Protein AF-A0A954JY02-F1 (afdb_monomer_lite)

Secondary structure (DSSP, 8-state):
-B--SSB-HHHHHHHTTT-PPPPPPPPP-EEEEE---BEEEETT--TTTHHHH-TT--B-TTSSB--BSSBSEEESSS-SSSSSEEEEEBPTTEEEEEEEPSSPPEEEHHHHHHHHHHHHHHHHHHHHHHHHHHTT-TT--HHHHHHHHHHHHHHHHHHHHHTS-----EEEEEEEE--SS-EEEEEEEESSSEEEEEEEEEPSEEEEEEEEHHHHHHHHTT--EEEEEEEGGG---EEEEEEEEEEEEPTT---HHHH-----------SSS---SS--EEEE--BTTTEES-HHHH-TTS-EE-HHHHHHHHHHHHTT-EEEEEESS-HHHHHHHHHHTT-GGGBSS-EESSS-HHHHHHHHHHHHT--GGGEEEE-S-HHHHHHHHHH-TTSEEE-GGGGGGGGGSGGG-----HHHHHHHHHHHHHHHHHHHHHT--S-HHHHHHHTT-EEEEEPPPGGGHHHHHHHHHH--TTBSS-----HHHHHHHHT-TTEEEEEEEEEETTEEEEEEEEEEEE--TTS-EEEEEEE-GGGTTTTHHHHHHHHHHHHHHHTT--EEEEEEE--SS-HHHHHHHHHTT-EEEEEETTEEEEEEETTS-----S-SEEE-GGG-S-HHHHH--

Radius of gyration: 28.91 Å; chains: 1; bounding box: 69×62×88 Å

pLDDT: mean 82.57, std 14.38, range [24.44, 98.62]

Structure (mmCIF, N/CA/C/O backbone):
data_AF-A0A954JY02-F1
#
_entry.id   AF-A0A954JY02-F1
#
loop_
_atom_site.group_PDB
_atom_site.id
_atom_site.type_symbol
_atom_site.label_atom_id
_atom_site.label_alt_id
_atom_site.label_comp_id
_atom_site.label_asym_id
_atom_site.label_entity_id
_atom_site.label_seq_id
_atom_site.pdbx_PDB_ins_code
_atom_site.Cartn_x
_atom_site.Cartn_y
_atom_site.Cartn_z
_atom_site.occupancy
_atom_site.B_iso_or_equiv
_atom_site.auth_seq_id
_atom_site.auth_comp_id
_atom_site.auth_asym_id
_atom_site.auth_atom_id
_atom_site.pdbx_PDB_model_num
ATOM 1 N N . MET A 1 1 ? -15.748 20.411 -21.151 1.00 78.38 1 MET A N 1
ATOM 2 C CA . MET A 1 1 ? -17.028 19.991 -21.785 1.00 78.38 1 MET A CA 1
ATOM 3 C C . MET A 1 1 ? -17.232 18.502 -21.580 1.00 78.38 1 MET A C 1
ATOM 5 O O . MET A 1 1 ? -16.257 17.795 -21.364 1.00 78.38 1 MET A O 1
ATOM 9 N N . PHE A 1 2 ? -18.471 18.029 -21.705 1.00 84.31 2 PHE A N 1
ATOM 10 C CA . PHE A 1 2 ? -18.820 16.613 -21.589 1.00 84.31 2 PHE A CA 1
ATOM 11 C C . PHE A 1 2 ? -19.593 16.139 -22.822 1.00 84.31 2 PHE A C 1
ATOM 13 O O . PHE A 1 2 ? -20.350 16.906 -23.420 1.00 84.31 2 PHE A O 1
ATOM 20 N N . GLN A 1 3 ? -19.410 14.876 -23.205 1.00 83.12 3 GLN A N 1
ATOM 21 C CA . GLN A 1 3 ? -20.170 14.254 -24.283 1.00 83.12 3 GLN A CA 1
ATOM 22 C C . GLN A 1 3 ? -21.558 13.829 -23.783 1.00 83.12 3 GLN A C 1
ATOM 24 O O . GLN A 1 3 ? -21.747 12.715 -23.304 1.00 83.12 3 GLN A O 1
ATOM 29 N N . ILE A 1 4 ? -22.546 14.707 -23.959 1.00 79.56 4 ILE A N 1
ATOM 30 C CA . ILE A 1 4 ? -23.931 14.497 -23.502 1.00 79.56 4 ILE A CA 1
ATOM 31 C C . ILE A 1 4 ? -24.850 13.855 -24.564 1.00 79.56 4 ILE A C 1
ATOM 33 O O . ILE A 1 4 ? -26.037 13.654 -24.311 1.00 79.56 4 ILE A O 1
ATOM 37 N N . THR A 1 5 ? -24.302 13.499 -25.736 1.00 70.38 5 THR A N 1
ATOM 38 C CA . THR A 1 5 ? -25.023 12.914 -26.894 1.00 70.38 5 THR A CA 1
ATOM 39 C C . THR A 1 5 ? -25.839 11.649 -26.598 1.00 70.38 5 THR A C 1
ATOM 41 O O . THR A 1 5 ? -26.778 11.340 -27.329 1.00 70.38 5 THR A O 1
ATOM 44 N N . TRP A 1 6 ? -25.479 10.886 -25.566 1.00 77.19 6 TRP A N 1
ATOM 45 C CA . TRP A 1 6 ? -26.262 9.753 -25.081 1.00 77.19 6 TRP A CA 1
ATOM 46 C C . TRP A 1 6 ? -26.403 9.905 -23.576 1.00 77.19 6 TRP A C 1
ATOM 48 O O . TRP A 1 6 ? -25.417 9.884 -22.841 1.00 77.19 6 TRP A O 1
ATOM 58 N N . ARG A 1 7 ? -27.647 10.100 -23.155 1.00 83.75 7 ARG A N 1
ATOM 59 C CA . ARG A 1 7 ? -28.058 10.237 -21.765 1.00 83.75 7 ARG A CA 1
ATOM 60 C C . ARG A 1 7 ? -29.435 9.616 -21.607 1.00 83.75 7 ARG A C 1
ATOM 62 O O . ARG A 1 7 ? -30.262 9.732 -22.515 1.00 83.75 7 ARG A O 1
ATOM 69 N N . ASP A 1 8 ? -29.685 8.992 -20.468 1.00 85.50 8 ASP A N 1
ATOM 70 C CA . ASP A 1 8 ? -30.980 8.401 -20.148 1.00 85.50 8 ASP A CA 1
ATOM 71 C C . ASP A 1 8 ? -31.609 9.122 -18.952 1.00 85.50 8 ASP A C 1
ATOM 73 O O . ASP A 1 8 ? -31.385 8.789 -17.791 1.00 85.50 8 ASP A O 1
ATOM 77 N N . ALA A 1 9 ? -32.401 10.154 -19.250 1.00 84.62 9 ALA A N 1
ATOM 78 C CA . ALA A 1 9 ? -33.064 10.948 -18.220 1.00 84.62 9 ALA A CA 1
ATOM 79 C C . ALA A 1 9 ? -34.107 10.145 -17.424 1.00 84.62 9 ALA A C 1
ATOM 81 O O . ALA A 1 9 ? -34.412 10.516 -16.294 1.00 84.62 9 ALA A O 1
ATOM 82 N N . ALA A 1 10 ? -34.671 9.071 -17.990 1.00 84.50 10 ALA A N 1
ATOM 83 C CA . ALA A 1 10 ? -35.616 8.223 -17.270 1.00 84.50 10 ALA A CA 1
ATOM 84 C C . ALA A 1 10 ? -34.881 7.351 -16.244 1.00 84.50 10 ALA A C 1
ATOM 86 O O . ALA A 1 10 ? -35.276 7.331 -15.081 1.00 84.50 10 ALA A O 1
ATOM 87 N N . ALA A 1 11 ? -33.772 6.723 -16.650 1.00 85.00 11 ALA A N 1
ATOM 88 C CA . ALA A 1 11 ? -32.913 5.963 -15.742 1.00 85.00 11 ALA A CA 1
ATOM 89 C C . ALA A 1 11 ? -32.325 6.849 -14.630 1.00 85.00 11 ALA A C 1
ATOM 91 O O . ALA A 1 11 ? -32.299 6.441 -13.472 1.00 85.00 11 ALA A O 1
ATOM 92 N N . TRP A 1 12 ? -31.931 8.088 -14.950 1.00 89.19 12 TRP A N 1
ATOM 93 C CA . TRP A 1 12 ? -31.494 9.047 -13.931 1.00 89.19 12 TRP A CA 1
ATOM 94 C C . TRP A 1 12 ? -32.601 9.376 -12.925 1.00 89.19 12 TRP A C 1
ATOM 96 O O . TRP A 1 12 ? -32.349 9.324 -11.728 1.00 89.19 12 TRP A O 1
ATOM 106 N N . ARG A 1 13 ? -33.839 9.652 -13.367 1.00 85.81 13 ARG A N 1
ATOM 107 C CA . ARG A 1 13 ? -34.951 9.918 -12.432 1.00 85.81 13 ARG A CA 1
ATOM 108 C C . ARG A 1 13 ? -35.187 8.763 -11.464 1.00 85.81 13 ARG A C 1
ATOM 110 O O . ARG A 1 13 ? -35.409 9.010 -10.291 1.00 85.81 13 ARG A O 1
ATOM 117 N N . GLN A 1 14 ? -35.077 7.527 -11.943 1.00 83.94 14 GLN A N 1
ATOM 118 C CA . GLN A 1 14 ? -35.261 6.332 -11.116 1.00 83.94 14 GLN A CA 1
ATOM 119 C C . GLN A 1 14 ? -34.132 6.107 -10.101 1.00 83.94 14 GLN A C 1
ATOM 121 O O . GLN A 1 14 ? -34.391 5.580 -9.026 1.00 83.94 14 GLN A O 1
ATOM 126 N N . GLN A 1 15 ? -32.888 6.462 -10.438 1.00 78.94 15 GLN A N 1
ATOM 127 C CA . GLN A 1 15 ? -31.716 6.173 -9.597 1.00 78.94 15 GLN A CA 1
ATOM 128 C C . GLN A 1 15 ? -31.269 7.351 -8.724 1.00 78.94 15 GLN A C 1
ATOM 130 O O . GLN A 1 15 ? -30.614 7.150 -7.707 1.00 78.94 15 GLN A O 1
ATOM 135 N N . ALA A 1 16 ? -31.550 8.579 -9.154 1.00 75.75 16 ALA A N 1
ATOM 136 C CA . ALA A 1 16 ? -30.816 9.762 -8.717 1.00 75.75 16 ALA A CA 1
ATOM 137 C C . ALA A 1 16 ? -31.636 11.066 -8.724 1.00 75.75 16 ALA A C 1
ATOM 139 O O . ALA A 1 16 ? -31.230 12.025 -8.066 1.00 75.75 16 ALA A O 1
ATOM 140 N N . GLY A 1 17 ? -32.745 11.128 -9.470 1.00 66.00 17 GLY A N 1
ATOM 141 C CA . GLY A 1 17 ? -33.432 12.388 -9.778 1.00 66.00 17 GLY A CA 1
ATOM 142 C C . GLY A 1 17 ? -34.232 13.021 -8.643 1.00 66.00 17 GLY A C 1
ATOM 143 O O . GLY A 1 17 ? -34.507 14.212 -8.731 1.00 66.00 17 GLY A O 1
ATOM 144 N N . ASP A 1 18 ? -34.553 12.270 -7.589 1.00 67.50 18 ASP A N 1
ATOM 145 C CA . ASP A 1 18 ? -35.263 12.796 -6.412 1.00 67.50 18 ASP A CA 1
ATOM 146 C C . ASP A 1 18 ? -34.304 13.270 -5.297 1.00 67.50 18 ASP A C 1
ATOM 148 O O . ASP A 1 18 ? -34.738 13.836 -4.294 1.00 67.50 18 ASP A O 1
ATOM 152 N N . GLN A 1 19 ? -32.989 13.057 -5.448 1.00 76.50 19 GLN A N 1
ATOM 153 C CA . GLN A 1 19 ? -31.990 13.503 -4.472 1.00 76.50 19 GLN A CA 1
ATOM 154 C C . GLN A 1 19 ? -31.597 14.961 -4.723 1.00 76.50 19 GLN A C 1
ATOM 156 O O . GLN A 1 19 ? -30.835 15.253 -5.647 1.00 76.50 19 GLN A O 1
ATOM 161 N N . HIS A 1 20 ? -32.076 15.858 -3.861 1.00 79.62 20 HIS A N 1
ATOM 162 C CA . HIS A 1 20 ? -31.689 17.265 -3.885 1.00 79.62 20 HIS A CA 1
ATOM 163 C C . HIS A 1 20 ? -30.210 17.441 -3.523 1.00 79.62 20 HIS A C 1
ATOM 165 O O . HIS A 1 20 ? -29.751 16.944 -2.491 1.00 79.62 20 HIS A O 1
ATOM 171 N N . LEU A 1 21 ? -29.470 18.172 -4.358 1.00 86.25 21 LEU A N 1
ATOM 172 C CA . LEU A 1 21 ? -28.058 18.460 -4.115 1.00 86.25 21 LEU A CA 1
ATOM 173 C C . LEU A 1 21 ? -27.889 19.810 -3.402 1.00 86.25 21 LEU A C 1
ATOM 175 O O . LEU A 1 21 ? -28.501 20.798 -3.814 1.00 86.25 21 LEU A O 1
ATOM 179 N N . PRO A 1 22 ? -27.025 19.902 -2.375 1.00 87.50 22 PRO A N 1
ATOM 180 C CA . PRO A 1 22 ? -26.731 21.180 -1.741 1.00 87.50 22 PRO A CA 1
ATOM 181 C C . PRO A 1 22 ? -26.050 22.128 -2.732 1.00 87.50 22 PRO A C 1
ATOM 183 O O . PRO A 1 22 ? -25.299 21.698 -3.611 1.00 87.50 22 PRO A O 1
ATOM 186 N N . ALA A 1 23 ? -26.262 23.434 -2.558 1.00 84.38 23 ALA A N 1
ATOM 187 C CA . ALA A 1 23 ? -25.614 24.442 -3.391 1.00 84.38 23 ALA A CA 1
ATOM 188 C C . ALA A 1 23 ? -24.074 24.300 -3.345 1.00 84.38 23 ALA A C 1
ATOM 190 O O . ALA A 1 23 ? -23.517 24.040 -2.271 1.00 84.38 23 ALA A O 1
ATOM 191 N N . PRO A 1 24 ? -23.371 24.467 -4.482 1.00 85.56 24 PRO A N 1
ATOM 192 C CA . PRO A 1 24 ? -21.917 24.410 -4.508 1.00 85.56 24 PRO A CA 1
ATOM 193 C C . PRO A 1 24 ? -21.301 25.535 -3.668 1.00 85.56 24 PRO A C 1
ATOM 195 O O . PRO A 1 24 ? -21.786 26.669 -3.727 1.00 85.56 24 PRO A O 1
ATOM 198 N N . PRO A 1 25 ? -20.197 25.269 -2.940 1.00 85.25 25 PRO A N 1
ATOM 199 C CA . PRO A 1 25 ? -19.366 26.318 -2.364 1.00 85.25 25 PRO A CA 1
ATOM 200 C C . PRO A 1 25 ? -18.936 27.316 -3.441 1.00 85.25 25 PRO A C 1
ATOM 202 O O . PRO A 1 25 ? -18.871 26.964 -4.622 1.00 85.25 25 PRO A O 1
ATOM 205 N N . ALA A 1 26 ? -18.591 28.542 -3.047 1.00 81.25 26 ALA A N 1
ATOM 206 C CA . ALA A 1 26 ? -18.116 29.550 -3.990 1.00 81.25 26 ALA A CA 1
ATOM 207 C C . ALA A 1 26 ? -16.913 29.034 -4.798 1.00 81.25 26 ALA A C 1
ATOM 209 O O . ALA A 1 26 ? -16.014 28.390 -4.259 1.00 81.25 26 ALA A O 1
ATOM 210 N N . ASP A 1 27 ? -16.913 29.291 -6.104 1.00 81.62 27 ASP A N 1
ATOM 211 C CA . ASP A 1 27 ? -15.793 28.913 -6.959 1.00 81.62 27 ASP A CA 1
ATOM 212 C C . ASP A 1 27 ? -14.573 29.807 -6.697 1.00 81.62 27 ASP A C 1
ATOM 214 O O . ASP A 1 27 ? -14.734 31.006 -6.429 1.00 81.62 27 ASP A O 1
ATOM 218 N N . PRO A 1 28 ? -13.346 29.269 -6.831 1.00 76.12 28 PRO A N 1
ATOM 219 C CA . PRO A 1 28 ? -12.150 30.097 -6.828 1.00 76.12 28 PRO A CA 1
ATOM 220 C C . PRO A 1 28 ? -12.214 31.122 -7.969 1.00 76.12 28 PRO A C 1
ATOM 222 O O . PRO A 1 28 ? -12.928 30.951 -8.961 1.00 76.12 28 PRO A O 1
ATOM 225 N N . ALA A 1 29 ? -11.450 32.210 -7.852 1.00 81.94 29 ALA A N 1
ATOM 226 C CA . ALA A 1 29 ? -11.423 33.279 -8.847 1.00 81.94 29 ALA A CA 1
ATOM 227 C C . ALA A 1 29 ? -10.728 32.833 -10.153 1.00 81.94 29 ALA A C 1
ATOM 229 O O . ALA A 1 29 ? -9.602 33.234 -10.444 1.00 81.94 29 ALA A O 1
ATOM 230 N N . VAL A 1 30 ? -11.401 32.002 -10.951 1.00 86.75 30 VAL A N 1
ATOM 231 C CA . VAL A 1 30 ? -10.915 31.481 -12.233 1.00 86.75 30 VAL A CA 1
ATOM 232 C C . VAL A 1 30 ? -11.112 32.529 -13.330 1.00 86.75 30 VAL A C 1
ATOM 234 O O . VAL A 1 30 ? -12.228 32.979 -13.603 1.00 86.75 30 VAL A O 1
ATOM 237 N N . SER A 1 31 ? -10.016 32.932 -13.972 1.00 85.56 31 SER A N 1
ATOM 238 C CA . SER A 1 31 ? -10.019 33.867 -15.103 1.00 85.56 31 SER A CA 1
ATOM 239 C C . SER A 1 31 ? -10.212 33.150 -16.436 1.00 85.56 31 SER A C 1
ATOM 241 O O . SER A 1 31 ? -10.956 33.631 -17.288 1.00 85.56 31 SER A O 1
ATOM 243 N N . ALA A 1 32 ? -9.607 31.975 -16.600 1.00 87.62 32 ALA A N 1
ATOM 244 C CA . ALA A 1 32 ? -9.701 31.187 -17.821 1.00 87.62 32 ALA A CA 1
ATOM 245 C C . ALA A 1 32 ? -9.706 29.684 -17.522 1.00 87.62 32 ALA A C 1
ATOM 247 O O . ALA A 1 32 ? -9.167 29.253 -16.504 1.00 87.62 32 ALA A O 1
ATOM 248 N N . ALA A 1 33 ? -10.301 28.894 -18.412 1.00 89.56 33 ALA A N 1
ATOM 249 C CA . ALA A 1 33 ? -10.370 27.441 -18.303 1.00 89.56 33 ALA A CA 1
ATOM 250 C C . ALA A 1 33 ? -10.079 26.755 -19.645 1.00 89.56 33 ALA A C 1
ATOM 252 O O . ALA A 1 33 ? -10.205 27.368 -20.709 1.00 89.56 33 ALA A O 1
ATOM 253 N N . GLY A 1 34 ? -9.667 25.492 -19.584 1.00 85.81 34 GLY A N 1
ATOM 254 C CA . GLY A 1 34 ? -9.373 24.662 -20.741 1.00 85.81 34 GLY A CA 1
ATOM 255 C C . GLY A 1 34 ? -10.626 24.254 -21.510 1.00 85.81 34 GLY A C 1
ATOM 256 O O . GLY A 1 34 ? -11.762 24.416 -21.062 1.00 85.81 34 GLY A O 1
ATOM 257 N N . LEU A 1 35 ? -10.405 23.741 -22.721 1.00 75.44 35 LEU A N 1
ATOM 258 C CA . LEU A 1 35 ? -11.459 23.255 -23.611 1.00 75.44 35 LEU A CA 1
ATOM 259 C C . LEU A 1 35 ? -11.378 21.731 -23.773 1.00 75.44 35 LEU A C 1
ATOM 261 O O . LEU A 1 35 ? -11.307 21.214 -24.890 1.00 75.44 35 LEU A O 1
ATOM 265 N N . LEU A 1 36 ? -11.367 21.002 -22.653 1.00 85.31 36 LEU A N 1
ATOM 266 C CA . LEU A 1 36 ? -11.357 19.538 -22.670 1.00 85.31 36 LEU A CA 1
ATOM 267 C C . LEU A 1 36 ? -12.741 18.979 -23.027 1.00 85.31 36 LEU A C 1
ATOM 269 O O . LEU A 1 36 ? -13.771 19.616 -22.792 1.00 85.31 36 LEU A O 1
ATOM 273 N N . CYS A 1 37 ? -12.788 17.779 -23.606 1.00 86.31 37 CYS A N 1
ATOM 274 C CA . CYS A 1 37 ? -14.037 17.097 -23.947 1.00 86.31 37 CYS A CA 1
ATOM 275 C C . CYS A 1 37 ? -14.020 15.693 -23.354 1.00 86.31 37 CYS A C 1
ATOM 277 O O . CYS A 1 37 ? -13.405 14.784 -23.906 1.00 86.31 37 CYS A O 1
ATOM 279 N N . TRP A 1 38 ? -14.705 15.546 -22.225 1.00 92.19 38 TRP A N 1
ATOM 280 C CA . TRP A 1 38 ? -14.775 14.314 -21.462 1.00 92.19 38 TRP A CA 1
ATOM 281 C C . TRP A 1 38 ? -15.818 13.361 -22.020 1.00 92.19 38 TRP A C 1
ATOM 283 O O . TRP A 1 38 ? -16.965 13.734 -22.281 1.00 92.19 38 TRP A O 1
ATOM 293 N N . GLU A 1 39 ? -15.402 12.116 -22.173 1.00 90.19 39 GLU A N 1
ATOM 294 C CA . GLU A 1 39 ? -16.175 11.049 -22.777 1.00 90.19 39 GLU A CA 1
ATOM 295 C C . GLU A 1 39 ? -16.164 9.814 -21.886 1.00 90.19 39 GLU A C 1
ATOM 297 O O . GLU A 1 39 ? -15.218 9.555 -21.142 1.00 90.19 39 GLU A O 1
ATOM 302 N N . GLU A 1 40 ? -17.225 9.036 -22.009 1.00 91.19 40 GLU A N 1
ATOM 303 C CA . GLU A 1 40 ? -17.373 7.729 -21.388 1.00 91.19 40 GLU A CA 1
ATOM 304 C C . GLU A 1 40 ? -16.506 6.682 -22.095 1.00 91.19 40 GLU A C 1
ATOM 306 O O . GLU A 1 40 ? -16.608 6.504 -23.311 1.00 91.19 40 GLU A O 1
ATOM 311 N N . HIS A 1 41 ? -15.697 5.949 -21.328 1.00 89.06 41 HIS A N 1
ATOM 312 C CA . HIS A 1 41 ? -14.895 4.824 -21.811 1.00 89.06 41 HIS A CA 1
ATOM 313 C C . HIS A 1 41 ? -14.833 3.691 -20.772 1.00 89.06 41 HIS A C 1
ATOM 315 O O . HIS A 1 41 ? -15.260 3.840 -19.629 1.00 89.06 41 HIS A O 1
ATOM 321 N N . CYS A 1 42 ? -14.292 2.540 -21.181 1.00 85.69 42 CYS A N 1
ATOM 322 C CA . CYS A 1 42 ? -13.986 1.406 -20.300 1.00 85.69 42 CYS A CA 1
ATOM 323 C C . CYS A 1 42 ? -12.478 1.356 -20.013 1.00 85.69 42 CYS A C 1
ATOM 325 O O . CYS A 1 42 ? -11.681 1.662 -20.908 1.00 85.69 42 CYS A O 1
ATOM 327 N N . VAL A 1 43 ? -12.075 0.971 -18.801 1.00 83.44 43 VAL A N 1
ATOM 328 C CA . VAL A 1 43 ? -10.667 0.714 -18.446 1.00 83.44 43 VAL A CA 1
ATOM 329 C C . VAL A 1 43 ? -10.073 -0.322 -19.407 1.00 83.44 43 VAL A C 1
ATOM 331 O O . VAL A 1 43 ? -9.146 0.025 -20.135 1.00 83.44 43 VAL A O 1
ATOM 334 N N . GLU A 1 44 ? -10.739 -1.470 -19.549 1.00 75.25 44 GLU A N 1
ATOM 335 C CA . GLU A 1 44 ? -10.364 -2.622 -20.394 1.00 75.25 44 GLU A CA 1
ATOM 336 C C . GLU A 1 44 ? -10.946 -2.565 -21.823 1.00 75.25 44 GLU A C 1
ATOM 338 O O . GLU A 1 44 ? -11.432 -3.550 -22.383 1.00 75.25 44 GLU A O 1
ATOM 343 N N . CYS A 1 45 ? -11.028 -1.378 -22.425 1.00 70.56 45 CYS A N 1
ATOM 344 C CA . CYS A 1 45 ? -11.695 -1.231 -23.721 1.00 70.56 45 CYS A CA 1
ATOM 345 C C . CYS A 1 45 ? -10.903 -1.883 -24.874 1.00 70.56 45 CYS A C 1
ATOM 347 O O . CYS A 1 45 ? -9.891 -1.340 -25.307 1.00 70.56 45 CYS A O 1
ATOM 349 N N . SER A 1 46 ? -11.437 -2.964 -25.452 1.00 74.50 46 SER A N 1
ATOM 350 C CA . SER A 1 46 ? -10.959 -3.602 -26.695 1.00 74.50 46 SER A CA 1
ATOM 351 C C . SER A 1 46 ? -11.988 -3.506 -27.835 1.00 74.50 46 SER A C 1
ATOM 353 O O . SER A 1 46 ? -12.321 -4.477 -28.514 1.00 74.50 46 SER A O 1
ATOM 355 N N . MET A 1 47 ? -12.575 -2.322 -28.025 1.00 69.12 47 MET A N 1
ATOM 356 C CA . MET A 1 47 ? -13.564 -2.079 -29.085 1.00 69.12 47 MET A CA 1
ATOM 357 C C . MET A 1 47 ? -12.977 -2.385 -30.483 1.00 69.12 47 MET A C 1
ATOM 359 O O . MET A 1 47 ? -11.867 -1.937 -30.764 1.00 69.12 47 MET A O 1
ATOM 363 N N . PRO A 1 48 ? -13.702 -3.094 -31.380 1.00 67.50 48 PRO A N 1
ATOM 364 C CA . PRO A 1 48 ? -15.085 -3.565 -31.240 1.00 67.50 48 PRO A CA 1
ATOM 365 C C . PRO A 1 48 ? -15.241 -4.966 -30.624 1.00 67.50 48 PRO A C 1
ATOM 367 O O . PRO A 1 48 ? -16.371 -5.354 -30.341 1.00 67.50 48 PRO A O 1
ATOM 370 N N . GLN A 1 49 ? -14.156 -5.720 -30.408 1.00 74.88 49 GLN A N 1
ATOM 371 C CA . GLN A 1 49 ? -14.206 -7.099 -29.895 1.00 74.88 49 GLN A CA 1
ATOM 372 C C . GLN A 1 49 ? -14.962 -7.206 -28.568 1.00 74.88 49 GLN A C 1
ATOM 374 O O . GLN A 1 49 ? -15.759 -8.128 -28.389 1.00 74.88 49 GLN A O 1
ATOM 379 N N . CYS A 1 50 ? -14.794 -6.221 -27.681 1.00 78.19 50 CYS A N 1
ATOM 380 C CA . CYS A 1 50 ? -15.464 -6.213 -26.383 1.00 78.19 50 CYS A CA 1
ATOM 381 C C . CYS A 1 50 ? -17.001 -6.249 -26.460 1.00 78.19 50 CYS A C 1
ATOM 383 O O . CYS A 1 50 ? -17.631 -6.644 -25.486 1.00 78.19 50 CYS A O 1
ATOM 385 N N . TYR A 1 51 ? -17.630 -5.881 -27.583 1.00 82.75 51 TYR A N 1
ATOM 386 C CA . TYR A 1 51 ? -19.096 -5.884 -27.697 1.00 82.75 51 TYR A CA 1
ATOM 387 C C . TYR A 1 51 ? -19.696 -7.292 -27.768 1.00 82.75 51 TYR A C 1
ATOM 389 O O . TYR A 1 51 ? -20.866 -7.461 -27.445 1.00 82.75 51 TYR A O 1
ATOM 397 N N . ALA A 1 52 ? -18.913 -8.291 -28.183 1.00 76.38 52 ALA A N 1
ATOM 398 C CA . ALA A 1 52 ? -19.369 -9.677 -28.278 1.00 76.38 52 ALA A CA 1
ATOM 399 C C . ALA A 1 52 ? -18.905 -10.542 -27.097 1.00 76.38 52 ALA A C 1
ATOM 401 O O . ALA A 1 52 ? -19.565 -11.518 -26.759 1.00 76.38 52 ALA A O 1
ATOM 402 N N . THR A 1 53 ? -17.765 -10.207 -26.487 1.00 79.88 53 THR A N 1
ATOM 403 C CA . THR A 1 53 ? -17.083 -11.084 -25.521 1.00 79.88 53 THR A CA 1
ATOM 404 C C . THR A 1 53 ? -17.130 -10.583 -24.082 1.00 79.88 53 THR A C 1
ATOM 406 O O . THR A 1 53 ? -16.920 -11.363 -23.156 1.00 79.88 53 THR A O 1
ATOM 409 N N . CYS A 1 54 ? -17.387 -9.292 -23.854 1.00 80.50 54 CYS A N 1
ATOM 410 C CA . CYS A 1 54 ? -17.363 -8.735 -22.508 1.00 80.50 54 CYS A CA 1
ATOM 411 C C . CYS A 1 54 ? -18.655 -9.077 -21.756 1.00 80.50 54 CYS A C 1
ATOM 413 O O . CYS A 1 54 ? -19.724 -8.576 -22.099 1.00 80.50 54 CYS A O 1
ATOM 415 N N . ALA A 1 55 ? -18.538 -9.839 -20.665 1.00 84.31 55 ALA A N 1
ATOM 416 C CA . ALA A 1 55 ? -19.658 -10.157 -19.771 1.00 84.31 55 ALA A CA 1
ATOM 417 C C . ALA A 1 55 ? -20.309 -8.913 -19.141 1.00 84.31 55 ALA A C 1
ATOM 419 O O . ALA A 1 55 ? -21.456 -8.957 -18.711 1.00 84.31 55 ALA A O 1
ATOM 420 N N . LEU A 1 56 ? -19.582 -7.793 -19.094 1.00 83.75 56 LEU A N 1
ATOM 421 C CA . LEU A 1 56 ? -20.096 -6.537 -18.569 1.00 83.75 56 LEU A CA 1
ATOM 422 C C . LEU A 1 56 ? -20.704 -5.648 -19.654 1.00 83.75 56 LEU A C 1
ATOM 424 O O . LEU A 1 56 ? -21.163 -4.571 -19.299 1.00 83.75 56 LEU A O 1
ATOM 428 N N . TYR A 1 57 ? -20.675 -6.001 -20.944 1.00 86.06 57 TYR A N 1
ATOM 429 C CA . TYR A 1 57 ? -21.167 -5.131 -22.018 1.00 86.06 57 TYR A CA 1
ATOM 430 C C . TYR A 1 57 ? -22.655 -4.803 -21.844 1.00 86.06 57 TYR A C 1
ATOM 432 O O . TYR A 1 57 ? -23.498 -5.682 -21.703 1.00 86.06 57 TYR A O 1
ATOM 440 N N . VAL A 1 58 ? -22.976 -3.510 -21.895 1.00 86.25 58 VAL A N 1
ATOM 441 C CA . VAL A 1 58 ? -24.357 -3.017 -21.899 1.00 86.25 58 VAL A CA 1
ATOM 442 C C . VAL A 1 58 ? -24.521 -2.124 -23.116 1.00 86.25 58 VAL A C 1
ATOM 444 O O . VAL A 1 58 ? -23.790 -1.146 -23.264 1.00 86.25 58 VAL A O 1
ATOM 447 N N . ALA A 1 59 ? -25.447 -2.470 -24.005 1.00 83.69 59 ALA A N 1
ATOM 448 C CA . ALA A 1 59 ? -25.635 -1.749 -25.255 1.00 83.69 59 ALA A CA 1
ATOM 449 C C . ALA A 1 59 ? -26.358 -0.410 -25.036 1.00 83.69 59 ALA A C 1
ATOM 451 O O . ALA A 1 59 ? -27.461 -0.345 -24.494 1.00 83.69 59 ALA A O 1
ATOM 452 N N . ARG A 1 60 ? -25.747 0.669 -25.522 1.00 81.50 60 ARG A N 1
ATOM 453 C CA . ARG A 1 60 ? -26.371 1.981 -25.716 1.00 81.50 60 ARG A CA 1
ATOM 454 C C . ARG A 1 60 ? -27.313 1.939 -26.920 1.00 81.50 60 ARG A C 1
ATOM 456 O O . ARG A 1 60 ? -27.205 1.071 -27.784 1.00 81.50 60 ARG A O 1
ATOM 463 N N . ARG A 1 61 ? -28.156 2.968 -27.068 1.00 72.19 61 ARG A N 1
ATOM 464 C CA . ARG A 1 61 ? -29.035 3.137 -28.248 1.00 72.19 61 ARG A CA 1
ATOM 465 C C . ARG A 1 61 ? -28.271 3.203 -29.580 1.00 72.19 61 ARG A C 1
ATOM 467 O O . ARG A 1 61 ? -28.826 2.874 -30.619 1.00 72.19 61 ARG A O 1
ATOM 474 N N . ASP A 1 62 ? -27.009 3.633 -29.557 1.00 70.56 62 ASP A N 1
ATOM 475 C CA . ASP A 1 62 ? -26.117 3.693 -30.724 1.00 70.56 62 ASP A CA 1
ATOM 476 C C . ASP A 1 62 ? -25.247 2.428 -30.907 1.00 70.56 62 ASP A C 1
ATOM 478 O O . ASP A 1 62 ? -24.368 2.407 -31.774 1.00 70.56 62 ASP A O 1
ATOM 482 N N . GLY A 1 63 ? -25.482 1.383 -30.103 1.00 74.44 63 GLY A N 1
ATOM 483 C CA . GLY A 1 63 ? -24.765 0.103 -30.126 1.00 74.44 63 GLY A CA 1
ATOM 484 C C . GLY A 1 63 ? -23.404 0.110 -29.420 1.00 74.44 63 GLY A C 1
ATOM 485 O O . GLY A 1 63 ? -22.726 -0.916 -29.388 1.00 74.44 63 GLY A O 1
ATOM 486 N N . LYS A 1 64 ? -22.970 1.241 -28.849 1.00 82.50 64 LYS A N 1
ATOM 487 C CA . LYS A 1 64 ? -21.724 1.318 -28.065 1.00 82.50 64 LYS A CA 1
ATOM 488 C C . LYS A 1 64 ? -21.926 0.797 -26.639 1.00 82.50 64 LYS A C 1
ATOM 490 O O . LYS A 1 64 ? -23.052 0.595 -26.206 1.00 82.50 64 LYS A O 1
ATOM 495 N N . CYS A 1 65 ? -20.838 0.590 -25.901 1.00 86.19 65 CYS A N 1
ATOM 496 C CA . CYS A 1 65 ? -20.893 0.151 -24.505 1.00 86.19 65 CYS A CA 1
ATOM 497 C C . CYS A 1 65 ? -21.289 1.304 -23.561 1.00 86.19 65 CYS A C 1
ATOM 499 O O . CYS A 1 65 ? -20.709 2.383 -23.654 1.00 86.19 65 CYS A O 1
ATOM 501 N N . ALA A 1 66 ? -22.240 1.060 -22.659 1.00 89.50 66 ALA A N 1
ATOM 502 C CA . ALA A 1 66 ? -22.665 1.940 -21.571 1.00 89.50 66 ALA A CA 1
ATOM 503 C C . ALA A 1 66 ? -21.898 1.585 -20.289 1.00 89.50 66 ALA A C 1
ATOM 505 O O . ALA A 1 66 ? -22.158 0.551 -19.674 1.00 89.50 66 ALA A O 1
ATOM 506 N N . ARG A 1 67 ? -20.923 2.401 -19.898 1.00 92.69 67 ARG A N 1
ATOM 507 C CA . ARG A 1 67 ? -20.159 2.328 -18.639 1.00 92.69 67 ARG A CA 1
ATOM 508 C C . ARG A 1 67 ? -20.639 3.303 -17.572 1.00 92.69 67 ARG A C 1
ATOM 510 O O . ARG A 1 67 ? -20.321 3.116 -16.409 1.00 92.69 67 ARG A O 1
ATOM 517 N N . PHE A 1 68 ? -21.472 4.264 -17.917 1.00 94.50 68 PHE A N 1
ATOM 518 C CA . PHE A 1 68 ? -22.215 5.069 -16.966 1.00 94.50 68 PHE A CA 1
ATOM 519 C C . PHE A 1 68 ? -23.655 4.571 -16.908 1.00 94.50 68 PHE A C 1
ATOM 521 O O . PHE A 1 68 ? -24.197 4.084 -17.904 1.00 94.50 68 PHE A O 1
ATOM 528 N N . ALA A 1 69 ? -24.278 4.627 -15.732 1.00 92.44 69 ALA A N 1
ATOM 529 C CA . ALA A 1 69 ? -25.621 4.086 -15.535 1.00 92.44 69 ALA A CA 1
ATOM 530 C C . ALA A 1 69 ? -26.636 4.706 -16.509 1.00 92.44 69 ALA A C 1
ATOM 532 O O . ALA A 1 69 ? -27.408 3.969 -17.124 1.00 92.44 69 ALA A O 1
ATOM 533 N N . TYR A 1 70 ? -26.531 6.021 -16.717 1.00 92.31 70 TYR A N 1
ATOM 534 C CA . TYR A 1 70 ? -27.418 6.845 -17.543 1.00 92.31 70 TYR A CA 1
ATOM 535 C C . TYR A 1 70 ? -26.662 7.831 -18.457 1.00 92.31 70 TYR A C 1
ATOM 537 O O . TYR A 1 70 ? -27.234 8.824 -18.915 1.00 92.31 70 TYR A O 1
ATOM 545 N N . GLY A 1 71 ? -25.384 7.571 -18.745 1.00 91.50 71 GLY A N 1
ATOM 546 C CA . GLY A 1 71 ? -24.513 8.505 -19.467 1.00 91.50 71 GLY A CA 1
ATOM 547 C C . GLY A 1 71 ? -24.062 9.684 -18.607 1.00 91.50 71 GLY A C 1
ATOM 548 O O . GLY A 1 71 ? -24.131 9.628 -17.383 1.00 91.50 71 GLY A O 1
ATOM 549 N N . ILE A 1 72 ? -23.580 10.747 -19.256 1.00 92.50 72 ILE A N 1
ATOM 550 C CA . ILE A 1 72 ? -23.226 12.000 -18.578 1.00 92.50 72 ILE A CA 1
ATOM 551 C C . ILE A 1 72 ? -24.439 12.924 -18.641 1.00 92.50 72 ILE A C 1
ATOM 553 O O . ILE A 1 72 ? -24.770 13.454 -19.709 1.00 92.50 72 ILE A O 1
ATOM 557 N N . LEU A 1 73 ? -25.128 13.095 -17.515 1.00 91.31 73 LEU A N 1
ATOM 558 C CA . LEU A 1 73 ? -26.364 13.866 -17.466 1.00 91.31 73 LEU A CA 1
ATOM 559 C C . LEU A 1 73 ? -26.100 15.300 -16.973 1.00 91.31 73 LEU A C 1
ATOM 561 O O . LEU A 1 73 ? -25.457 15.483 -15.942 1.00 91.31 73 LEU A O 1
ATOM 565 N N . PRO A 1 74 ? -26.599 16.338 -17.667 1.00 89.56 74 PRO A N 1
ATOM 566 C CA . PRO A 1 74 ? -26.503 17.706 -17.172 1.00 89.56 74 PRO A CA 1
ATOM 567 C C . PRO A 1 74 ? -27.529 17.969 -16.062 1.00 89.56 74 PRO A C 1
ATOM 569 O O . PRO A 1 74 ? -28.713 18.171 -16.344 1.00 89.56 74 PRO A O 1
ATOM 572 N N . ASN A 1 75 ? -27.068 18.012 -14.814 1.00 89.25 75 ASN A N 1
ATOM 573 C CA . ASN A 1 75 ? -27.865 18.400 -13.654 1.00 89.25 75 ASN A CA 1
ATOM 574 C C . ASN A 1 75 ? -27.784 19.924 -13.454 1.00 89.25 75 ASN A C 1
ATOM 576 O O . ASN A 1 75 ? -26.703 20.476 -13.271 1.00 89.25 75 ASN A O 1
ATOM 580 N N . ARG A 1 76 ? -28.923 20.621 -13.532 1.00 87.50 76 ARG A N 1
ATOM 581 C CA . ARG A 1 76 ? -28.986 22.095 -13.489 1.00 87.50 76 ARG A CA 1
ATOM 582 C C . ARG A 1 76 ? -29.117 22.681 -12.083 1.00 87.50 76 ARG A C 1
ATOM 584 O O . ARG A 1 76 ? -29.034 23.903 -11.957 1.00 87.50 76 ARG A O 1
ATOM 591 N N . GLU A 1 77 ? -29.319 21.841 -11.068 1.00 85.00 77 GLU A N 1
ATOM 592 C CA . GLU A 1 77 ? -29.401 22.271 -9.665 1.00 85.00 77 GLU A CA 1
ATOM 593 C C . GLU A 1 77 ? -28.054 22.782 -9.153 1.00 85.00 77 GLU A C 1
ATOM 595 O O . GLU A 1 77 ? -27.992 23.728 -8.373 1.00 85.00 77 GLU A O 1
ATOM 600 N N . VAL A 1 78 ? -26.966 22.197 -9.654 1.00 85.94 78 VAL A N 1
ATOM 601 C CA . VAL A 1 78 ? -25.595 22.592 -9.338 1.00 85.94 78 VAL A CA 1
ATOM 602 C C . VAL A 1 78 ? -24.899 23.081 -10.603 1.00 85.94 78 VAL A C 1
ATOM 604 O O . VAL A 1 78 ? -25.065 22.515 -11.681 1.00 85.94 78 VAL A O 1
ATOM 607 N N . GLN A 1 79 ? -24.140 24.170 -10.499 1.00 85.75 79 GLN A N 1
ATOM 608 C CA . GLN A 1 79 ? -23.468 24.819 -11.631 1.00 85.75 79 GLN A CA 1
ATOM 609 C C . GLN A 1 79 ? -22.034 25.183 -11.240 1.00 85.75 79 GLN A C 1
ATOM 611 O O . GLN A 1 79 ? -21.724 25.305 -10.058 1.00 85.75 79 GLN A O 1
ATOM 616 N N . GLY A 1 80 ? -21.154 25.343 -12.228 1.00 86.31 80 GLY A N 1
ATOM 617 C CA . GLY A 1 80 ? -19.745 25.675 -11.997 1.00 86.31 80 GLY A CA 1
ATOM 618 C C . GLY A 1 80 ? -19.111 26.261 -13.247 1.00 86.31 80 GLY A C 1
ATOM 619 O O . GLY A 1 80 ? -19.453 27.371 -13.672 1.00 86.31 80 GLY A O 1
ATOM 620 N N . LEU A 1 81 ? -18.217 25.506 -13.892 1.00 85.62 81 LEU A N 1
ATOM 621 C CA . LEU A 1 81 ? -17.646 25.923 -15.176 1.00 85.62 81 LEU A CA 1
ATOM 622 C C . LEU A 1 81 ? -18.743 26.111 -16.236 1.00 85.62 81 LEU A C 1
ATOM 624 O O . LEU A 1 81 ? -18.768 27.128 -16.932 1.00 85.62 81 LEU A O 1
ATOM 628 N N . PHE A 1 82 ? -19.675 25.158 -16.307 1.00 84.44 82 PHE A N 1
ATOM 629 C CA . PHE A 1 82 ? -20.826 25.166 -17.211 1.00 84.44 82 PHE A CA 1
ATOM 630 C C . PHE A 1 82 ? -22.127 25.503 -16.469 1.00 84.44 82 PHE A C 1
ATOM 632 O O . PHE A 1 82 ? -22.181 25.518 -15.240 1.00 84.44 82 PHE A O 1
ATOM 639 N N . SER A 1 83 ? -23.202 25.728 -17.234 1.00 82.38 83 SER A N 1
ATOM 640 C CA . SER A 1 83 ? -24.565 25.979 -16.717 1.00 82.38 83 SER A CA 1
ATOM 641 C C . SER A 1 83 ? -25.237 24.761 -16.054 1.00 82.38 83 SER A C 1
ATOM 643 O O . SER A 1 83 ? -26.435 24.779 -15.781 1.00 82.38 83 SER A O 1
ATOM 645 N N . PHE A 1 84 ? -24.478 23.688 -15.837 1.00 87.38 84 PHE A N 1
ATOM 646 C CA . PHE A 1 84 ? -24.898 22.437 -15.221 1.00 87.38 84 PHE A CA 1
ATOM 647 C C . PHE A 1 84 ? -23.680 21.724 -14.615 1.00 87.38 84 PHE A C 1
ATOM 649 O O . PHE A 1 84 ? -22.550 21.935 -15.065 1.00 87.38 84 PHE A O 1
ATOM 656 N N . GLY A 1 85 ? -23.919 20.846 -13.645 1.00 91.00 85 GLY A N 1
ATOM 657 C CA . GLY A 1 85 ? -22.978 19.837 -13.175 1.00 91.00 85 GLY A CA 1
ATOM 658 C C . GLY A 1 85 ? -23.138 18.539 -13.962 1.00 91.00 85 GLY A C 1
ATOM 659 O O . GLY A 1 85 ? -24.251 18.141 -14.312 1.00 91.00 85 GLY A O 1
ATOM 660 N N . ALA A 1 86 ? -22.026 17.888 -14.285 1.00 93.94 86 ALA A N 1
ATOM 661 C CA . ALA A 1 86 ? -22.025 16.593 -14.948 1.00 93.94 86 ALA A CA 1
ATOM 662 C C . ALA A 1 86 ? -22.285 15.492 -13.917 1.00 93.94 86 ALA A C 1
ATOM 664 O O . ALA A 1 86 ? -21.389 15.128 -13.159 1.00 93.94 86 ALA A O 1
ATOM 665 N N . ASP A 1 87 ? -23.519 14.999 -13.890 1.00 94.75 87 ASP A N 1
ATOM 666 C CA . ASP A 1 87 ? -23.990 13.940 -13.004 1.00 94.75 87 ASP A CA 1
ATOM 667 C C . ASP A 1 87 ? -23.745 12.578 -13.656 1.00 94.75 87 ASP A C 1
ATOM 669 O O . ASP A 1 87 ? -24.161 12.338 -14.798 1.00 94.75 87 ASP A O 1
ATOM 673 N N . ILE A 1 88 ? -23.000 11.722 -12.960 1.00 95.81 88 ILE A N 1
ATOM 674 C CA . ILE A 1 88 ? -22.496 10.458 -13.486 1.00 95.81 88 ILE A CA 1
ATOM 675 C C . ILE A 1 88 ? -22.546 9.403 -12.386 1.00 95.81 88 ILE A C 1
ATOM 677 O O . ILE A 1 88 ? -21.913 9.565 -11.347 1.00 95.81 88 ILE A O 1
ATOM 681 N N . THR A 1 89 ? -23.198 8.276 -12.660 1.00 95.94 89 THR A N 1
ATOM 682 C CA . THR A 1 89 ? -23.004 7.038 -11.892 1.00 95.94 89 THR A CA 1
ATOM 683 C C . THR A 1 89 ? -22.090 6.106 -12.672 1.00 95.94 89 THR A C 1
ATOM 685 O O . THR A 1 89 ? -22.438 5.652 -13.768 1.00 95.94 89 THR A O 1
ATOM 688 N N . PHE A 1 90 ? -20.909 5.847 -12.118 1.00 95.25 90 PHE A N 1
ATOM 689 C CA . PHE A 1 90 ? -19.901 4.954 -12.677 1.00 95.25 90 PHE A CA 1
ATOM 690 C C . PHE A 1 90 ? -20.331 3.504 -12.460 1.00 95.25 90 PHE A C 1
ATOM 692 O O . PHE A 1 90 ? -20.663 3.123 -11.344 1.00 95.25 90 PHE A O 1
ATOM 699 N N . ARG A 1 91 ? -20.317 2.692 -13.521 1.00 93.62 91 ARG A N 1
ATOM 700 C CA . ARG A 1 91 ? -20.390 1.228 -13.406 1.00 93.62 91 ARG A CA 1
ATOM 701 C C . ARG A 1 91 ? -18.987 0.649 -13.228 1.00 93.62 91 ARG A C 1
ATOM 703 O O . ARG A 1 91 ? -17.987 1.343 -13.436 1.00 93.62 91 ARG A O 1
ATOM 710 N N . ARG A 1 92 ? -18.898 -0.653 -12.968 1.00 88.69 92 ARG A N 1
ATOM 711 C CA . ARG A 1 92 ? -17.620 -1.376 -12.969 1.00 88.69 92 ARG A CA 1
ATOM 712 C C . ARG A 1 92 ? -16.807 -1.115 -14.249 1.00 88.69 92 ARG A C 1
ATOM 714 O O . ARG A 1 92 ? -17.347 -1.157 -15.362 1.00 88.69 92 ARG A O 1
ATOM 721 N N . TRP A 1 93 ? -15.507 -0.854 -14.086 1.00 86.94 93 TRP A N 1
ATOM 722 C CA . TRP A 1 93 ? -14.545 -0.512 -15.154 1.00 86.94 93 TRP A CA 1
ATOM 723 C C . TRP A 1 93 ? -14.853 0.769 -15.936 1.00 86.94 93 TRP A C 1
ATOM 725 O O . TRP A 1 93 ? -14.306 0.983 -17.023 1.00 86.94 93 TRP A O 1
ATOM 735 N N . ALA A 1 94 ? -15.730 1.630 -15.428 1.00 91.62 94 ALA A N 1
ATOM 736 C CA . ALA A 1 94 ? -16.014 2.902 -16.065 1.00 91.62 94 ALA A CA 1
ATOM 737 C C . ALA A 1 94 ? -14.873 3.904 -15.864 1.00 91.62 94 ALA A C 1
ATOM 739 O O . ALA A 1 94 ? -14.299 4.020 -14.781 1.00 91.62 94 ALA A O 1
ATOM 740 N N . LYS A 1 95 ? -14.576 4.674 -16.912 1.00 94.44 95 LYS A N 1
ATOM 741 C CA . LYS A 1 95 ? -13.673 5.822 -16.831 1.00 94.44 95 LYS A CA 1
ATOM 742 C C . LYS A 1 95 ? -14.199 6.999 -17.641 1.00 94.44 95 LYS A C 1
ATOM 744 O O . LYS A 1 95 ? -14.796 6.825 -18.705 1.00 94.44 95 LYS A O 1
ATOM 749 N N . LEU A 1 96 ? -13.921 8.200 -17.154 1.00 95.94 96 LEU A N 1
ATOM 750 C CA . LEU A 1 96 ? -13.949 9.419 -17.947 1.00 95.94 96 LEU A CA 1
ATOM 751 C C . LEU A 1 96 ? -12.612 9.569 -18.670 1.00 95.94 96 LEU A C 1
ATOM 753 O O . LEU A 1 96 ? -11.551 9.327 -18.099 1.00 95.94 96 LEU A O 1
ATOM 757 N N . GLN A 1 97 ? -12.648 9.977 -19.932 1.00 94.25 97 GLN A N 1
ATOM 758 C CA . GLN A 1 97 ? -11.440 10.190 -20.722 1.00 94.25 97 GLN A CA 1
ATOM 759 C C . GLN A 1 97 ? -11.592 11.406 -21.631 1.00 94.25 97 GLN A C 1
ATOM 761 O O . GLN A 1 97 ? -12.629 11.595 -22.260 1.00 94.25 97 GLN A O 1
ATOM 766 N N . THR A 1 98 ? -10.534 12.199 -21.748 1.00 92.50 98 THR A N 1
ATOM 767 C CA . THR A 1 98 ? -10.408 13.282 -22.728 1.00 92.50 98 THR A CA 1
ATOM 768 C C . THR A 1 98 ? -9.081 13.153 -23.465 1.00 92.50 98 THR A C 1
ATOM 770 O O . THR A 1 98 ? -8.117 12.579 -22.958 1.00 92.50 98 THR A O 1
ATOM 773 N N . ALA A 1 99 ? -9.018 13.694 -24.680 1.00 88.94 99 ALA A N 1
ATOM 774 C CA . ALA A 1 99 ? -7.752 13.829 -25.384 1.00 88.94 99 ALA A CA 1
ATOM 775 C C . ALA A 1 99 ? -6.862 14.852 -24.667 1.00 88.94 99 ALA A C 1
ATOM 777 O O . ALA A 1 99 ? -7.326 15.941 -24.323 1.00 88.94 99 ALA A O 1
ATOM 778 N N . TRP A 1 100 ? -5.592 14.504 -24.493 1.00 87.94 100 TRP A N 1
ATOM 779 C CA . TRP A 1 100 ? -4.541 15.430 -24.102 1.00 87.94 100 TRP A CA 1
ATOM 780 C C . TRP A 1 100 ? -3.995 16.128 -25.356 1.00 87.94 100 TRP A C 1
ATOM 782 O O . TRP A 1 100 ? -3.479 15.446 -26.255 1.00 87.94 100 TRP A O 1
ATOM 792 N N . PRO A 1 101 ? -4.147 17.457 -25.480 1.00 76.44 101 PRO A N 1
ATOM 793 C CA . PRO A 1 101 ? -3.633 18.186 -26.627 1.00 76.44 101 PRO A CA 1
ATOM 794 C C . PRO A 1 101 ? -2.124 18.431 -26.489 1.00 76.44 101 PRO A C 1
ATOM 796 O O . PRO A 1 101 ? -1.602 18.560 -25.390 1.00 76.44 101 PRO A O 1
ATOM 799 N N . GLN A 1 102 ? -1.434 18.553 -27.623 1.00 72.12 102 GLN A N 1
ATOM 800 C CA . GLN A 1 102 ? -0.019 18.946 -27.665 1.00 72.12 102 GLN A CA 1
ATOM 801 C C . GLN A 1 102 ? 0.220 20.340 -27.054 1.00 72.12 102 GLN A C 1
ATOM 803 O O . GLN A 1 102 ? 1.249 20.568 -26.429 1.00 72.12 102 GLN A O 1
ATOM 808 N N . GLU A 1 103 ? -0.751 21.245 -27.193 1.00 72.19 103 GLU A N 1
ATOM 809 C CA . GLU A 1 103 ? -0.763 22.554 -26.538 1.00 72.19 103 GLU A CA 1
ATOM 810 C C . GLU A 1 103 ? -2.123 22.775 -25.866 1.00 72.19 103 GLU A C 1
ATOM 812 O O . GLU A 1 103 ? -3.176 22.627 -26.497 1.00 72.19 103 GLU A O 1
ATOM 817 N N . LEU A 1 104 ? -2.112 23.133 -24.580 1.00 77.56 104 LEU A N 1
ATOM 818 C CA . LEU A 1 104 ? -3.322 23.458 -23.829 1.00 77.56 104 LEU A CA 1
ATOM 819 C C . LEU A 1 104 ? -3.746 24.898 -24.123 1.00 77.56 104 LEU A C 1
ATOM 821 O O . LEU A 1 104 ? -3.035 25.850 -23.814 1.00 77.56 104 LEU A O 1
ATOM 825 N N . ALA A 1 105 ? -4.937 25.056 -24.697 1.00 76.75 105 ALA A N 1
ATOM 826 C CA . ALA A 1 105 ? -5.544 26.362 -24.917 1.00 76.75 105 ALA A CA 1
ATOM 827 C C . ALA A 1 105 ? -6.516 26.698 -23.784 1.00 76.75 105 ALA A C 1
ATOM 829 O O . ALA A 1 105 ? -7.412 25.906 -23.480 1.00 76.75 105 ALA A O 1
ATOM 830 N N . LEU A 1 106 ? -6.367 27.893 -23.214 1.00 83.88 106 LEU A N 1
ATOM 831 C CA . LEU A 1 106 ? -7.292 28.448 -22.233 1.00 83.88 106 LEU A CA 1
ATOM 832 C C . LEU A 1 106 ? -8.191 29.514 -22.862 1.00 83.88 106 LEU A C 1
ATOM 834 O O . LEU A 1 106 ? -7.759 30.315 -23.690 1.00 83.88 106 LEU A O 1
ATOM 838 N N . LEU A 1 107 ? -9.446 29.542 -22.425 1.00 80.62 107 LEU A N 1
ATOM 839 C CA . LEU A 1 107 ? -10.451 30.526 -22.808 1.00 80.62 107 LEU A CA 1
ATOM 840 C C . LEU A 1 107 ? -10.988 31.240 -21.576 1.00 80.62 107 LEU A C 1
ATOM 842 O O . LEU A 1 107 ? -11.176 30.622 -20.529 1.00 80.62 107 LEU A O 1
ATOM 846 N N . ASP A 1 108 ? -11.297 32.528 -21.725 1.00 82.25 108 ASP A N 1
ATOM 847 C CA . ASP A 1 108 ? -12.018 33.278 -20.698 1.00 82.25 108 ASP A CA 1
ATOM 848 C C . ASP A 1 108 ? -13.325 32.558 -20.330 1.00 82.25 108 ASP A C 1
ATOM 850 O O . ASP A 1 108 ? -14.077 32.093 -21.199 1.00 82.25 108 ASP A O 1
ATOM 854 N N . THR A 1 109 ? -13.601 32.461 -19.030 1.00 80.94 109 THR A N 1
ATOM 855 C CA . THR A 1 109 ? -14.735 31.680 -18.518 1.00 80.94 109 THR A CA 1
ATOM 856 C C . THR A 1 109 ? -16.088 32.201 -19.011 1.00 80.94 109 THR A C 1
ATOM 858 O O . THR A 1 109 ? -17.005 31.403 -19.217 1.00 80.94 109 THR A O 1
ATOM 861 N N . ARG A 1 110 ? -16.237 33.508 -19.280 1.00 77.94 110 ARG A N 1
ATOM 862 C CA . ARG A 1 110 ? -17.478 34.081 -19.836 1.00 77.94 110 ARG A CA 1
ATOM 863 C C . ARG A 1 110 ? -17.674 33.649 -21.283 1.00 77.94 110 ARG A C 1
ATOM 865 O O . ARG A 1 110 ? -18.777 33.251 -21.658 1.00 77.94 110 ARG A O 1
ATOM 872 N N . MET A 1 111 ? -16.607 33.683 -22.081 1.00 74.12 111 MET A N 1
ATOM 873 C CA . MET A 1 111 ? -16.646 33.215 -23.470 1.00 74.12 111 MET A CA 1
ATOM 874 C C . MET A 1 111 ? -16.947 31.717 -23.545 1.00 74.12 111 MET A C 1
ATOM 876 O O . MET A 1 111 ? -17.769 31.293 -24.358 1.00 74.12 111 MET A O 1
ATOM 880 N N . LEU A 1 112 ? -16.326 30.921 -22.673 1.00 75.69 112 LEU A N 1
ATOM 881 C CA . LEU A 1 112 ? -16.500 29.472 -22.639 1.00 75.69 112 LEU A CA 1
ATOM 882 C C . LEU A 1 112 ? -17.928 29.075 -22.223 1.00 75.69 112 LEU A C 1
ATOM 884 O O . LEU A 1 112 ? -18.537 28.207 -22.856 1.00 75.69 112 LEU A O 1
ATOM 888 N N . ARG A 1 113 ? -18.523 29.772 -21.246 1.00 76.94 113 ARG A N 1
ATOM 889 C CA . ARG A 1 113 ? -19.945 29.622 -20.879 1.00 76.94 113 ARG A CA 1
ATOM 890 C C . ARG A 1 113 ? -20.892 30.006 -22.022 1.00 76.94 113 ARG A C 1
ATOM 892 O O . ARG A 1 113 ? -21.857 29.292 -22.288 1.00 76.94 113 ARG A O 1
ATOM 899 N N . ALA A 1 114 ? -20.604 31.092 -22.741 1.00 71.50 114 ALA A N 1
ATOM 900 C CA . ALA A 1 114 ? -21.413 31.515 -23.884 1.00 71.50 114 ALA A CA 1
ATOM 901 C C . ALA A 1 114 ? -21.356 30.499 -25.042 1.00 71.50 114 ALA A C 1
ATOM 903 O O . ALA A 1 114 ? -22.399 30.102 -25.564 1.00 71.50 114 ALA A O 1
ATOM 904 N N . GLN A 1 115 ? -20.161 30.020 -25.404 1.00 68.38 115 GLN A N 1
ATOM 905 C CA . GLN A 1 115 ? -19.978 29.043 -26.485 1.00 68.38 115 GLN A CA 1
ATOM 906 C C . GLN A 1 115 ? -20.625 27.691 -26.172 1.00 68.38 115 GLN A C 1
ATOM 908 O O . GLN A 1 115 ? -21.295 27.119 -27.032 1.00 68.38 115 GLN A O 1
ATOM 913 N N . THR A 1 116 ? -20.471 27.192 -24.944 1.00 64.69 116 THR A N 1
ATOM 914 C CA . THR A 1 116 ? -21.094 25.923 -24.539 1.00 64.69 116 THR A CA 1
ATOM 915 C C . THR A 1 116 ? -22.614 25.998 -24.537 1.00 64.69 116 THR A C 1
ATOM 917 O O . THR A 1 116 ? -23.250 25.097 -25.071 1.00 64.69 116 THR A O 1
ATOM 920 N N . SER A 1 117 ? -23.205 27.114 -24.100 1.00 64.19 117 SER A N 1
ATOM 921 C CA . SER A 1 117 ? -24.662 27.297 -24.169 1.00 64.19 117 SER A CA 1
ATOM 922 C C . SER A 1 117 ? -25.227 27.218 -25.599 1.00 64.19 117 SER A C 1
ATOM 924 O O . SER A 1 117 ? -26.351 26.756 -25.802 1.00 64.19 117 SER A O 1
ATOM 926 N N . LEU A 1 118 ? -24.446 27.630 -26.605 1.00 61.75 118 LEU A N 1
ATOM 927 C CA . LEU A 1 118 ? -24.823 27.579 -28.019 1.00 61.75 118 LEU A CA 1
ATOM 928 C C . LEU A 1 118 ? -24.627 26.169 -28.607 1.00 61.75 118 LEU A C 1
ATOM 930 O O . LEU A 1 118 ? -25.483 25.672 -29.344 1.00 61.75 118 LEU A O 1
ATOM 934 N N . LEU A 1 119 ? -23.544 25.487 -28.224 1.00 61.56 119 LEU A N 1
ATOM 935 C CA . LEU A 1 119 ? -23.278 24.096 -28.602 1.00 61.56 119 LEU A CA 1
ATOM 936 C C . LEU A 1 119 ? -24.298 23.121 -27.993 1.00 61.56 119 LEU A C 1
ATOM 938 O O . LEU A 1 119 ? -24.805 22.263 -28.706 1.00 61.56 119 LEU A O 1
ATOM 942 N N . ASP A 1 120 ? -24.689 23.291 -26.731 1.00 62.25 120 ASP A N 1
ATOM 943 C CA . ASP A 1 120 ? -25.665 22.409 -26.078 1.00 62.25 120 ASP A CA 1
ATOM 944 C C . ASP A 1 120 ? -27.072 22.554 -26.687 1.00 62.25 120 ASP A C 1
ATOM 946 O O . ASP A 1 120 ? -27.818 21.576 -26.819 1.00 62.25 120 ASP A O 1
ATOM 950 N N . ARG A 1 121 ? -27.445 23.774 -27.110 1.00 63.69 121 ARG A N 1
ATOM 951 C CA . ARG A 1 121 ? -28.704 24.038 -27.833 1.00 63.69 121 ARG A CA 1
ATOM 952 C C . ARG A 1 121 ? -28.723 23.351 -29.197 1.00 63.69 121 ARG A C 1
ATOM 954 O O . ARG A 1 121 ? -29.716 22.711 -29.541 1.00 63.69 121 ARG A O 1
ATOM 961 N N . THR A 1 122 ? -27.628 23.450 -29.949 1.00 58.94 122 THR A N 1
ATOM 962 C CA . THR A 1 122 ? -27.505 22.793 -31.262 1.00 58.94 122 THR A CA 1
ATOM 963 C C . THR A 1 122 ? -27.448 21.269 -31.136 1.00 58.94 122 THR A C 1
ATOM 965 O O . THR A 1 122 ? -28.113 20.576 -31.899 1.00 58.94 122 THR A O 1
ATOM 968 N N . GLU A 1 123 ? -26.763 20.731 -30.125 1.00 59.50 123 GLU A N 1
ATOM 969 C CA . GLU A 1 123 ? -26.712 19.292 -29.840 1.00 59.50 123 GLU A CA 1
ATOM 970 C C . GLU A 1 123 ? -28.082 18.729 -29.436 1.00 59.50 123 GLU A C 1
ATOM 972 O O . GLU A 1 123 ? -28.457 17.644 -29.884 1.00 59.50 123 GLU A O 1
ATOM 977 N N . THR A 1 124 ? -28.866 19.475 -28.650 1.00 60.47 124 THR A N 1
ATOM 978 C CA . THR A 1 124 ? -30.235 19.078 -28.277 1.00 60.47 124 THR A CA 1
ATOM 979 C C . THR A 1 124 ? -31.161 19.052 -29.498 1.00 60.47 124 THR A C 1
ATOM 981 O O . THR A 1 124 ? -31.916 18.094 -29.666 1.00 60.47 124 THR A O 1
ATOM 984 N N . MET A 1 125 ? -31.065 20.046 -30.392 1.00 59.19 125 MET A N 1
ATOM 985 C CA . MET A 1 125 ? -31.812 20.050 -31.659 1.00 59.19 125 MET A CA 1
ATOM 986 C C . MET A 1 125 ? -31.417 18.878 -32.561 1.00 59.19 125 MET A C 1
ATOM 988 O O . MET A 1 125 ? -32.285 18.159 -33.048 1.00 59.19 125 MET A O 1
ATOM 992 N N . ILE A 1 126 ? -30.115 18.653 -32.757 1.00 59.28 126 ILE A N 1
ATOM 993 C CA . ILE A 1 126 ? -29.609 17.593 -33.638 1.00 59.28 126 ILE A CA 1
ATOM 994 C C . ILE A 1 126 ? -29.948 16.211 -33.083 1.00 59.28 126 ILE A C 1
ATOM 996 O O . ILE A 1 126 ? -30.340 15.344 -33.856 1.00 59.28 126 ILE A O 1
ATOM 1000 N N . SER A 1 127 ? -29.864 16.005 -31.766 1.00 57.84 127 SER A N 1
ATOM 1001 C CA . SER A 1 127 ? -30.252 14.736 -31.135 1.00 57.84 127 SER A CA 1
ATOM 1002 C C . SER A 1 127 ? -31.748 14.458 -31.312 1.00 57.84 127 SER A C 1
ATOM 1004 O O . SER A 1 127 ? -32.113 13.344 -31.678 1.00 57.84 127 SER A O 1
ATOM 1006 N N . GLY A 1 128 ? -32.608 15.474 -31.157 1.00 59.28 128 GLY A N 1
ATOM 1007 C CA . GLY A 1 128 ? -34.045 15.351 -31.431 1.00 59.28 128 GLY A CA 1
ATOM 1008 C C . GLY A 1 128 ? -34.355 15.072 -32.909 1.00 59.28 128 GLY A C 1
ATOM 1009 O O . GLY A 1 128 ? -35.178 14.215 -33.225 1.00 59.28 128 GLY A O 1
ATOM 1010 N N . MET A 1 129 ? -33.644 15.728 -33.834 1.00 57.75 129 MET A N 1
ATOM 1011 C CA . MET A 1 129 ? -33.742 15.445 -35.273 1.00 57.75 129 MET A CA 1
ATOM 1012 C C . MET A 1 129 ? -33.232 14.042 -35.624 1.00 57.75 129 MET A C 1
ATOM 1014 O O . MET A 1 129 ? -33.819 13.368 -36.467 1.00 57.75 129 MET A O 1
ATOM 1018 N N . ALA A 1 130 ? -32.157 13.584 -34.982 1.00 55.97 130 ALA A N 1
ATOM 1019 C CA . ALA A 1 130 ? -31.594 12.255 -35.182 1.00 55.97 130 ALA A CA 1
ATOM 1020 C C . ALA A 1 130 ? -32.543 11.158 -34.677 1.00 55.97 130 ALA A C 1
ATOM 1022 O O . ALA A 1 130 ? -32.687 10.150 -35.362 1.00 55.97 130 ALA A O 1
ATOM 1023 N N . GLU A 1 131 ? -33.234 11.354 -33.548 1.00 55.81 131 GLU A N 1
ATOM 1024 C CA . GLU A 1 131 ? -34.285 10.440 -33.070 1.00 55.81 131 GLU A CA 1
ATOM 1025 C C . GLU A 1 131 ? -35.472 10.362 -34.047 1.00 55.81 131 GLU A C 1
ATOM 1027 O O . GLU A 1 131 ? -35.960 9.267 -34.334 1.00 55.81 131 GLU A O 1
ATOM 1032 N N . LEU A 1 132 ? -35.879 11.493 -34.635 1.00 57.41 132 LEU A N 1
ATOM 1033 C CA . LEU A 1 132 ? -36.907 11.542 -35.683 1.00 57.41 132 LEU A CA 1
ATOM 1034 C C . LEU A 1 132 ? -36.465 10.844 -36.983 1.00 57.41 132 LEU A C 1
ATOM 1036 O O . LEU A 1 132 ? -37.250 10.121 -37.593 1.00 57.41 132 LEU A O 1
ATOM 1040 N N . LEU A 1 133 ? -35.206 11.016 -37.396 1.00 53.50 133 LEU A N 1
ATOM 1041 C CA . LEU A 1 133 ? -34.648 10.428 -38.621 1.00 53.50 133 LEU A CA 1
ATOM 1042 C C . LEU A 1 133 ? -34.299 8.937 -38.477 1.00 53.50 133 LEU A C 1
ATOM 1044 O O . LEU A 1 133 ? -34.341 8.208 -39.470 1.00 53.50 133 LEU A O 1
ATOM 1048 N N . ASN A 1 134 ? -34.016 8.449 -37.263 1.00 52.44 134 ASN A N 1
ATOM 1049 C CA . ASN A 1 134 ? -33.772 7.023 -36.994 1.00 52.44 134 ASN A CA 1
ATOM 1050 C C . ASN A 1 134 ? -35.003 6.152 -37.300 1.00 52.44 134 ASN A C 1
ATOM 1052 O O . ASN A 1 134 ? -34.866 4.971 -37.611 1.00 52.44 134 ASN A O 1
ATOM 1056 N N . ARG A 1 135 ? -36.206 6.745 -37.275 1.00 52.09 135 ARG A N 1
ATOM 1057 C CA . ARG A 1 135 ? -37.446 6.109 -37.741 1.00 52.09 135 ARG A CA 1
ATOM 1058 C C . ARG A 1 135 ? -37.462 5.865 -39.257 1.00 52.09 135 ARG A C 1
ATOM 1060 O O . ARG A 1 135 ? -38.198 4.994 -39.701 1.00 52.09 135 ARG A O 1
ATOM 1067 N N . TRP A 1 136 ? -36.711 6.640 -40.047 1.00 48.72 136 TRP A N 1
ATOM 1068 C CA . TRP A 1 136 ? -36.769 6.642 -41.520 1.00 48.72 136 TRP A CA 1
ATOM 1069 C C . TRP A 1 136 ? -35.487 6.116 -42.196 1.00 48.72 136 TRP A C 1
ATOM 1071 O O . TRP A 1 136 ? -35.516 5.799 -43.382 1.00 48.72 136 TRP A O 1
ATOM 1081 N N . SER A 1 137 ? -34.366 5.950 -41.477 1.00 44.28 137 SER A N 1
ATOM 1082 C CA . SER A 1 137 ? -33.212 5.188 -41.985 1.00 44.28 137 SER A CA 1
ATOM 1083 C C . SER A 1 137 ? -32.375 4.562 -40.850 1.00 44.28 137 SER A C 1
ATOM 1085 O O . SER A 1 137 ? -31.768 5.301 -40.077 1.00 44.28 137 SER A O 1
ATOM 1087 N N . PRO A 1 138 ? -32.248 3.223 -40.761 1.00 46.59 138 PRO A N 1
ATOM 1088 C CA . PRO A 1 138 ? -31.540 2.565 -39.654 1.00 46.59 138 PRO A CA 1
ATOM 1089 C C . PRO A 1 138 ? -30.003 2.574 -39.783 1.00 46.59 138 PRO A C 1
ATOM 1091 O O . PRO A 1 138 ? -29.304 2.104 -38.890 1.00 46.59 138 PRO A O 1
ATOM 1094 N N . LYS A 1 139 ? -29.440 3.077 -40.895 1.00 45.91 139 LYS A N 1
ATOM 1095 C CA . LYS A 1 139 ? -28.002 2.946 -41.215 1.00 45.91 139 LYS A CA 1
ATOM 1096 C C . LYS A 1 139 ? -27.188 4.250 -41.237 1.00 45.91 139 LYS A C 1
ATOM 1098 O O . LYS A 1 139 ? -25.982 4.179 -41.471 1.00 45.91 139 LYS A O 1
ATOM 1103 N N . ARG A 1 140 ? -27.760 5.438 -40.979 1.00 47.00 140 ARG A N 1
ATOM 1104 C CA . ARG A 1 140 ? -26.995 6.710 -41.005 1.00 47.00 140 ARG A CA 1
ATOM 1105 C C . ARG A 1 140 ? -26.764 7.311 -39.613 1.00 47.00 140 ARG A C 1
ATOM 1107 O O . ARG A 1 140 ? -27.647 7.882 -38.987 1.00 47.00 140 ARG A O 1
ATOM 1114 N N . ARG A 1 141 ? -25.502 7.226 -39.174 1.00 55.47 141 ARG A N 1
ATOM 1115 C CA . ARG A 1 141 ? -24.933 7.728 -37.910 1.00 55.47 141 ARG A CA 1
ATOM 1116 C C . ARG A 1 141 ? -24.764 9.260 -37.896 1.00 55.47 141 ARG A C 1
ATOM 1118 O O . ARG A 1 141 ? -23.636 9.749 -37.831 1.00 55.47 141 ARG A O 1
ATOM 1125 N N . LEU A 1 142 ? -25.859 10.024 -37.924 1.00 55.75 142 LEU A N 1
ATOM 1126 C CA . LEU A 1 142 ? -25.812 11.495 -37.801 1.00 55.75 142 LEU A CA 1
ATOM 1127 C C . LEU A 1 142 ? -25.113 11.948 -36.505 1.00 55.75 142 LEU A C 1
ATOM 1129 O O . LEU A 1 142 ? -24.231 12.801 -36.559 1.00 55.75 142 LEU A O 1
ATOM 1133 N N . ASN A 1 143 ? -25.392 11.287 -35.373 1.00 55.81 143 ASN A N 1
ATOM 1134 C CA . ASN A 1 143 ? -24.712 11.562 -34.098 1.00 55.81 143 ASN A CA 1
ATOM 1135 C C . ASN A 1 143 ? -23.199 11.301 -34.165 1.00 55.81 143 ASN A C 1
ATOM 1137 O O . ASN A 1 143 ? -22.416 12.058 -33.598 1.00 55.81 143 ASN A O 1
ATOM 1141 N N . GLY A 1 144 ? -22.766 10.261 -34.886 1.00 57.78 144 GLY A N 1
ATOM 1142 C CA . GLY A 1 144 ? -21.345 9.939 -35.058 1.00 57.78 144 GLY A CA 1
ATOM 1143 C C . GLY A 1 144 ? -20.606 10.964 -35.922 1.00 57.78 144 GLY A C 1
ATOM 1144 O O . GLY A 1 144 ? -19.523 11.409 -35.547 1.00 57.78 144 GLY A O 1
ATOM 1145 N N . ALA A 1 145 ? -21.214 11.381 -37.036 1.00 60.47 145 ALA A N 1
ATOM 1146 C CA . ALA A 1 145 ? -20.671 12.414 -37.916 1.00 60.47 145 ALA A CA 1
ATOM 1147 C C . ALA A 1 145 ? -20.608 13.784 -37.218 1.00 60.47 145 ALA A C 1
ATOM 1149 O O . ALA A 1 145 ? -19.578 14.451 -37.279 1.00 60.47 145 ALA A O 1
ATOM 1150 N N . PHE A 1 146 ? -21.656 14.164 -36.480 1.00 62.78 146 PHE A N 1
ATOM 1151 C CA . PHE A 1 146 ? -21.674 15.388 -35.678 1.00 62.78 146 PHE A CA 1
ATOM 1152 C C . PHE A 1 146 ? -20.616 15.367 -34.567 1.00 62.78 146 PHE A C 1
ATOM 1154 O O . PHE A 1 146 ? -19.860 16.324 -34.422 1.00 62.78 146 PHE A O 1
ATOM 1161 N N . THR A 1 147 ? -20.494 14.253 -33.833 1.00 61.22 147 THR A N 1
ATOM 1162 C CA . THR A 1 147 ? -19.457 14.080 -32.797 1.00 61.22 147 THR A CA 1
ATOM 1163 C C . THR A 1 147 ? -18.056 14.246 -33.393 1.00 61.22 147 THR A C 1
ATOM 1165 O O . THR A 1 147 ? -17.218 14.947 -32.827 1.00 61.22 147 THR A O 1
ATOM 1168 N N . GLN A 1 148 ? -17.802 13.661 -34.567 1.00 63.50 148 GLN A N 1
ATOM 1169 C CA . GLN A 1 148 ? -16.508 13.763 -35.245 1.00 63.50 148 GLN A CA 1
ATOM 1170 C C . GLN A 1 148 ? -16.235 15.172 -35.796 1.00 63.50 148 GLN A C 1
ATOM 1172 O O . GLN A 1 148 ? -15.114 15.674 -35.672 1.00 63.50 148 GLN A O 1
ATOM 1177 N N . ALA A 1 149 ? -17.250 15.836 -36.356 1.00 64.56 149 ALA A N 1
ATOM 1178 C CA . ALA A 1 149 ? -17.155 17.217 -36.824 1.00 64.56 149 ALA A CA 1
ATOM 1179 C C . ALA A 1 149 ? -16.881 18.179 -35.657 1.00 64.56 149 ALA A C 1
ATOM 1181 O O . ALA A 1 149 ? -15.950 18.979 -35.727 1.00 64.56 149 ALA A O 1
ATOM 1182 N N . ARG A 1 150 ? -17.604 18.025 -34.540 1.00 66.25 150 ARG A N 1
ATOM 1183 C CA . ARG A 1 150 ? -17.392 18.774 -33.295 1.00 66.25 150 ARG A CA 1
ATOM 1184 C C . ARG A 1 150 ? -15.980 18.571 -32.754 1.00 66.25 150 ARG A C 1
ATOM 1186 O O . ARG A 1 150 ? -15.301 19.552 -32.476 1.00 66.25 150 ARG A O 1
ATOM 1193 N N . ARG A 1 151 ? -15.495 17.325 -32.660 1.00 65.50 151 ARG A N 1
ATOM 1194 C CA . ARG A 1 151 ? -14.112 17.033 -32.233 1.00 65.50 151 ARG A CA 1
ATOM 1195 C C . ARG A 1 151 ? -13.081 17.716 -33.130 1.00 65.50 151 ARG A C 1
ATOM 1197 O O . ARG A 1 151 ? -12.104 18.263 -32.629 1.00 65.50 151 ARG A O 1
ATOM 1204 N N . THR A 1 152 ? -13.292 17.690 -34.444 1.00 64.62 152 THR A N 1
ATOM 1205 C CA . THR A 1 152 ? -12.386 18.325 -35.414 1.00 64.62 152 THR A CA 1
ATOM 1206 C C . THR A 1 152 ? -12.381 19.845 -35.260 1.00 64.62 152 THR A C 1
ATOM 1208 O O . THR A 1 152 ? -11.309 20.443 -35.206 1.00 64.62 152 THR A O 1
ATOM 1211 N N . LEU A 1 153 ? -13.556 20.458 -35.109 1.00 67.75 153 LEU A N 1
ATOM 1212 C CA . LEU A 1 153 ? -13.707 21.898 -34.914 1.00 67.75 153 LEU A CA 1
ATOM 1213 C C . LEU A 1 153 ? -13.068 22.364 -33.599 1.00 67.75 153 LEU A C 1
ATOM 1215 O O . LEU A 1 153 ? -12.305 23.324 -33.599 1.00 67.75 153 LEU A O 1
ATOM 1219 N N . LEU A 1 154 ? -13.286 21.634 -32.502 1.00 65.38 154 LEU A N 1
ATOM 1220 C CA . LEU A 1 154 ? -12.661 21.917 -31.206 1.00 65.38 154 LEU A CA 1
ATOM 1221 C C . LEU A 1 154 ? -11.137 21.778 -31.250 1.00 65.38 154 LEU A C 1
ATOM 1223 O O . LEU A 1 154 ? -10.434 22.621 -30.701 1.00 65.38 154 LEU A O 1
ATOM 1227 N N . LYS A 1 155 ? -10.609 20.767 -31.952 1.00 63.88 155 LYS A N 1
ATOM 1228 C CA . LYS A 1 155 ? -9.161 20.618 -32.171 1.00 63.88 155 LYS A CA 1
ATOM 1229 C C . LYS A 1 155 ? -8.580 21.782 -32.978 1.00 63.88 155 LYS A C 1
ATOM 1231 O O . LYS A 1 155 ? -7.507 22.273 -32.642 1.00 63.88 155 LYS A O 1
ATOM 1236 N N . GLN A 1 156 ? -9.267 22.231 -34.029 1.00 65.25 156 GLN A N 1
ATOM 1237 C CA . GLN A 1 156 ? -8.829 23.379 -34.833 1.00 65.25 156 GLN A CA 1
ATOM 1238 C C . GLN A 1 156 ? -8.881 24.685 -34.033 1.00 65.25 156 GLN A C 1
ATOM 1240 O O . GLN A 1 156 ? -7.929 25.464 -34.063 1.00 65.25 156 GLN A O 1
ATOM 1245 N N . GLN A 1 157 ? -9.953 24.894 -33.270 1.00 65.69 157 GLN A N 1
ATOM 1246 C CA . GLN A 1 157 ? -10.132 26.069 -32.425 1.00 65.69 157 GLN A CA 1
ATOM 1247 C C . GLN A 1 157 ? -9.099 26.108 -31.292 1.00 65.69 157 GLN A C 1
ATOM 1249 O O . GLN A 1 157 ? -8.480 27.144 -31.077 1.00 65.69 157 GLN A O 1
ATOM 1254 N N . SER A 1 158 ? -8.847 24.976 -30.628 1.00 63.12 158 SER A N 1
ATOM 1255 C CA . SER A 1 158 ? -7.799 24.832 -29.610 1.00 63.12 158 SER A CA 1
ATOM 1256 C C . SER A 1 158 ? -6.417 25.184 -30.169 1.00 63.12 158 SER A C 1
ATOM 1258 O O . SER A 1 158 ? -5.728 25.998 -29.566 1.00 63.12 158 SER A O 1
ATOM 1260 N N . ARG A 1 159 ? -6.042 24.689 -31.358 1.00 61.72 159 ARG A N 1
ATOM 1261 C CA . ARG A 1 159 ? -4.765 25.053 -32.010 1.00 61.72 159 ARG A CA 1
ATOM 1262 C C . ARG A 1 159 ? -4.668 26.537 -32.366 1.00 61.72 159 ARG A C 1
ATOM 1264 O O . ARG A 1 159 ? -3.597 27.125 -32.277 1.00 61.72 159 ARG A O 1
ATOM 1271 N N . TRP A 1 160 ? -5.767 27.147 -32.806 1.00 59.59 160 TRP A N 1
ATOM 1272 C CA . TRP A 1 160 ? -5.790 28.574 -33.134 1.00 59.59 160 TRP A CA 1
ATOM 1273 C C . TRP A 1 160 ? -5.676 29.449 -31.876 1.00 59.59 160 TRP A C 1
ATOM 1275 O O . TRP A 1 160 ? -4.957 30.445 -31.883 1.00 59.59 160 TRP A O 1
ATOM 1285 N N . LEU A 1 161 ? -6.341 29.047 -30.790 1.00 59.28 161 LEU A N 1
ATOM 1286 C CA . LEU A 1 161 ? -6.329 29.737 -29.500 1.00 59.28 161 LEU A CA 1
ATOM 1287 C C . LEU A 1 161 ? -5.021 29.549 -28.725 1.00 59.28 161 LEU A C 1
ATOM 1289 O O . LEU A 1 161 ? -4.601 30.486 -28.056 1.00 59.28 161 LEU A O 1
ATOM 1293 N N . ALA A 1 162 ? -4.351 28.399 -28.850 1.00 56.78 162 ALA A N 1
ATOM 1294 C CA . ALA A 1 162 ? -3.063 28.129 -28.201 1.00 56.78 162 ALA A CA 1
ATOM 1295 C C . ALA A 1 162 ? -1.970 29.151 -28.581 1.00 56.78 162 ALA A C 1
ATOM 1297 O O . ALA A 1 162 ? -1.095 29.457 -27.777 1.00 56.78 162 ALA A O 1
ATOM 1298 N N . ARG A 1 163 ? -2.091 29.795 -29.754 1.00 52.84 163 ARG A N 1
ATOM 1299 C CA . ARG A 1 163 ? -1.218 30.902 -30.192 1.00 52.84 163 ARG A CA 1
ATOM 1300 C C . ARG A 1 163 ? -1.340 32.175 -29.340 1.00 52.84 163 ARG A C 1
ATOM 1302 O O . ARG A 1 163 ? -0.507 33.066 -29.462 1.00 52.84 163 ARG A O 1
ATOM 1309 N N . ARG A 1 164 ? -2.378 32.290 -28.503 1.00 54.47 164 ARG A N 1
ATOM 1310 C CA . ARG A 1 164 ? -2.585 33.364 -27.518 1.00 54.47 164 ARG A CA 1
ATOM 1311 C C . ARG A 1 164 ? -2.300 32.799 -26.123 1.00 54.47 164 ARG A C 1
ATOM 1313 O O . ARG A 1 164 ? -3.201 32.440 -25.376 1.00 54.47 164 ARG A O 1
ATOM 1320 N N . SER A 1 165 ? -1.014 32.678 -25.825 1.00 55.84 165 SER A N 1
ATOM 1321 C CA . SER A 1 165 ? -0.403 32.042 -24.654 1.00 55.84 165 SER A CA 1
ATOM 1322 C C . SER A 1 165 ? -0.931 32.536 -23.296 1.00 55.84 165 SER A C 1
ATOM 1324 O O . SER A 1 165 ? -0.425 33.508 -22.734 1.00 55.84 165 SER A O 1
ATOM 1326 N N . LEU A 1 166 ? -1.894 31.815 -22.717 1.00 67.25 166 LEU A N 1
ATOM 1327 C CA . LEU A 1 166 ? -2.157 31.828 -21.278 1.00 67.25 166 LEU A CA 1
ATOM 1328 C C . LEU A 1 166 ? -1.805 30.448 -20.725 1.00 67.25 166 LEU A C 1
ATOM 1330 O O . LEU A 1 166 ? -2.409 29.456 -21.121 1.00 67.25 166 LEU A O 1
ATOM 1334 N N . GLN A 1 167 ? -0.837 30.394 -19.813 1.00 77.50 167 GLN A N 1
ATOM 1335 C CA . GLN A 1 167 ? -0.474 29.152 -19.131 1.00 77.50 167 GLN A CA 1
ATOM 1336 C C . GLN A 1 167 ? -1.496 28.832 -18.024 1.00 77.50 167 GLN A C 1
ATOM 1338 O O . GLN A 1 167 ? -1.906 29.760 -17.310 1.00 77.50 167 GLN A O 1
ATOM 1343 N N . PRO A 1 168 ? -1.932 27.566 -17.887 1.00 86.94 168 PRO A N 1
ATOM 1344 C CA . PRO A 1 168 ? -2.734 27.122 -16.753 1.00 86.94 168 PRO A CA 1
ATOM 1345 C C . PRO A 1 168 ? -1.903 27.079 -15.473 1.00 86.94 168 PRO A C 1
ATOM 1347 O O . PRO A 1 168 ? -0.699 26.852 -15.509 1.00 86.94 168 PRO A O 1
ATOM 1350 N N . HIS A 1 169 ? -2.565 27.285 -14.336 1.00 86.75 169 HIS A N 1
ATOM 1351 C CA . HIS A 1 169 ? -1.945 27.166 -13.015 1.00 86.75 169 HIS A CA 1
ATOM 1352 C C . HIS A 1 169 ? -2.201 25.785 -12.401 1.00 86.75 169 HIS A C 1
ATOM 1354 O O . HIS A 1 169 ? -1.334 25.238 -11.732 1.00 86.75 169 HIS A O 1
ATOM 1360 N N . ALA A 1 170 ? -3.388 25.215 -12.627 1.00 89.62 170 ALA A N 1
ATOM 1361 C CA . ALA A 1 170 ? -3.770 23.927 -12.058 1.00 89.62 170 ALA A CA 1
ATOM 1362 C C . ALA A 1 170 ? -4.723 23.158 -12.978 1.00 89.62 170 ALA A C 1
ATOM 1364 O O . ALA A 1 170 ? -5.441 23.753 -13.784 1.00 89.62 170 ALA A O 1
ATOM 1365 N N . PHE A 1 171 ? -4.768 21.840 -12.820 1.00 92.12 171 PHE A N 1
ATOM 1366 C CA . PHE A 1 171 ? -5.924 21.034 -13.189 1.00 92.12 171 PHE A CA 1
ATOM 1367 C C . PHE A 1 171 ? -6.869 20.978 -11.985 1.00 92.12 171 PHE A C 1
ATOM 1369 O O . PHE A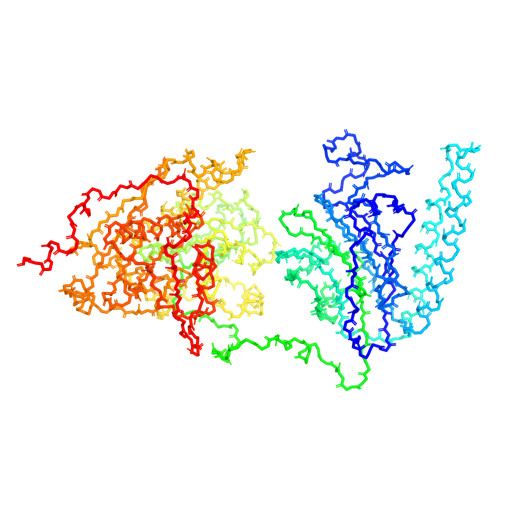 1 171 ? -6.510 20.440 -10.937 1.00 92.12 171 PHE A O 1
ATOM 1376 N N . PHE A 1 172 ? -8.045 21.592 -12.118 1.00 92.88 172 PHE A N 1
ATOM 1377 C CA . PHE A 1 172 ? -8.991 21.789 -11.024 1.00 92.88 172 PHE A CA 1
ATOM 1378 C C . PHE A 1 172 ? -10.158 20.811 -11.116 1.00 92.88 172 PHE A C 1
ATOM 1380 O O . PHE A 1 172 ? -10.845 20.719 -12.140 1.00 92.88 172 PHE A O 1
ATOM 1387 N N . ILE A 1 173 ? -10.385 20.107 -10.010 1.00 94.75 173 ILE A N 1
ATOM 1388 C CA . ILE A 1 173 ? -11.466 19.147 -9.837 1.00 94.75 173 ILE A CA 1
ATOM 1389 C C . ILE A 1 173 ? -12.351 19.656 -8.708 1.00 94.75 173 ILE A C 1
ATOM 1391 O O . ILE A 1 173 ? -11.897 19.786 -7.573 1.00 94.75 173 ILE A O 1
ATOM 1395 N N . LYS A 1 174 ? -13.624 19.899 -9.012 1.00 94.81 174 LYS A N 1
ATOM 1396 C CA . LYS A 1 174 ? -14.651 20.190 -8.013 1.00 94.81 174 LYS A CA 1
ATOM 1397 C C . LYS A 1 174 ? -15.847 19.305 -8.267 1.00 94.81 174 LYS A C 1
ATOM 1399 O O . LYS A 1 174 ? -16.407 19.302 -9.370 1.00 94.81 174 LYS A O 1
ATOM 1404 N N . CYS A 1 175 ? -16.223 18.544 -7.253 1.00 96.25 175 CYS A N 1
ATOM 1405 C CA . CYS A 1 175 ? -17.314 17.596 -7.370 1.00 96.25 175 CYS A CA 1
ATOM 1406 C C . CYS A 1 175 ? -18.069 17.415 -6.060 1.00 96.25 175 CYS A C 1
ATOM 1408 O O . CYS A 1 175 ? -17.566 17.725 -4.981 1.00 96.25 175 CYS A O 1
ATOM 1410 N N . TYR A 1 176 ? -19.288 16.911 -6.182 1.00 96.06 176 TYR A N 1
ATOM 1411 C CA . TYR A 1 176 ? -20.104 16.466 -5.071 1.00 96.06 176 TYR A CA 1
ATOM 1412 C C . TYR A 1 176 ? -20.253 14.946 -5.119 1.00 96.06 176 TYR A C 1
ATOM 1414 O O . TYR A 1 176 ? -20.547 14.382 -6.178 1.00 96.06 176 TYR A O 1
ATOM 1422 N N . SER A 1 177 ? -20.072 14.307 -3.968 1.00 95.62 177 SER A N 1
ATOM 1423 C CA . SER A 1 177 ? -20.321 12.887 -3.758 1.00 95.62 177 SER A CA 1
ATOM 1424 C C . SER A 1 177 ? -21.537 12.701 -2.842 1.00 95.62 177 SER A C 1
ATOM 1426 O O . SER A 1 177 ? -21.470 13.096 -1.676 1.00 95.62 177 SER A O 1
ATOM 1428 N N . PRO A 1 178 ? -22.637 12.097 -3.325 1.00 92.38 178 PRO A N 1
ATOM 1429 C CA . PRO A 1 178 ? -23.747 11.666 -2.479 1.00 92.38 178 PRO A CA 1
ATOM 1430 C C . PRO A 1 178 ? -23.455 10.348 -1.738 1.00 92.38 178 PRO A C 1
ATOM 1432 O O . PRO A 1 178 ? -24.300 9.890 -0.973 1.00 92.38 178 PRO A O 1
ATOM 1435 N N . GLU A 1 179 ? -22.302 9.711 -1.974 1.00 91.62 179 GLU A N 1
ATOM 1436 C CA . GLU A 1 179 ? -21.960 8.434 -1.345 1.00 91.62 179 GLU A CA 1
ATOM 1437 C C . GLU A 1 179 ? -21.770 8.593 0.171 1.00 91.62 179 GLU A C 1
ATOM 1439 O O . GLU A 1 179 ? -21.143 9.560 0.605 1.00 91.62 179 GLU A O 1
ATOM 1444 N N . PRO A 1 180 ? -22.235 7.634 0.994 1.00 87.12 180 PRO A N 1
ATOM 1445 C CA . PRO A 1 180 ? -22.117 7.709 2.452 1.00 87.12 180 PRO A CA 1
ATOM 1446 C C . PRO A 1 180 ? -20.697 7.423 2.961 1.00 87.12 180 PRO A C 1
ATOM 1448 O O . PRO A 1 180 ? -20.382 7.708 4.112 1.00 87.12 180 PRO A O 1
ATOM 1451 N N . THR A 1 181 ? -19.832 6.846 2.122 1.00 84.44 181 THR A N 1
ATOM 1452 C CA . THR A 1 181 ? -18.460 6.462 2.478 1.00 84.44 181 THR A CA 1
ATOM 1453 C C . THR A 1 181 ? -17.462 7.086 1.518 1.00 84.44 181 THR A C 1
ATOM 1455 O O . THR A 1 181 ? -17.752 7.278 0.337 1.00 84.44 181 THR A O 1
ATOM 1458 N N . ALA A 1 182 ? -16.262 7.377 2.020 1.00 88.50 182 ALA A N 1
ATOM 1459 C CA . ALA A 1 182 ? -15.185 7.854 1.169 1.00 88.50 182 ALA A CA 1
ATOM 1460 C C . ALA A 1 182 ? -14.740 6.766 0.174 1.00 88.50 182 ALA A C 1
ATOM 1462 O O . ALA A 1 182 ? -14.800 5.563 0.451 1.00 88.50 182 ALA A O 1
ATOM 1463 N N . PHE A 1 183 ? -14.265 7.195 -0.987 1.00 88.19 183 PHE A N 1
ATOM 1464 C CA . PHE A 1 183 ? -13.648 6.338 -1.997 1.00 88.19 183 PHE A CA 1
ATOM 1465 C C . PHE A 1 183 ? -12.502 7.085 -2.677 1.00 88.19 183 PHE A C 1
ATOM 1467 O O . PHE A 1 183 ? -12.255 8.256 -2.391 1.00 88.19 183 PHE A O 1
ATOM 1474 N N . ARG A 1 184 ? -11.768 6.410 -3.560 1.00 87.31 184 ARG A N 1
ATOM 1475 C CA . ARG A 1 184 ? -10.659 7.014 -4.298 1.00 87.31 184 ARG A CA 1
ATOM 1476 C C . ARG A 1 184 ? -10.940 7.042 -5.791 1.00 87.31 184 ARG A C 1
ATOM 1478 O O . ARG A 1 184 ? -11.493 6.094 -6.350 1.00 87.31 184 ARG A O 1
ATOM 1485 N N . ILE A 1 185 ? -10.559 8.147 -6.420 1.00 92.31 185 ILE A N 1
ATOM 1486 C CA . ILE A 1 185 ? -10.491 8.281 -7.871 1.00 92.31 185 ILE A CA 1
ATOM 1487 C C . ILE A 1 185 ? -9.031 8.310 -8.301 1.00 92.31 185 ILE A C 1
ATOM 1489 O O . ILE A 1 185 ? -8.187 8.905 -7.633 1.00 92.31 185 ILE A O 1
ATOM 1493 N N . GLN A 1 186 ? -8.746 7.718 -9.450 1.00 89.75 186 GLN A N 1
ATOM 1494 C CA . GLN A 1 186 ? -7.428 7.721 -10.057 1.00 89.75 186 GLN A CA 1
ATOM 1495 C C . GLN A 1 186 ? -7.434 8.630 -11.285 1.00 89.75 186 GLN A C 1
ATOM 1497 O O . GLN A 1 186 ? -8.204 8.410 -12.221 1.00 89.75 186 GLN A O 1
ATOM 1502 N N . ILE A 1 187 ? -6.552 9.628 -11.298 1.00 92.44 187 ILE A N 1
ATOM 1503 C CA . ILE A 1 187 ? -6.261 10.469 -12.461 1.00 92.44 187 ILE A CA 1
ATOM 1504 C C . ILE A 1 187 ? -4.997 9.944 -13.127 1.00 92.44 187 ILE A C 1
ATOM 1506 O O . ILE A 1 187 ? -3.989 9.744 -12.456 1.00 92.44 187 ILE A O 1
ATOM 1510 N N . GLU A 1 188 ? -5.029 9.741 -14.439 1.00 89.31 188 GLU A N 1
ATOM 1511 C CA . GLU A 1 188 ? -3.891 9.243 -15.210 1.00 89.31 188 GLU A CA 1
ATOM 1512 C C . GLU A 1 188 ? -3.699 10.050 -16.497 1.00 89.31 188 GLU A C 1
ATOM 1514 O O . GLU A 1 188 ? -4.642 10.226 -17.269 1.00 89.31 188 GLU A O 1
ATOM 1519 N N . LEU A 1 189 ? -2.467 10.494 -16.755 1.00 87.50 189 LEU A N 1
ATOM 1520 C CA . LEU A 1 189 ? -2.051 11.033 -18.047 1.00 87.50 189 LEU A CA 1
ATOM 1521 C C . LEU A 1 189 ? -1.235 9.981 -18.789 1.00 87.50 189 LEU A C 1
ATOM 1523 O O . LEU A 1 189 ? -0.218 9.502 -18.290 1.00 87.50 189 LEU A O 1
ATOM 1527 N N . VAL A 1 190 ? -1.668 9.656 -20.001 1.00 81.88 190 VAL A N 1
ATOM 1528 C CA . VAL A 1 190 ? -1.019 8.674 -20.869 1.00 81.88 190 VAL A CA 1
ATOM 1529 C C . VAL A 1 190 ? -0.680 9.331 -22.188 1.00 81.88 190 VAL A C 1
ATOM 1531 O O . VAL A 1 190 ? -1.573 9.842 -22.856 1.00 81.88 190 VAL A O 1
ATOM 1534 N N . THR A 1 191 ? 0.588 9.307 -22.577 1.00 84.81 191 THR A N 1
ATOM 1535 C CA . THR A 1 191 ? 1.015 9.677 -23.932 1.00 84.81 191 THR A CA 1
ATOM 1536 C C . THR A 1 191 ? 1.174 8.390 -24.741 1.00 84.81 191 THR A C 1
ATOM 1538 O O . THR A 1 191 ? 0.173 7.737 -25.037 1.00 84.81 191 THR A O 1
ATOM 1541 N N . ASP A 1 192 ? 2.409 7.974 -25.006 1.00 76.50 192 ASP A N 1
ATOM 1542 C CA . ASP A 1 192 ? 2.736 6.633 -25.499 1.00 76.50 192 ASP A CA 1
ATOM 1543 C C . ASP A 1 192 ? 2.689 5.610 -24.347 1.00 76.50 192 ASP A C 1
ATOM 1545 O O . ASP A 1 192 ? 2.286 4.462 -24.522 1.00 76.50 192 ASP A O 1
ATOM 1549 N N . VAL A 1 193 ? 3.053 6.065 -23.144 1.00 68.88 193 VAL A N 1
ATOM 1550 C CA . VAL A 1 193 ? 3.019 5.327 -21.875 1.00 68.88 193 VAL A CA 1
ATOM 1551 C C . VAL A 1 193 ? 2.365 6.194 -20.791 1.00 68.88 193 VAL A C 1
ATOM 1553 O O . VAL A 1 193 ? 2.232 7.410 -20.980 1.00 68.88 193 VAL A O 1
ATOM 1556 N N . PRO A 1 194 ? 1.921 5.619 -19.660 1.00 68.19 194 PRO A N 1
ATOM 1557 C CA . PRO A 1 194 ? 1.490 6.409 -18.511 1.00 68.19 194 PRO A CA 1
ATOM 1558 C C . PRO A 1 194 ? 2.646 7.274 -17.992 1.00 68.19 194 PRO A C 1
ATOM 1560 O O . PRO A 1 194 ? 3.682 6.749 -17.597 1.00 68.19 194 PRO A O 1
ATOM 1563 N N . VAL A 1 195 ? 2.468 8.596 -18.007 1.00 74.19 195 VAL A N 1
ATOM 1564 C CA . VAL A 1 195 ? 3.481 9.580 -17.570 1.00 74.19 195 VAL A CA 1
ATOM 1565 C C . VAL A 1 195 ? 3.115 10.259 -16.254 1.00 74.19 195 VAL A C 1
ATOM 1567 O O . VAL A 1 195 ? 3.985 10.774 -15.565 1.00 74.19 195 VAL A O 1
ATOM 1570 N N . PHE A 1 196 ? 1.838 10.234 -15.870 1.00 81.88 196 PHE A N 1
ATOM 1571 C CA . PHE A 1 196 ? 1.374 10.727 -14.577 1.00 81.88 196 PHE A CA 1
ATOM 1572 C C . PHE A 1 196 ? 0.247 9.845 -14.058 1.00 81.88 196 PHE A C 1
ATOM 1574 O O . PHE A 1 196 ? -0.628 9.434 -14.823 1.00 81.88 196 PHE A O 1
ATOM 1581 N N . ARG A 1 197 ? 0.240 9.600 -12.746 1.00 78.56 197 ARG A N 1
ATOM 1582 C CA . ARG A 1 197 ? -0.874 8.960 -12.048 1.00 78.56 197 ARG A CA 1
ATOM 1583 C C . ARG A 1 197 ? -0.973 9.486 -10.620 1.00 78.56 197 ARG A C 1
ATOM 1585 O O . ARG A 1 197 ? 0.018 9.421 -9.888 1.00 78.56 197 ARG A O 1
ATOM 1592 N N . ALA A 1 198 ? -2.164 9.930 -10.231 1.00 72.69 198 ALA A N 1
ATOM 1593 C CA . ALA A 1 198 ? -2.488 10.382 -8.881 1.00 72.69 198 ALA A CA 1
ATOM 1594 C C . ALA A 1 198 ? -3.777 9.727 -8.375 1.00 72.69 198 ALA A C 1
ATOM 1596 O O . ALA A 1 198 ? -4.735 9.575 -9.133 1.00 72.69 198 ALA A O 1
ATOM 1597 N N . SER A 1 199 ? -3.789 9.376 -7.090 1.00 82.50 199 SER A N 1
ATOM 1598 C CA . SER A 1 199 ? -4.967 8.896 -6.368 1.00 82.50 199 SER A CA 1
ATOM 1599 C C . SER A 1 199 ? -5.513 10.020 -5.493 1.00 82.50 199 SER A C 1
ATOM 1601 O O . SER A 1 199 ? -4.766 10.621 -4.717 1.00 82.50 199 SER A O 1
ATOM 1603 N N . LEU A 1 200 ? -6.799 10.331 -5.631 1.00 84.81 200 LEU A N 1
ATOM 1604 C CA . LEU A 1 200 ? -7.477 11.396 -4.897 1.00 84.81 200 LEU A CA 1
ATOM 1605 C C . LEU A 1 200 ? -8.630 10.801 -4.095 1.00 84.81 200 LEU A C 1
ATOM 1607 O O . LEU A 1 200 ? -9.481 10.100 -4.641 1.00 84.81 200 LEU A O 1
ATOM 1611 N N . GLN A 1 201 ? -8.663 11.087 -2.796 1.00 90.56 201 GLN A N 1
ATOM 1612 C CA . GLN A 1 201 ? -9.752 10.662 -1.926 1.00 90.56 201 GLN A CA 1
ATOM 1613 C C . GLN A 1 201 ? -10.948 11.603 -2.080 1.00 90.56 201 GLN A C 1
ATOM 1615 O O . GLN A 1 201 ? -10.813 12.805 -1.873 1.00 90.56 201 GLN A O 1
ATOM 1620 N N . ILE A 1 202 ? -12.106 11.031 -2.394 1.00 93.44 202 ILE A N 1
ATOM 1621 C CA . ILE A 1 202 ? -13.403 11.698 -2.431 1.00 93.44 202 ILE A CA 1
ATOM 1622 C C . ILE A 1 202 ? -14.163 11.306 -1.169 1.00 93.44 202 ILE A C 1
ATOM 1624 O O . ILE A 1 202 ? -14.423 10.124 -0.935 1.00 93.44 202 ILE A O 1
ATOM 1628 N N . VAL A 1 203 ? -14.500 12.290 -0.342 1.00 91.62 203 VAL A N 1
ATOM 1629 C CA . VAL A 1 203 ? -15.316 12.111 0.865 1.00 91.62 203 VAL A CA 1
ATOM 1630 C C . VAL A 1 203 ? -16.788 12.435 0.576 1.00 91.62 203 VAL A C 1
ATOM 1632 O O . VAL A 1 203 ? -17.073 13.105 -0.421 1.00 91.62 203 VAL A O 1
ATOM 1635 N N . PRO A 1 204 ? -17.741 11.984 1.412 1.00 95.50 204 PRO A N 1
ATOM 1636 C CA . PRO A 1 204 ? -19.137 12.408 1.304 1.00 95.50 204 PRO A CA 1
ATOM 1637 C C . PRO A 1 204 ? -19.259 13.941 1.291 1.00 95.50 204 PRO A C 1
ATOM 1639 O O . PRO A 1 204 ? -18.650 14.624 2.115 1.00 95.50 204 PRO A O 1
ATOM 1642 N N . GLY A 1 205 ? -20.045 14.492 0.365 1.00 94.06 205 GLY A N 1
ATOM 1643 C CA . GLY A 1 205 ? -20.231 15.936 0.210 1.00 94.06 205 GLY A CA 1
ATOM 1644 C C . GLY A 1 205 ? -19.354 16.590 -0.866 1.00 94.06 205 GLY A C 1
ATOM 1645 O O . GLY A 1 205 ? -19.018 15.983 -1.884 1.00 94.06 205 GLY A O 1
ATOM 1646 N N . TRP A 1 206 ? -19.044 17.878 -0.682 1.00 94.12 206 TRP A N 1
ATOM 1647 C CA . TRP A 1 206 ? -18.261 18.673 -1.635 1.00 94.12 206 TRP A CA 1
ATOM 1648 C C . TRP A 1 206 ? -16.759 18.428 -1.491 1.00 94.12 206 TRP A C 1
ATOM 1650 O O . TRP A 1 206 ? -16.216 18.474 -0.392 1.00 94.12 206 TRP A O 1
ATOM 1660 N N . ASN A 1 207 ? -16.092 18.231 -2.626 1.00 93.50 207 ASN A N 1
ATOM 1661 C CA . ASN A 1 207 ? -14.663 17.961 -2.729 1.00 93.50 207 ASN A CA 1
ATOM 1662 C C . ASN A 1 207 ? -14.013 18.933 -3.720 1.00 93.50 207 ASN A C 1
ATOM 1664 O O . ASN A 1 207 ? -14.575 19.206 -4.786 1.00 93.50 207 ASN A O 1
ATOM 1668 N N . GLU A 1 208 ? -12.812 19.407 -3.387 1.00 93.06 208 GLU A N 1
ATOM 1669 C CA . GLU A 1 208 ? -11.978 20.255 -4.239 1.00 93.06 208 GLU A CA 1
ATOM 1670 C C . GLU A 1 208 ? -10.541 19.724 -4.263 1.00 93.06 208 GLU A C 1
ATOM 1672 O O . GLU A 1 208 ? -9.931 19.511 -3.216 1.00 93.06 208 GLU A O 1
ATOM 1677 N N . HIS A 1 209 ? -9.989 19.529 -5.461 1.00 88.50 209 HIS A N 1
ATOM 1678 C CA . HIS A 1 209 ? -8.608 19.095 -5.661 1.00 88.50 209 HIS A CA 1
ATOM 1679 C C . HIS A 1 209 ? -7.930 19.911 -6.758 1.00 88.50 209 HIS A C 1
ATOM 1681 O O . HIS A 1 209 ? -8.548 20.281 -7.760 1.00 88.50 209 HIS A O 1
ATOM 1687 N N . TYR A 1 210 ? -6.630 20.130 -6.581 1.00 86.94 210 TYR A N 1
ATOM 1688 C CA . TYR A 1 210 ? -5.776 20.849 -7.516 1.00 86.94 210 TYR A CA 1
ATOM 1689 C C . TYR A 1 210 ? -4.560 19.981 -7.829 1.00 86.94 210 TYR A C 1
ATOM 1691 O O . TYR A 1 210 ? -3.853 19.558 -6.916 1.00 86.94 210 TYR A O 1
ATOM 1699 N N . LEU A 1 211 ? -4.313 19.723 -9.111 1.00 84.12 211 LEU A N 1
ATOM 1700 C CA . LEU A 1 211 ? -3.056 19.137 -9.583 1.00 84.12 211 LEU A CA 1
ATOM 1701 C C . LEU A 1 211 ? -2.239 20.216 -10.288 1.00 84.12 211 LEU A C 1
ATOM 1703 O O . LEU A 1 211 ? -2.815 21.082 -10.951 1.00 84.12 211 LEU A O 1
ATOM 1707 N N . ASP A 1 212 ? -0.917 20.171 -10.159 1.00 83.31 212 ASP A N 1
ATOM 1708 C CA . ASP A 1 212 ? -0.040 21.155 -10.787 1.00 83.31 212 ASP A CA 1
ATOM 1709 C C . ASP A 1 212 ? -0.086 21.017 -12.316 1.00 83.31 212 ASP A C 1
ATOM 1711 O O . ASP A 1 212 ? 0.219 19.969 -12.892 1.00 83.31 212 ASP A O 1
ATOM 1715 N N . ALA A 1 213 ? -0.518 22.083 -12.995 1.00 86.75 213 ALA A N 1
ATOM 1716 C CA . ALA A 1 213 ? -0.622 22.056 -14.446 1.00 86.75 213 ALA A CA 1
ATOM 1717 C C . ALA A 1 213 ? 0.748 22.087 -15.128 1.00 86.75 213 ALA A C 1
ATOM 1719 O O . ALA A 1 213 ? 0.899 21.470 -16.182 1.00 86.75 213 ALA A O 1
ATOM 1720 N N . ALA A 1 214 ? 1.734 22.777 -14.549 1.00 82.50 214 ALA A N 1
ATOM 1721 C CA . ALA A 1 214 ? 3.083 22.835 -15.094 1.00 82.50 214 ALA A CA 1
ATOM 1722 C C . ALA A 1 214 ? 3.753 21.458 -15.021 1.00 82.50 214 ALA A C 1
ATOM 1724 O O . ALA A 1 214 ? 4.376 21.040 -15.996 1.00 82.50 214 ALA A O 1
ATOM 1725 N N . GLU A 1 215 ? 3.547 20.725 -13.924 1.00 80.88 215 GLU A N 1
ATOM 1726 C CA . GLU A 1 215 ? 4.006 19.339 -13.776 1.00 80.88 215 GLU A CA 1
ATOM 1727 C C . GLU A 1 215 ? 3.389 18.429 -14.849 1.00 80.88 215 GLU A C 1
ATOM 1729 O O . GLU A 1 215 ? 4.110 17.764 -15.593 1.00 80.88 215 GLU A O 1
ATOM 1734 N N . LEU A 1 216 ? 2.059 18.450 -14.996 1.00 82.06 216 LEU A N 1
ATOM 1735 C CA . LEU A 1 216 ? 1.355 17.641 -15.998 1.00 82.06 216 LEU A CA 1
ATOM 1736 C C . LEU A 1 216 ? 1.814 17.960 -17.430 1.00 82.06 216 LEU A C 1
ATOM 1738 O O . LEU A 1 216 ? 1.992 17.053 -18.245 1.00 82.06 216 LEU A O 1
ATOM 1742 N N . ILE A 1 217 ? 2.031 19.243 -17.739 1.00 84.88 217 ILE A N 1
ATOM 1743 C CA . ILE A 1 217 ? 2.543 19.694 -19.039 1.00 84.88 217 ILE A CA 1
ATOM 1744 C C . ILE A 1 217 ? 3.974 19.207 -19.271 1.00 84.88 217 ILE A C 1
ATOM 1746 O O . ILE A 1 217 ? 4.276 18.714 -20.361 1.00 84.88 217 ILE A O 1
ATOM 1750 N N . ALA A 1 218 ? 4.841 19.317 -18.263 1.00 80.12 218 ALA A N 1
ATOM 1751 C CA . ALA A 1 218 ? 6.225 18.872 -18.346 1.00 80.12 218 ALA A CA 1
ATOM 1752 C C . ALA A 1 218 ? 6.316 17.354 -18.562 1.00 80.12 218 ALA A C 1
ATOM 1754 O O . ALA A 1 218 ? 7.019 16.912 -19.470 1.00 80.12 218 ALA A O 1
ATOM 1755 N N . LEU A 1 219 ? 5.543 16.566 -17.806 1.00 77.44 219 LEU A N 1
ATOM 1756 C CA . LEU A 1 219 ? 5.492 15.103 -17.922 1.00 77.44 219 LEU A CA 1
ATOM 1757 C C . LEU A 1 219 ? 4.965 14.632 -19.282 1.00 77.44 219 LEU A C 1
ATOM 1759 O O . LEU A 1 219 ? 5.402 13.605 -19.800 1.00 77.44 219 LEU A O 1
ATOM 1763 N N . ALA A 1 220 ? 4.052 15.387 -19.896 1.00 79.31 220 ALA A N 1
ATOM 1764 C CA . ALA A 1 220 ? 3.599 15.096 -21.251 1.00 79.31 220 ALA A CA 1
ATOM 1765 C C . ALA A 1 220 ? 4.677 15.349 -22.317 1.00 79.31 220 ALA A C 1
ATOM 1767 O O . ALA A 1 220 ? 4.563 14.823 -23.424 1.00 79.31 220 ALA A O 1
ATOM 1768 N N . ALA A 1 221 ? 5.685 16.179 -22.020 1.00 80.94 221 ALA A N 1
ATOM 1769 C CA . ALA A 1 221 ? 6.770 16.556 -22.927 1.00 80.94 221 ALA A CA 1
ATOM 1770 C C . ALA A 1 221 ? 6.282 17.009 -24.322 1.00 80.94 221 ALA A C 1
ATOM 1772 O O . ALA A 1 221 ? 6.880 16.687 -25.349 1.00 80.94 221 ALA A O 1
ATOM 1773 N N . GLY A 1 222 ? 5.142 17.710 -24.379 1.00 80.06 222 GLY A N 1
ATOM 1774 C CA . GLY A 1 222 ? 4.533 18.168 -25.635 1.00 80.06 222 GLY A CA 1
ATOM 1775 C C . GLY A 1 222 ? 3.981 17.051 -26.535 1.00 80.06 222 GLY A C 1
ATOM 1776 O O . GLY A 1 222 ? 3.622 17.312 -27.685 1.00 80.06 222 GLY A O 1
ATOM 1777 N N . LYS A 1 223 ? 3.892 15.807 -26.053 1.00 81.69 223 LYS A N 1
ATOM 1778 C CA . LYS A 1 223 ? 3.270 14.704 -26.791 1.00 81.69 223 LYS A CA 1
ATOM 1779 C C . LYS A 1 223 ? 1.747 14.730 -26.618 1.00 81.69 223 LYS A C 1
ATOM 1781 O O . LYS A 1 223 ? 1.262 14.988 -25.516 1.00 81.69 223 LYS A O 1
ATOM 1786 N N . PRO A 1 224 ? 0.962 14.447 -27.674 1.00 84.19 224 PRO A N 1
ATOM 1787 C CA . PRO A 1 224 ? -0.469 14.212 -27.524 1.00 84.19 224 PRO A CA 1
ATOM 1788 C C . PRO A 1 224 ? -0.724 12.922 -26.732 1.00 84.19 224 PRO A C 1
ATOM 1790 O O . PRO A 1 224 ? 0.114 12.025 -26.691 1.00 84.19 224 PRO A O 1
ATOM 1793 N N . GLY A 1 225 ? -1.905 12.805 -26.130 1.00 90.44 225 GLY A N 1
ATOM 1794 C CA . GLY A 1 225 ? -2.220 11.657 -25.282 1.00 90.44 225 GLY A CA 1
ATOM 1795 C C . GLY A 1 225 ? -3.678 11.590 -24.843 1.00 90.44 225 GLY A C 1
ATOM 1796 O O . GLY A 1 225 ? -4.582 12.091 -25.518 1.00 90.44 225 GLY A O 1
ATOM 1797 N N . LEU A 1 226 ? -3.907 10.992 -23.680 1.00 91.88 226 LEU A N 1
ATOM 1798 C CA . LEU A 1 226 ? -5.196 10.822 -23.027 1.00 91.88 226 LEU A CA 1
ATOM 1799 C C . LEU A 1 226 ? -5.066 11.172 -21.547 1.00 91.88 226 LEU A C 1
ATOM 1801 O O . LEU A 1 226 ? -4.211 10.626 -20.856 1.00 91.88 226 LEU A O 1
ATOM 1805 N N . LEU A 1 227 ? -5.963 12.022 -21.060 1.00 94.06 227 LEU A N 1
ATOM 1806 C CA . LEU A 1 227 ? -6.177 12.220 -19.631 1.00 94.06 227 LEU A CA 1
ATOM 1807 C C . LEU A 1 227 ? -7.404 11.403 -19.219 1.00 94.06 227 LEU A C 1
ATOM 1809 O O . LEU A 1 227 ? -8.453 11.475 -19.868 1.00 94.06 227 LEU A O 1
ATOM 1813 N N . ARG A 1 228 ? -7.256 10.591 -18.177 1.00 95.12 228 ARG A N 1
ATOM 1814 C CA . ARG A 1 228 ? -8.230 9.591 -17.731 1.00 95.12 228 ARG A CA 1
ATOM 1815 C C . ARG A 1 228 ? -8.558 9.798 -16.257 1.00 95.12 228 ARG A C 1
ATOM 1817 O O . ARG A 1 228 ? -7.679 10.149 -15.478 1.00 95.12 228 ARG A O 1
ATOM 1824 N N . LEU A 1 229 ? -9.809 9.542 -15.893 1.00 96.69 229 LEU A N 1
ATOM 1825 C CA . LEU A 1 229 ? -10.307 9.502 -14.521 1.00 96.69 229 LEU A CA 1
ATOM 1826 C C . LEU A 1 229 ? -11.112 8.213 -14.340 1.00 96.69 229 LEU A C 1
ATOM 1828 O O . LEU A 1 229 ? -12.098 8.005 -15.047 1.00 96.69 229 LEU A O 1
ATOM 1832 N N . SER A 1 230 ? -10.708 7.356 -13.407 1.00 94.38 230 SER A N 1
ATOM 1833 C CA . SER A 1 230 ? -11.404 6.109 -13.057 1.00 94.38 230 SER A CA 1
ATOM 1834 C C . SER A 1 230 ? -11.642 6.006 -11.553 1.00 94.38 230 SER A C 1
ATOM 1836 O O . SER A 1 230 ? -10.999 6.704 -10.773 1.00 94.38 230 SER A O 1
ATOM 1838 N N . ILE A 1 231 ? -12.561 5.135 -11.146 1.00 93.44 231 ILE A N 1
ATOM 1839 C CA . ILE A 1 231 ? -12.799 4.818 -9.732 1.00 93.44 231 ILE A CA 1
ATOM 1840 C C . ILE A 1 231 ? -11.870 3.671 -9.329 1.00 93.44 231 ILE A C 1
ATOM 1842 O O . ILE A 1 231 ? -11.726 2.709 -10.084 1.00 93.44 231 ILE A O 1
ATOM 1846 N N . GLU A 1 232 ? -11.218 3.774 -8.173 1.00 80.38 232 GLU A N 1
ATOM 1847 C CA . GLU A 1 232 ? -10.384 2.688 -7.652 1.00 80.38 232 GLU A CA 1
ATOM 1848 C C . GLU A 1 232 ? -11.236 1.527 -7.125 1.00 80.38 232 GLU A C 1
ATOM 1850 O O . GLU A 1 232 ? -12.375 1.710 -6.684 1.00 80.38 232 GLU A O 1
ATOM 1855 N N . ASN A 1 233 ? -10.662 0.321 -7.152 1.00 77.56 233 ASN A N 1
ATOM 1856 C CA . ASN A 1 233 ? -11.291 -0.915 -6.672 1.00 77.56 233 ASN A CA 1
ATOM 1857 C C . ASN A 1 233 ? -12.628 -1.239 -7.350 1.00 77.56 233 ASN A C 1
ATOM 1859 O O . ASN A 1 233 ? -13.481 -1.890 -6.750 1.00 77.56 233 ASN A O 1
ATOM 1863 N N . ASP A 1 234 ? -12.825 -0.769 -8.584 1.00 77.62 234 ASP A N 1
ATOM 1864 C CA . ASP A 1 234 ? -13.992 -1.097 -9.402 1.00 77.62 234 ASP A CA 1
ATOM 1865 C C . ASP A 1 234 ? -15.349 -0.734 -8.760 1.00 77.62 234 ASP A C 1
ATOM 1867 O O . ASP A 1 234 ? -16.387 -1.270 -9.156 1.00 77.62 234 ASP A O 1
ATOM 1871 N N . ARG A 1 235 ? -15.363 0.193 -7.789 1.00 80.81 235 ARG A N 1
ATOM 1872 C CA . ARG A 1 235 ? -16.594 0.612 -7.105 1.00 80.81 235 ARG A CA 1
ATOM 1873 C C . ARG A 1 235 ? -17.550 1.316 -8.065 1.00 80.81 235 ARG A C 1
ATOM 1875 O O . ARG A 1 235 ? -17.148 2.162 -8.864 1.00 80.81 235 ARG A O 1
ATOM 1882 N N . GLU A 1 236 ? -18.835 1.012 -7.923 1.00 92.25 236 GLU A N 1
ATOM 1883 C CA . GLU A 1 236 ? -19.906 1.759 -8.579 1.00 92.25 236 GLU A CA 1
ATOM 1884 C C . GLU A 1 236 ? -20.333 2.909 -7.669 1.00 92.25 236 GLU A C 1
ATOM 1886 O O . GLU A 1 236 ? -20.807 2.677 -6.560 1.00 92.25 236 GLU A O 1
ATOM 1891 N N . VAL A 1 237 ? -20.095 4.144 -8.108 1.00 94.19 237 VAL A N 1
ATOM 1892 C CA . VAL A 1 237 ? -20.327 5.358 -7.308 1.00 94.19 237 VAL A CA 1
ATOM 1893 C C . VAL A 1 237 ? -20.924 6.461 -8.165 1.00 94.19 237 VAL A C 1
ATOM 1895 O O . VAL A 1 237 ? -20.652 6.549 -9.370 1.00 94.19 237 VAL A O 1
ATOM 1898 N N . ARG A 1 238 ? -21.716 7.333 -7.545 1.00 95.25 238 ARG A N 1
ATOM 1899 C CA . ARG A 1 238 ? -22.227 8.554 -8.169 1.00 95.25 238 ARG A CA 1
ATOM 1900 C C . ARG A 1 238 ? -21.328 9.744 -7.846 1.00 95.25 238 ARG A C 1
ATOM 1902 O O . ARG A 1 238 ? -20.926 9.943 -6.708 1.00 95.25 238 ARG A O 1
ATOM 1909 N N . ILE A 1 239 ? -21.027 10.563 -8.852 1.00 96.38 239 ILE A N 1
ATOM 1910 C CA . ILE A 1 239 ? -20.263 11.807 -8.704 1.00 96.38 239 ILE A CA 1
ATOM 1911 C C . ILE A 1 239 ? -20.888 12.886 -9.581 1.00 96.38 239 ILE A C 1
ATOM 1913 O O . ILE A 1 239 ? -21.223 12.640 -10.742 1.00 96.38 239 ILE A O 1
ATOM 1917 N N . VAL A 1 240 ? -21.001 14.099 -9.041 1.00 96.00 240 VAL A N 1
ATOM 1918 C CA . VAL A 1 240 ? -21.475 15.273 -9.781 1.00 96.00 240 VAL A CA 1
ATOM 1919 C C . VAL A 1 240 ? -20.346 16.289 -9.914 1.00 96.00 240 VAL A C 1
ATOM 1921 O O . VAL A 1 240 ? -19.986 16.954 -8.946 1.00 96.00 240 VAL A O 1
ATOM 1924 N N . PHE A 1 241 ? -19.771 16.422 -11.110 1.00 96.25 241 PHE A N 1
ATOM 1925 C CA . PHE A 1 241 ? -18.654 17.339 -11.369 1.00 96.25 241 PHE A CA 1
ATOM 1926 C C . PHE A 1 241 ? -19.151 18.730 -11.769 1.00 96.25 241 PHE A C 1
ATOM 1928 O O . PHE A 1 241 ? -19.858 18.878 -12.766 1.00 96.25 241 PHE A O 1
ATOM 1935 N N . THR A 1 242 ? -18.722 19.767 -11.051 1.00 93.75 242 THR A N 1
ATOM 1936 C CA . THR A 1 242 ? -18.922 21.173 -11.446 1.00 93.75 242 THR A CA 1
ATOM 1937 C C . THR A 1 242 ? -17.679 21.757 -12.119 1.00 93.75 242 THR A C 1
ATOM 1939 O O . THR A 1 242 ? -17.805 22.631 -12.984 1.00 93.75 242 THR A O 1
ATOM 1942 N N . TRP A 1 243 ? -16.496 21.224 -11.791 1.00 93.50 243 TRP A N 1
ATOM 1943 C CA . TRP A 1 243 ? -15.223 21.513 -12.452 1.00 93.50 243 TRP A CA 1
ATOM 1944 C C . TRP A 1 243 ? -14.422 20.233 -12.685 1.00 93.50 243 TRP A C 1
ATOM 1946 O O . TRP A 1 243 ? -14.329 19.376 -11.807 1.00 93.50 243 TRP A O 1
ATOM 1956 N N . LEU A 1 244 ? -13.848 20.119 -13.881 1.00 94.19 244 LEU A N 1
ATOM 1957 C CA . LEU A 1 244 ? -12.929 19.051 -14.271 1.00 94.19 244 LEU A CA 1
ATOM 1958 C C . LEU A 1 244 ? -12.117 19.538 -15.480 1.00 94.19 244 LEU A C 1
ATOM 1960 O O . LEU A 1 244 ? -12.322 19.087 -16.610 1.00 94.19 244 LEU A O 1
ATOM 1964 N N . ASP A 1 245 ? -11.294 20.565 -15.276 1.00 92.69 245 ASP A N 1
ATOM 1965 C CA . ASP A 1 245 ? -10.568 21.210 -16.374 1.00 92.69 245 ASP A CA 1
ATOM 1966 C C . ASP A 1 245 ? -9.294 21.924 -15.902 1.00 92.69 245 ASP A C 1
ATOM 1968 O O . ASP A 1 245 ? -9.099 22.179 -14.712 1.00 92.69 245 ASP A O 1
ATOM 1972 N N . PHE A 1 246 ? -8.429 22.274 -16.853 1.00 91.31 246 PHE A N 1
ATOM 1973 C CA . PHE A 1 246 ? -7.300 23.163 -16.586 1.00 91.31 246 PHE A CA 1
ATOM 1974 C C . PHE A 1 246 ? -7.802 24.575 -16.333 1.00 91.31 246 PHE A C 1
ATOM 1976 O O . PHE A 1 246 ? -8.670 25.059 -17.052 1.00 91.31 246 PHE A O 1
ATOM 1983 N N . VAL A 1 247 ? -7.248 25.258 -15.336 1.00 90.50 247 VAL A N 1
ATOM 1984 C CA . VAL A 1 247 ? -7.680 26.600 -14.950 1.00 90.50 247 VAL A CA 1
ATOM 1985 C C . VAL A 1 247 ? -6.506 27.548 -14.782 1.00 90.50 247 VAL A C 1
ATOM 1987 O O . VAL A 1 247 ? -5.414 27.175 -14.347 1.00 90.50 247 VAL A O 1
ATOM 1990 N N . ARG A 1 248 ? -6.764 28.816 -15.088 1.00 87.75 248 ARG A N 1
ATOM 1991 C CA . ARG A 1 248 ? -5.944 29.951 -14.685 1.00 87.75 248 ARG A CA 1
ATOM 1992 C C . ARG A 1 248 ? -6.696 30.738 -13.625 1.00 87.75 248 ARG A C 1
ATOM 1994 O O . ARG A 1 248 ? -7.854 31.110 -13.813 1.00 87.75 248 ARG A O 1
ATOM 2001 N N . LEU A 1 249 ? -6.021 31.002 -12.520 1.00 85.12 249 LEU A N 1
ATOM 2002 C CA . LEU A 1 249 ? -6.538 31.816 -11.423 1.00 85.12 249 LEU A CA 1
ATOM 2003 C C . LEU A 1 249 ? -6.229 33.300 -11.685 1.00 85.12 249 LEU A C 1
ATOM 2005 O O . LEU A 1 249 ? -5.311 33.619 -12.442 1.00 85.12 249 LEU A O 1
ATOM 2009 N N . ARG A 1 250 ? -7.020 34.219 -11.125 1.00 80.44 250 ARG A N 1
ATOM 2010 C CA . ARG A 1 250 ? -6.730 35.666 -11.164 1.00 80.44 250 ARG A CA 1
ATOM 2011 C C . ARG A 1 250 ? -5.479 35.998 -10.336 1.00 80.44 250 ARG A C 1
ATOM 2013 O O . ARG A 1 250 ? -5.154 35.280 -9.390 1.00 80.44 250 ARG A O 1
ATOM 2020 N N . ASP A 1 251 ? -4.790 37.077 -10.709 1.00 59.31 251 ASP A N 1
ATOM 2021 C CA . ASP A 1 251 ? -3.528 37.503 -10.088 1.00 59.31 251 ASP A CA 1
ATOM 2022 C C . ASP A 1 251 ? -3.685 37.696 -8.565 1.00 59.31 251 ASP A C 1
ATOM 2024 O O . ASP A 1 251 ? -4.642 38.322 -8.109 1.00 59.31 251 ASP A O 1
ATOM 2028 N N . GLY A 1 252 ? -2.763 37.112 -7.784 1.00 54.59 252 GLY A N 1
ATOM 2029 C CA . GLY A 1 252 ? -2.787 37.077 -6.309 1.00 54.59 252 GLY A CA 1
ATOM 2030 C C . GLY A 1 252 ? -2.995 35.685 -5.685 1.00 54.59 252 GLY A C 1
ATOM 2031 O O . GLY A 1 252 ? -2.727 35.509 -4.501 1.00 54.59 252 GLY A O 1
ATOM 2032 N N . LEU A 1 253 ? -3.413 34.691 -6.479 1.00 53.53 253 LEU A N 1
ATOM 2033 C CA . LEU A 1 253 ? -3.632 33.290 -6.075 1.00 53.53 253 LEU A CA 1
ATOM 2034 C C . LEU A 1 253 ? -2.807 32.339 -6.963 1.00 53.53 253 LEU A C 1
ATOM 2036 O O . LEU A 1 253 ? -3.340 31.481 -7.665 1.00 53.53 253 LEU A O 1
ATOM 2040 N N . THR A 1 254 ? -1.497 32.572 -7.034 1.00 47.53 254 THR A N 1
ATOM 2041 C CA . THR A 1 254 ? -0.622 32.057 -8.104 1.00 47.53 254 THR A CA 1
ATOM 2042 C C . THR A 1 254 ? 0.084 30.735 -7.805 1.00 47.53 254 THR A C 1
ATOM 2044 O O . THR A 1 254 ? 0.801 30.249 -8.673 1.00 47.53 254 THR A O 1
ATOM 2047 N N . SER A 1 255 ? -0.120 30.117 -6.637 1.00 51.66 255 SER A N 1
ATOM 2048 C CA . SER A 1 255 ? 0.522 28.837 -6.308 1.00 51.66 255 SER A CA 1
ATOM 2049 C C . SER A 1 255 ? -0.469 27.784 -5.820 1.00 51.66 255 SER A C 1
ATOM 2051 O O . SER A 1 255 ? -1.234 28.031 -4.887 1.00 51.66 255 SER A O 1
ATOM 2053 N N . VAL A 1 256 ? -0.380 26.573 -6.385 1.00 50.47 256 VAL A N 1
ATOM 2054 C CA . VAL A 1 256 ? -1.075 25.357 -5.913 1.00 50.47 256 VAL A CA 1
ATOM 2055 C C . VAL A 1 256 ? -0.787 25.102 -4.423 1.00 50.47 256 VAL A C 1
ATOM 2057 O O . VAL A 1 256 ? -1.657 24.625 -3.693 1.00 50.47 256 VAL A O 1
ATOM 2060 N N . SER A 1 257 ? 0.383 25.530 -3.924 1.00 45.66 257 SER A N 1
ATOM 2061 C CA . SER A 1 257 ? 0.742 25.440 -2.501 1.00 45.66 257 SER A CA 1
ATOM 2062 C C . SER A 1 257 ? -0.153 26.267 -1.566 1.00 45.66 257 SER A C 1
ATOM 2064 O O . SER A 1 257 ? -0.248 25.943 -0.385 1.00 45.66 257 SER A O 1
ATOM 2066 N N . GLN A 1 258 ? -0.847 27.299 -2.063 1.00 44.28 258 GLN A N 1
ATOM 2067 C CA . GLN A 1 258 ? -1.801 28.077 -1.260 1.00 44.28 258 GLN A CA 1
ATOM 2068 C C . GLN A 1 258 ? -3.163 27.378 -1.113 1.00 44.28 258 GLN A C 1
ATOM 2070 O O . GLN A 1 258 ? -3.853 27.613 -0.121 1.00 44.28 258 GLN A O 1
ATOM 2075 N N . PHE A 1 259 ? -3.525 26.497 -2.053 1.00 43.97 259 PHE A N 1
ATOM 2076 C CA . PHE A 1 259 ? -4.802 25.772 -2.076 1.00 43.97 259 PHE A CA 1
ATOM 2077 C C . PHE A 1 259 ? -4.718 24.364 -1.481 1.00 43.97 259 PHE A C 1
ATOM 2079 O O . PHE A 1 259 ? -5.715 23.866 -0.971 1.00 43.97 259 PHE A O 1
ATOM 2086 N N . ASN A 1 260 ? -3.525 23.763 -1.425 1.00 41.59 260 ASN A N 1
ATOM 2087 C CA . ASN A 1 260 ? -3.264 22.519 -0.685 1.00 41.59 260 ASN A CA 1
ATOM 2088 C C . ASN A 1 260 ? -3.224 22.702 0.849 1.00 41.59 260 ASN A C 1
ATOM 2090 O O . ASN A 1 260 ? -2.658 21.870 1.565 1.00 41.59 260 ASN A O 1
ATOM 2094 N N . ARG A 1 261 ? -3.846 23.759 1.398 1.00 32.28 261 ARG A N 1
ATOM 2095 C CA . ARG A 1 261 ? -4.130 23.815 2.836 1.00 32.28 261 ARG A CA 1
ATOM 2096 C C . ARG A 1 261 ? -5.154 22.727 3.152 1.00 32.28 261 ARG A C 1
ATOM 2098 O O . ARG A 1 261 ? -6.350 22.916 2.949 1.00 32.28 261 ARG A O 1
ATOM 2105 N N . LYS A 1 262 ? -4.652 21.592 3.652 1.00 29.73 262 LYS A N 1
ATOM 2106 C CA . LYS A 1 262 ? -5.416 20.581 4.396 1.00 29.73 262 LYS A CA 1
ATOM 2107 C C . LYS A 1 262 ? -6.521 21.273 5.216 1.00 29.73 262 LYS A C 1
ATOM 2109 O O . LYS A 1 262 ? -6.201 22.244 5.914 1.00 29.73 262 LYS A O 1
ATOM 2114 N N . PRO A 1 263 ? -7.770 20.771 5.219 1.00 25.25 263 PRO A N 1
ATOM 2115 C CA . PRO A 1 263 ? -8.688 21.060 6.312 1.00 25.25 263 PRO A CA 1
ATOM 2116 C C . PRO A 1 263 ? -7.951 20.786 7.623 1.00 25.25 263 PRO A C 1
ATOM 2118 O O . PRO A 1 263 ? -7.261 19.771 7.745 1.00 25.25 263 PRO A O 1
ATOM 2121 N N . ALA A 1 264 ? -8.016 21.742 8.547 1.00 28.73 264 ALA A N 1
ATOM 2122 C CA . ALA A 1 264 ? -7.247 21.730 9.779 1.00 28.73 264 ALA A CA 1
ATOM 2123 C C . ALA A 1 264 ? -7.434 20.403 10.533 1.00 28.73 264 ALA A C 1
ATOM 2125 O O . ALA A 1 264 ? -8.486 20.142 11.106 1.00 28.73 264 ALA A O 1
ATOM 2126 N N . ALA A 1 265 ? -6.383 19.588 10.543 1.00 24.44 265 ALA A N 1
ATOM 2127 C CA . ALA A 1 265 ? -6.224 18.460 11.441 1.00 24.44 265 ALA A CA 1
ATOM 2128 C C . ALA A 1 265 ? -4.798 18.520 11.996 1.00 24.44 265 ALA A C 1
ATOM 2130 O O . ALA A 1 265 ? -3.833 18.218 11.299 1.00 24.44 265 ALA A O 1
ATOM 2131 N N . ILE A 1 266 ? -4.739 19.040 13.224 1.00 28.36 266 ILE A N 1
ATOM 2132 C CA . ILE A 1 266 ? -3.821 18.743 14.329 1.00 28.36 266 ILE A CA 1
ATOM 2133 C C . ILE A 1 266 ? -2.342 18.562 13.946 1.00 28.36 266 ILE A C 1
ATOM 2135 O O . ILE A 1 266 ? -1.899 17.577 13.365 1.00 28.36 266 ILE A O 1
ATOM 2139 N N . THR A 1 267 ? -1.573 19.563 14.357 1.00 29.61 267 THR A N 1
ATOM 2140 C CA . THR A 1 267 ? -0.114 19.633 14.389 1.00 29.61 267 THR A CA 1
ATOM 2141 C C . THR A 1 267 ? 0.530 18.461 15.135 1.00 29.61 267 THR A C 1
ATOM 2143 O O . THR A 1 267 ? 0.284 18.319 16.329 1.00 29.61 267 THR A O 1
ATOM 2146 N N . ALA A 1 268 ? 1.420 17.719 14.463 1.00 29.03 268 ALA A N 1
ATOM 2147 C CA . ALA A 1 268 ? 2.690 17.197 14.998 1.00 29.03 268 ALA A CA 1
ATOM 2148 C C . ALA A 1 268 ? 3.469 16.438 13.899 1.00 29.03 268 ALA A C 1
ATOM 2150 O O . ALA A 1 268 ? 3.267 15.246 13.703 1.00 29.03 268 ALA A O 1
ATOM 2151 N N . ASP A 1 269 ? 4.295 17.174 13.148 1.00 31.11 269 ASP A N 1
ATOM 2152 C CA . ASP A 1 269 ? 5.650 16.841 12.652 1.00 31.11 269 ASP A CA 1
ATOM 2153 C C . ASP A 1 269 ? 5.917 17.698 11.398 1.00 31.11 269 ASP A C 1
ATOM 2155 O O . ASP A 1 269 ? 5.357 17.486 10.324 1.00 31.11 269 ASP A O 1
ATOM 2159 N N . SER A 1 270 ? 6.689 18.769 11.570 1.00 30.42 270 SER A N 1
ATOM 2160 C CA . SER A 1 270 ? 6.918 19.843 10.593 1.00 30.42 270 SER A CA 1
ATOM 2161 C C . SER A 1 270 ? 8.111 19.580 9.661 1.00 30.42 270 SER A C 1
ATOM 2163 O O . SER A 1 270 ? 8.734 20.512 9.153 1.00 30.42 270 SER A O 1
ATOM 2165 N N . GLY A 1 271 ? 8.441 18.315 9.408 1.00 36.56 271 GLY A N 1
ATOM 2166 C CA . GLY A 1 271 ? 9.368 17.912 8.352 1.00 36.56 271 GLY A CA 1
ATOM 2167 C C . GLY A 1 271 ? 8.606 17.420 7.125 1.00 36.56 271 GLY A C 1
ATOM 2168 O O . GLY A 1 271 ? 7.573 16.776 7.261 1.00 36.56 271 GLY A O 1
ATOM 2169 N N . GLY A 1 272 ? 9.114 17.676 5.917 1.00 45.25 272 GLY A N 1
ATOM 2170 C CA . GLY A 1 272 ? 8.681 16.921 4.732 1.00 45.25 272 GLY A CA 1
ATOM 2171 C C . GLY A 1 272 ? 8.891 15.403 4.905 1.00 45.25 272 GLY A C 1
ATOM 2172 O O . GLY A 1 272 ? 9.355 14.963 5.959 1.00 45.25 272 GLY A O 1
ATOM 2173 N N . PRO A 1 273 ? 8.587 14.578 3.888 1.00 69.50 273 PRO A N 1
ATOM 2174 C CA . PRO A 1 273 ? 8.818 13.138 3.968 1.00 69.50 273 PRO A CA 1
ATOM 2175 C C . PRO A 1 273 ? 10.291 12.871 4.312 1.00 69.50 273 PRO A C 1
ATOM 2177 O O . PRO A 1 273 ? 11.185 13.343 3.613 1.00 69.50 273 PRO A O 1
ATOM 2180 N N . ARG A 1 274 ? 10.542 12.166 5.419 1.00 77.38 274 ARG A N 1
ATOM 2181 C CA . ARG A 1 274 ? 11.886 11.835 5.912 1.00 77.38 274 ARG A CA 1
ATOM 2182 C C . ARG A 1 274 ? 12.025 10.325 6.078 1.00 77.38 274 ARG A C 1
ATOM 2184 O O . ARG A 1 274 ? 11.035 9.678 6.429 1.00 77.38 274 ARG A O 1
ATOM 2191 N N . PRO A 1 275 ? 13.233 9.768 5.896 1.00 87.38 275 PRO A N 1
ATOM 2192 C CA . PRO A 1 275 ? 13.472 8.362 6.175 1.00 87.38 275 PRO A CA 1
ATOM 2193 C C . PRO A 1 275 ? 13.195 8.006 7.637 1.00 87.38 275 PRO A C 1
ATOM 2195 O O . PRO A 1 275 ? 13.538 8.753 8.557 1.00 87.38 275 PRO A O 1
ATOM 2198 N N . ALA A 1 276 ? 12.606 6.834 7.868 1.00 86.25 276 ALA A N 1
ATOM 2199 C CA . ALA A 1 276 ? 12.433 6.278 9.207 1.00 86.25 276 ALA A CA 1
ATOM 2200 C C . ALA A 1 276 ? 13.795 5.984 9.846 1.00 86.25 276 ALA A C 1
ATOM 2202 O O . ALA A 1 276 ? 14.766 5.761 9.139 1.00 86.25 276 ALA A O 1
ATOM 2203 N N . SER A 1 277 ? 13.904 5.909 11.172 1.00 86.31 277 SER A N 1
ATOM 2204 C CA . SER A 1 277 ? 15.194 5.658 11.838 1.00 86.31 277 SER A CA 1
ATOM 2205 C C . SER A 1 277 ? 15.855 4.328 11.454 1.00 86.31 277 SER A C 1
ATOM 2207 O O . SER A 1 277 ? 17.077 4.251 11.470 1.00 86.31 277 SER A O 1
ATOM 2209 N N . LYS A 1 278 ? 15.070 3.301 11.106 1.00 89.94 278 LYS A N 1
ATOM 2210 C CA . LYS A 1 278 ? 15.551 1.943 10.813 1.00 89.94 278 LYS A CA 1
ATOM 2211 C C . LYS A 1 278 ? 15.014 1.425 9.480 1.00 89.94 278 LYS A C 1
ATOM 2213 O O . LYS A 1 278 ? 13.861 1.690 9.128 1.00 89.94 278 LYS A O 1
ATOM 2218 N N . ILE A 1 279 ? 15.838 0.651 8.776 1.00 93.25 279 ILE A N 1
ATOM 2219 C CA . ILE A 1 279 ? 15.494 0.008 7.504 1.00 93.25 279 ILE A CA 1
ATOM 2220 C C . ILE A 1 279 ? 14.798 -1.333 7.762 1.00 93.25 279 ILE A C 1
ATOM 2222 O O . ILE A 1 279 ? 15.165 -2.108 8.650 1.00 93.25 279 ILE A O 1
ATOM 2226 N N . LYS A 1 280 ? 13.763 -1.611 6.969 1.00 92.38 280 LYS A N 1
ATOM 2227 C CA . LYS A 1 280 ? 13.037 -2.886 6.973 1.00 92.38 280 LYS A CA 1
ATOM 2228 C C . LYS A 1 280 ? 13.189 -3.659 5.673 1.00 92.38 280 LYS A C 1
ATOM 2230 O O . LYS A 1 280 ? 13.083 -4.883 5.730 1.00 92.38 280 LYS A O 1
ATOM 2235 N N . CYS A 1 281 ? 13.427 -2.975 4.554 1.00 96.62 281 CYS A N 1
ATOM 2236 C CA . CYS A 1 281 ? 13.623 -3.609 3.258 1.00 96.62 281 CYS A CA 1
ATOM 2237 C C . CYS A 1 281 ? 14.716 -2.917 2.433 1.00 96.62 281 CYS A C 1
ATOM 2239 O O . CYS A 1 281 ? 14.801 -1.688 2.440 1.00 96.62 281 CYS A O 1
ATOM 2241 N N . VAL A 1 282 ? 15.530 -3.704 1.728 1.00 98.50 282 VAL A N 1
ATOM 2242 C CA . VAL A 1 282 ? 16.500 -3.226 0.735 1.00 98.50 282 VAL A CA 1
ATOM 2243 C C . VAL A 1 282 ? 16.066 -3.660 -0.663 1.00 98.50 282 VAL A C 1
ATOM 2245 O O . VAL A 1 282 ? 15.829 -4.842 -0.908 1.00 98.50 282 VAL A O 1
ATOM 2248 N N . ALA A 1 283 ? 15.956 -2.694 -1.568 1.00 98.44 283 ALA A N 1
ATOM 2249 C CA . ALA A 1 283 ? 15.700 -2.893 -2.985 1.00 98.44 283 ALA A CA 1
ATOM 2250 C C . ALA A 1 283 ? 17.011 -2.811 -3.770 1.00 98.44 283 ALA A C 1
ATOM 2252 O O . ALA A 1 283 ? 17.739 -1.822 -3.683 1.00 98.44 283 ALA A O 1
ATOM 2253 N N . TRP A 1 284 ? 17.299 -3.860 -4.526 1.00 98.62 284 TRP A N 1
ATOM 2254 C CA . TRP A 1 284 ? 18.568 -4.047 -5.212 1.00 98.62 284 TRP A CA 1
ATOM 2255 C C . TRP A 1 284 ? 18.421 -3.843 -6.713 1.00 98.62 284 TRP A C 1
ATOM 2257 O O . TRP A 1 284 ? 17.557 -4.466 -7.337 1.00 98.62 284 TRP A O 1
ATOM 2267 N N . ASP A 1 285 ? 19.283 -3.021 -7.302 1.00 98.06 285 ASP A N 1
ATOM 2268 C CA . ASP A 1 285 ? 19.602 -3.185 -8.715 1.00 98.06 285 ASP A CA 1
ATOM 2269 C C . ASP A 1 285 ? 20.472 -4.440 -8.941 1.00 98.06 285 ASP A C 1
ATOM 2271 O O . ASP A 1 285 ? 20.896 -5.102 -7.991 1.00 98.06 285 ASP A O 1
ATOM 2275 N N . LEU A 1 286 ? 20.690 -4.809 -10.203 1.00 97.50 286 LEU A N 1
ATOM 2276 C CA . LEU A 1 286 ? 21.382 -6.029 -10.597 1.00 97.50 286 LEU A CA 1
ATOM 2277 C C . LEU A 1 286 ? 22.716 -5.732 -11.281 1.00 97.50 286 LEU A C 1
ATOM 2279 O O . LEU A 1 286 ? 23.767 -6.091 -10.744 1.00 97.50 286 LEU A O 1
ATOM 2283 N N . ASP A 1 287 ? 22.673 -5.079 -12.441 1.00 94.81 287 ASP A N 1
ATOM 2284 C CA . ASP A 1 287 ? 23.856 -4.813 -13.257 1.00 94.81 287 ASP A CA 1
ATOM 2285 C C . ASP A 1 287 ? 24.773 -3.804 -12.564 1.00 94.81 287 ASP A C 1
ATOM 2287 O O . ASP A 1 287 ? 24.325 -2.832 -11.969 1.00 94.81 287 ASP A O 1
ATOM 2291 N N . ASN A 1 288 ? 26.076 -4.079 -12.574 1.00 93.62 288 ASN A N 1
ATOM 2292 C CA . ASN A 1 288 ? 27.093 -3.349 -11.799 1.00 93.62 288 ASN A CA 1
ATOM 2293 C C . ASN A 1 288 ? 26.795 -3.206 -10.288 1.00 93.62 288 ASN A C 1
ATOM 2295 O O . ASN A 1 288 ? 27.469 -2.436 -9.601 1.00 93.62 288 ASN A O 1
ATOM 2299 N N . THR A 1 289 ? 25.827 -3.966 -9.765 1.00 96.06 289 THR A N 1
ATOM 2300 C CA . THR A 1 289 ? 25.378 -3.920 -8.371 1.00 96.06 289 THR A CA 1
ATOM 2301 C C . THR A 1 289 ? 25.575 -5.273 -7.693 1.00 96.06 289 THR A C 1
ATOM 2303 O O . THR A 1 289 ? 26.411 -5.384 -6.804 1.00 96.06 289 THR A O 1
ATOM 2306 N N . LEU A 1 290 ? 24.859 -6.327 -8.103 1.00 96.50 290 LEU A N 1
ATOM 2307 C CA . LEU A 1 290 ? 25.085 -7.693 -7.595 1.00 96.50 290 LEU A CA 1
ATOM 2308 C C . LEU A 1 290 ? 26.192 -8.427 -8.361 1.00 96.50 290 LEU A C 1
ATOM 2310 O O . LEU A 1 290 ? 26.814 -9.360 -7.849 1.00 96.50 290 LEU A O 1
ATOM 2314 N N . TRP A 1 291 ? 26.439 -8.005 -9.594 1.00 95.88 291 TRP A N 1
ATOM 2315 C CA . TRP A 1 291 ? 27.515 -8.479 -10.453 1.00 95.88 291 TRP A CA 1
ATOM 2316 C C . TRP A 1 291 ? 28.075 -7.318 -11.263 1.00 95.88 291 TRP A C 1
ATOM 2318 O O . TRP A 1 291 ? 27.449 -6.272 -11.381 1.00 95.88 291 TRP A O 1
ATOM 2328 N N . ARG A 1 292 ? 29.254 -7.502 -11.847 1.00 93.62 292 ARG A N 1
ATOM 2329 C CA . ARG A 1 292 ? 29.896 -6.542 -12.745 1.00 93.62 292 ARG A CA 1
ATOM 2330 C C . ARG A 1 292 ? 29.530 -6.856 -14.187 1.00 93.62 292 ARG A C 1
ATOM 2332 O O . ARG A 1 292 ? 29.601 -8.012 -14.603 1.00 93.62 292 ARG A O 1
ATOM 2339 N N . GLY A 1 293 ? 29.198 -5.813 -14.942 1.00 91.12 293 GLY A N 1
ATOM 2340 C CA . GLY A 1 293 ? 28.738 -5.915 -16.323 1.00 91.12 293 GLY A CA 1
ATOM 2341 C C . GLY A 1 293 ? 27.216 -5.833 -16.451 1.00 91.12 293 GLY A C 1
ATOM 2342 O O . GLY A 1 293 ? 26.490 -5.900 -15.460 1.00 91.12 293 GLY A O 1
ATOM 2343 N N . VAL A 1 294 ? 26.763 -5.673 -17.697 1.00 92.06 294 VAL A N 1
ATOM 2344 C CA . VAL A 1 294 ? 25.347 -5.570 -18.080 1.00 92.06 294 VAL A CA 1
ATOM 2345 C C . VAL A 1 294 ? 24.906 -6.894 -18.691 1.00 92.06 294 VAL A C 1
ATOM 2347 O O . VAL A 1 294 ? 25.375 -7.275 -19.768 1.00 92.06 294 VAL A O 1
ATOM 2350 N N . ILE A 1 295 ? 24.008 -7.610 -18.014 1.00 90.69 295 ILE A N 1
ATOM 2351 C CA . ILE A 1 295 ? 23.641 -8.979 -18.398 1.00 90.69 295 ILE A CA 1
ATOM 2352 C C . ILE A 1 295 ? 22.923 -9.049 -19.750 1.00 90.69 295 ILE A C 1
ATOM 2354 O O . ILE A 1 295 ? 23.099 -10.018 -20.487 1.00 90.69 295 ILE A O 1
ATOM 2358 N N . GLY A 1 296 ? 22.167 -8.007 -20.113 1.00 83.62 296 GLY A N 1
ATOM 2359 C CA . GLY A 1 296 ? 21.508 -7.910 -21.418 1.00 83.62 296 GLY A CA 1
ATOM 2360 C C . GLY A 1 296 ? 22.483 -7.886 -22.602 1.00 83.62 296 GLY A C 1
ATOM 2361 O O . GLY A 1 296 ? 22.147 -8.394 -23.670 1.00 83.62 296 GLY A O 1
ATOM 2362 N N . ASP A 1 297 ? 23.693 -7.357 -22.396 1.00 81.38 297 ASP A N 1
ATOM 2363 C CA . ASP A 1 297 ? 24.717 -7.228 -23.438 1.00 81.38 297 ASP A CA 1
ATOM 2364 C C . ASP A 1 297 ? 25.697 -8.410 -23.431 1.00 81.38 297 ASP A C 1
ATOM 2366 O O . ASP A 1 297 ? 26.093 -8.911 -24.484 1.00 81.38 297 ASP A O 1
ATOM 2370 N N . ALA A 1 298 ? 26.100 -8.855 -22.237 1.00 81.25 298 ALA A N 1
ATOM 2371 C CA . ALA A 1 298 ? 27.146 -9.861 -22.056 1.00 81.25 298 ALA A CA 1
ATOM 2372 C C . ALA A 1 298 ? 26.613 -11.305 -21.958 1.00 81.25 298 ALA A C 1
ATOM 2374 O O . ALA A 1 298 ? 27.380 -12.260 -22.104 1.00 81.25 298 ALA A O 1
ATOM 2375 N N . GLY A 1 299 ? 25.310 -11.477 -21.714 1.00 80.50 299 GLY A N 1
ATOM 2376 C CA . GLY A 1 299 ? 24.697 -12.765 -21.394 1.00 80.50 299 GLY A CA 1
ATOM 2377 C C . GLY A 1 299 ? 25.068 -13.283 -19.997 1.00 80.50 299 GLY A C 1
ATOM 2378 O O . GLY A 1 299 ? 25.938 -12.748 -19.311 1.00 80.50 299 GLY A O 1
ATOM 2379 N N . GLU A 1 300 ? 24.419 -14.367 -19.564 1.00 79.50 300 GLU A N 1
ATOM 2380 C CA . GLU A 1 300 ? 24.532 -14.908 -18.194 1.00 79.50 300 GLU A CA 1
ATOM 2381 C C . GLU A 1 300 ? 25.967 -15.280 -17.768 1.00 79.50 300 GLU A C 1
ATOM 2383 O O . GLU A 1 300 ? 26.329 -15.153 -16.592 1.00 79.50 300 GLU A O 1
ATOM 2388 N N . SER A 1 301 ? 26.791 -15.749 -18.710 1.00 81.62 301 SER A N 1
ATOM 2389 C CA . SER A 1 301 ? 28.191 -16.136 -18.481 1.00 81.62 301 SER A CA 1
ATOM 2390 C C . SER A 1 301 ? 29.179 -14.972 -18.572 1.00 81.62 301 SER A C 1
ATOM 2392 O O . SER A 1 301 ? 30.350 -15.163 -18.262 1.00 81.62 301 SER A O 1
ATOM 2394 N N . GLY A 1 302 ? 28.736 -13.804 -19.043 1.00 82.31 302 GLY A N 1
ATOM 2395 C CA . GLY A 1 302 ? 29.579 -12.629 -19.263 1.00 82.31 302 GLY A CA 1
ATOM 2396 C C . GLY A 1 302 ? 29.557 -11.607 -18.125 1.00 82.31 302 GLY A C 1
ATOM 2397 O O . GLY A 1 302 ? 30.220 -10.580 -18.240 1.00 82.31 302 GLY A O 1
ATOM 2398 N N . VAL A 1 303 ? 28.803 -11.872 -17.050 1.00 91.94 303 VAL A N 1
ATOM 2399 C CA . VAL A 1 303 ? 28.758 -11.035 -15.841 1.00 91.94 303 VAL A CA 1
ATOM 2400 C C . VAL A 1 303 ? 29.409 -11.734 -14.649 1.00 91.94 303 VAL A C 1
ATOM 2402 O O . VAL A 1 303 ? 29.152 -12.916 -14.384 1.00 91.94 303 VAL A O 1
ATOM 2405 N N . ASP A 1 304 ? 30.216 -10.978 -13.907 1.00 93.62 304 ASP A N 1
ATOM 2406 C CA . ASP A 1 304 ? 31.022 -11.478 -12.791 1.00 93.62 304 ASP A CA 1
ATOM 2407 C C . ASP A 1 304 ? 30.369 -11.125 -11.446 1.00 93.62 304 ASP A C 1
ATOM 2409 O O . ASP A 1 304 ? 30.291 -9.943 -11.109 1.00 93.62 304 ASP A O 1
ATOM 2413 N N . PRO A 1 305 ? 29.900 -12.100 -10.647 1.00 95.44 305 PRO A N 1
ATOM 2414 C CA . PRO A 1 305 ? 29.272 -11.824 -9.354 1.00 95.44 305 PRO A CA 1
ATOM 2415 C C . PRO A 1 305 ? 30.203 -11.074 -8.394 1.00 95.44 305 PRO A C 1
ATOM 2417 O O . PRO A 1 305 ? 31.370 -11.442 -8.246 1.00 95.44 305 PRO A O 1
ATOM 2420 N N . ASP A 1 306 ? 29.690 -10.053 -7.703 1.00 95.69 306 ASP A N 1
ATOM 2421 C CA . ASP A 1 306 ? 30.475 -9.308 -6.717 1.00 95.69 306 ASP A CA 1
ATOM 2422 C C . ASP A 1 306 ? 30.327 -9.941 -5.327 1.00 95.69 306 ASP A C 1
ATOM 2424 O O . ASP A 1 306 ? 29.288 -9.832 -4.673 1.00 95.69 306 ASP A O 1
ATOM 2428 N N . SER A 1 307 ? 31.383 -10.612 -4.858 1.00 94.75 307 SER A N 1
ATOM 2429 C CA . SER A 1 307 ? 31.368 -11.367 -3.599 1.00 94.75 307 SER A CA 1
ATOM 2430 C C . SER A 1 307 ? 30.985 -10.526 -2.381 1.00 94.75 307 SER A C 1
ATOM 2432 O O . SER A 1 307 ? 30.317 -11.040 -1.485 1.00 94.75 307 SER A O 1
ATOM 2434 N N . ASN A 1 308 ? 31.359 -9.242 -2.348 1.00 95.12 308 ASN A N 1
ATOM 2435 C CA . ASN A 1 308 ? 31.036 -8.364 -1.221 1.00 95.12 308 ASN A CA 1
ATOM 2436 C C . ASN A 1 308 ? 29.537 -8.060 -1.176 1.00 95.12 308 ASN A C 1
ATOM 2438 O O . ASN A 1 308 ? 28.943 -7.985 -0.102 1.00 95.12 308 ASN A O 1
ATOM 2442 N N . MET A 1 309 ? 28.918 -7.906 -2.345 1.00 96.81 309 MET A N 1
ATOM 2443 C CA . MET A 1 309 ? 27.492 -7.608 -2.460 1.00 96.81 309 MET A CA 1
ATOM 2444 C C . MET A 1 309 ? 26.648 -8.851 -2.179 1.00 96.81 309 MET A C 1
ATOM 2446 O O . MET A 1 309 ? 25.621 -8.759 -1.509 1.00 96.81 309 MET A O 1
ATOM 2450 N N . LEU A 1 310 ? 27.126 -10.031 -2.584 1.00 96.69 310 LEU A N 1
ATOM 2451 C CA . LEU A 1 310 ? 26.513 -11.303 -2.199 1.00 96.69 310 LEU A CA 1
ATOM 2452 C C . LEU A 1 310 ? 26.579 -11.547 -0.684 1.00 96.69 310 LEU A C 1
ATOM 2454 O O . LEU A 1 310 ? 25.585 -11.962 -0.086 1.00 96.69 310 LEU A O 1
ATOM 2458 N N . GLU A 1 311 ? 27.716 -11.252 -0.045 1.00 96.81 311 GLU A N 1
ATOM 2459 C CA . GLU A 1 311 ? 27.826 -11.304 1.417 1.00 96.81 311 GLU A CA 1
ATOM 2460 C C . GLU A 1 311 ? 26.867 -10.301 2.073 1.00 96.81 311 GLU A C 1
ATOM 2462 O O . GLU A 1 311 ? 26.166 -10.646 3.026 1.00 96.81 311 GLU A O 1
ATOM 2467 N N . LEU A 1 312 ? 26.762 -9.081 1.537 1.00 97.00 312 LEU A N 1
ATOM 2468 C CA . LEU A 1 312 ? 25.843 -8.065 2.048 1.00 97.00 312 LEU A CA 1
ATOM 2469 C C . LEU A 1 312 ? 24.382 -8.549 2.039 1.00 97.00 312 LEU A C 1
ATOM 2471 O O . LEU A 1 312 ? 23.686 -8.384 3.043 1.00 97.00 312 LEU A O 1
ATOM 2475 N N . VAL A 1 313 ? 23.936 -9.208 0.963 1.00 97.31 313 VAL A N 1
ATOM 2476 C CA . VAL A 1 313 ? 22.602 -9.832 0.889 1.00 97.31 313 VAL A CA 1
ATOM 2477 C C . VAL A 1 313 ? 22.394 -10.816 2.046 1.00 97.31 313 VAL A C 1
ATOM 2479 O O . VAL A 1 313 ? 21.372 -10.765 2.734 1.00 97.31 313 VAL A O 1
ATOM 2482 N N . GLN A 1 314 ? 23.365 -11.683 2.324 1.00 95.00 314 GLN A N 1
ATOM 2483 C CA . GLN A 1 314 ? 23.257 -12.665 3.409 1.00 95.00 314 GLN A CA 1
ATOM 2484 C C . GLN A 1 314 ? 23.215 -11.994 4.789 1.00 95.00 314 GLN A C 1
ATOM 2486 O O . GLN A 1 314 ? 22.356 -12.312 5.610 1.00 95.00 314 GLN A O 1
ATOM 2491 N N . ARG A 1 315 ? 24.078 -11.003 5.031 1.00 94.75 315 ARG A N 1
ATOM 2492 C CA . ARG A 1 315 ? 24.138 -10.265 6.303 1.00 94.75 315 ARG A CA 1
ATOM 2493 C C . ARG A 1 315 ? 22.857 -9.492 6.608 1.00 94.75 315 ARG A C 1
ATOM 2495 O O . ARG A 1 315 ? 22.452 -9.403 7.769 1.00 94.75 315 ARG A O 1
ATOM 2502 N N . LEU A 1 316 ? 22.214 -8.919 5.593 1.00 95.38 316 LEU A N 1
ATOM 2503 C CA . LEU A 1 316 ? 20.925 -8.242 5.759 1.00 95.38 316 LEU A CA 1
ATOM 2504 C C . LEU A 1 316 ? 19.819 -9.234 6.128 1.00 95.38 316 LEU A C 1
ATOM 2506 O O . LEU A 1 316 ? 19.018 -8.952 7.024 1.00 95.38 316 LEU A O 1
ATOM 2510 N N . ASP A 1 317 ? 19.808 -10.403 5.490 1.00 93.56 317 ASP A N 1
ATOM 2511 C CA . ASP A 1 317 ? 18.856 -11.474 5.785 1.00 93.56 317 ASP A CA 1
ATOM 2512 C C . ASP A 1 317 ? 19.022 -12.022 7.211 1.00 93.56 317 ASP A C 1
ATOM 2514 O O . ASP A 1 317 ? 18.035 -12.178 7.930 1.00 93.56 317 ASP A O 1
ATOM 2518 N N . GLU A 1 318 ? 20.261 -12.191 7.687 1.00 90.81 318 GLU A N 1
ATOM 2519 C CA . GLU A 1 318 ? 20.555 -12.571 9.078 1.00 90.81 318 GLU A CA 1
ATOM 2520 C C . GLU A 1 318 ? 19.989 -11.567 10.097 1.00 90.81 318 GLU A C 1
ATOM 2522 O O . GLU A 1 318 ? 19.544 -11.954 11.181 1.00 90.81 318 GLU A O 1
ATOM 2527 N N . ARG A 1 319 ? 19.958 -10.273 9.742 1.00 89.94 319 ARG A N 1
ATOM 2528 C CA . ARG A 1 319 ? 19.333 -9.195 10.536 1.00 89.94 319 ARG A CA 1
ATOM 2529 C C . ARG A 1 319 ? 17.804 -9.137 10.365 1.00 89.94 319 ARG A C 1
ATOM 2531 O O . ARG A 1 319 ? 17.124 -8.307 10.982 1.00 89.94 319 ARG A O 1
ATOM 2538 N N . GLY A 1 320 ? 17.237 -10.006 9.531 1.00 89.81 320 GLY A N 1
ATOM 2539 C CA . GLY A 1 320 ? 15.825 -10.046 9.167 1.00 89.81 320 GLY A CA 1
ATOM 2540 C C . GLY A 1 320 ? 15.374 -8.849 8.333 1.00 89.81 320 GLY A C 1
ATOM 2541 O O . GLY A 1 320 ? 14.195 -8.483 8.370 1.00 89.81 320 GLY A O 1
ATOM 2542 N N . ILE A 1 321 ? 16.290 -8.175 7.645 1.00 93.88 321 ILE A N 1
ATOM 2543 C CA . ILE A 1 321 ? 15.955 -7.095 6.722 1.00 93.88 321 ILE A CA 1
ATOM 2544 C C . ILE A 1 321 ? 15.503 -7.746 5.418 1.00 93.88 321 ILE A C 1
ATOM 2546 O O . ILE A 1 321 ? 16.217 -8.553 4.832 1.00 93.88 321 ILE A O 1
ATOM 2550 N N . LEU A 1 322 ? 14.276 -7.432 5.004 1.00 94.94 322 LEU A N 1
ATOM 2551 C CA . LEU A 1 322 ? 13.680 -8.000 3.800 1.00 94.94 322 LEU A CA 1
ATOM 2552 C C . LEU A 1 322 ? 14.409 -7.478 2.569 1.00 94.94 322 LEU A C 1
ATOM 2554 O O . LEU A 1 322 ? 14.959 -6.379 2.585 1.00 94.94 322 LEU A O 1
ATOM 2558 N N . GLN A 1 323 ? 14.388 -8.233 1.483 1.00 97.81 323 GLN A N 1
ATOM 2559 C CA . GLN A 1 323 ? 15.091 -7.839 0.269 1.00 97.81 323 GLN A CA 1
ATOM 2560 C C . GLN A 1 323 ? 14.191 -8.022 -0.940 1.00 97.81 323 GLN A C 1
ATOM 2562 O O . GLN A 1 323 ? 13.322 -8.892 -0.951 1.00 97.81 323 GLN A O 1
ATOM 2567 N N . THR A 1 324 ? 14.378 -7.171 -1.939 1.00 98.19 324 THR A N 1
ATOM 2568 C CA . THR A 1 324 ? 13.669 -7.210 -3.218 1.00 98.19 324 THR A CA 1
ATOM 2569 C C . THR A 1 324 ? 14.601 -6.772 -4.346 1.00 98.19 324 THR A C 1
ATOM 2571 O O . THR A 1 324 ? 15.661 -6.206 -4.084 1.00 98.19 324 THR A O 1
ATOM 2574 N N . ILE A 1 325 ? 14.205 -7.012 -5.592 1.00 98.50 325 ILE A N 1
ATOM 2575 C CA . ILE A 1 325 ? 14.915 -6.529 -6.780 1.00 98.50 325 ILE A CA 1
ATOM 2576 C C . ILE A 1 325 ? 14.110 -5.383 -7.382 1.00 98.50 325 ILE A C 1
ATOM 2578 O O . ILE A 1 325 ? 12.901 -5.505 -7.556 1.00 98.50 325 ILE A O 1
ATOM 2582 N N . VAL A 1 326 ? 14.784 -4.293 -7.733 1.00 97.94 326 VAL A N 1
ATOM 2583 C CA . VAL A 1 326 ? 14.243 -3.206 -8.549 1.00 97.94 326 VAL A CA 1
ATOM 2584 C C . VAL A 1 326 ? 15.279 -2.872 -9.619 1.00 97.94 326 VAL A C 1
ATOM 2586 O O . VAL A 1 326 ? 16.166 -2.040 -9.424 1.00 97.94 326 VAL A O 1
ATOM 2589 N N . SER A 1 327 ? 15.171 -3.547 -10.764 1.00 96.25 327 SER A N 1
ATOM 2590 C CA . SER A 1 327 ? 16.170 -3.465 -11.832 1.00 96.25 327 SER A CA 1
ATOM 2591 C C . SER A 1 327 ? 15.553 -3.332 -13.220 1.00 96.25 327 SER A C 1
ATOM 2593 O O . SER A 1 327 ? 14.502 -3.903 -13.525 1.00 96.25 327 SER A O 1
ATOM 2595 N N . LYS A 1 328 ? 16.232 -2.566 -14.079 1.00 88.31 328 LYS A N 1
ATOM 2596 C CA . LYS A 1 328 ? 15.844 -2.350 -15.475 1.00 88.31 328 LYS A CA 1
ATOM 2597 C C . LYS A 1 328 ? 16.458 -3.427 -16.352 1.00 88.31 328 LYS A C 1
ATOM 2599 O O . LYS A 1 328 ? 17.511 -3.235 -16.941 1.00 88.31 328 LYS A O 1
ATOM 2604 N N . ASN A 1 329 ? 15.776 -4.562 -16.410 1.00 90.75 329 ASN A N 1
ATOM 2605 C CA . ASN A 1 329 ? 16.236 -5.740 -17.128 1.00 90.75 329 ASN A CA 1
ATOM 2606 C C . ASN A 1 329 ? 15.069 -6.522 -17.745 1.00 90.75 329 ASN A C 1
ATOM 2608 O O . ASN A 1 329 ? 13.896 -6.264 -17.458 1.00 90.75 329 ASN A O 1
ATOM 2612 N N . HIS A 1 330 ? 15.398 -7.503 -18.584 1.00 87.25 330 HIS A N 1
ATOM 2613 C CA . HIS A 1 330 ? 14.454 -8.544 -18.982 1.00 87.25 330 HIS A CA 1
ATOM 2614 C C . HIS A 1 330 ? 14.433 -9.642 -17.918 1.00 87.25 330 HIS A C 1
ATOM 2616 O O . HIS A 1 330 ? 15.467 -10.243 -17.629 1.00 87.25 330 HIS A O 1
ATOM 2622 N N . HIS A 1 331 ? 13.255 -9.914 -17.348 1.00 91.31 331 HIS A N 1
ATOM 2623 C CA . HIS A 1 331 ? 13.094 -10.933 -16.306 1.00 91.31 331 HIS A CA 1
ATOM 2624 C C . HIS A 1 331 ? 13.653 -12.294 -16.744 1.00 91.31 331 HIS A C 1
ATOM 2626 O O . HIS A 1 331 ? 14.437 -12.893 -16.017 1.00 91.31 331 HIS A O 1
ATOM 2632 N N . ASP A 1 332 ? 13.324 -12.729 -17.963 1.00 91.00 332 ASP A N 1
ATOM 2633 C CA . ASP A 1 332 ? 13.733 -14.030 -18.510 1.00 91.00 332 ASP A CA 1
ATOM 2634 C C . ASP A 1 332 ? 15.250 -14.169 -18.711 1.00 91.00 332 ASP A C 1
ATOM 2636 O O . ASP A 1 332 ? 15.743 -15.279 -18.866 1.00 91.00 332 ASP A O 1
ATOM 2640 N N . THR A 1 333 ? 15.993 -13.059 -18.698 1.00 89.69 333 THR A N 1
ATOM 2641 C CA . THR A 1 333 ? 17.459 -13.044 -18.818 1.00 89.69 333 THR A CA 1
ATOM 2642 C C . THR A 1 333 ? 18.135 -12.897 -17.457 1.00 89.69 333 THR A C 1
ATOM 2644 O O . THR A 1 333 ? 19.135 -13.551 -17.182 1.00 89.69 333 THR A O 1
ATOM 2647 N N . ALA A 1 334 ? 17.600 -12.042 -16.584 1.00 94.19 334 ALA A N 1
ATOM 2648 C CA . ALA A 1 334 ? 18.221 -11.741 -15.297 1.00 94.19 334 ALA A CA 1
ATOM 2649 C C . ALA A 1 334 ? 17.898 -12.773 -14.206 1.00 94.19 334 ALA A C 1
ATOM 2651 O O . ALA A 1 334 ? 18.747 -13.086 -13.370 1.00 94.19 334 ALA A O 1
ATOM 2652 N N . TRP A 1 335 ? 16.677 -13.311 -14.198 1.00 95.50 335 TRP A N 1
ATOM 2653 C CA . TRP A 1 335 ? 16.220 -14.223 -13.151 1.00 95.50 335 TRP A CA 1
ATOM 2654 C C . TRP A 1 335 ? 16.978 -15.564 -13.110 1.00 95.50 335 TRP A C 1
ATOM 2656 O O . TRP A 1 335 ? 17.376 -15.962 -12.013 1.00 95.50 335 TRP A O 1
ATOM 2666 N N . PRO A 1 336 ? 17.291 -16.225 -14.246 1.00 94.94 336 PRO A N 1
ATOM 2667 C CA . PRO A 1 336 ? 18.096 -17.450 -14.227 1.00 94.94 336 PRO A CA 1
ATOM 2668 C C . PRO A 1 336 ? 19.457 -17.271 -13.540 1.00 94.94 336 PRO A C 1
ATOM 2670 O O . PRO A 1 336 ? 19.918 -18.156 -12.818 1.00 94.94 336 PRO A O 1
ATOM 2673 N N . LYS A 1 337 ? 20.085 -16.094 -13.683 1.00 95.06 337 LYS A N 1
ATOM 2674 C CA . LYS A 1 337 ? 21.342 -15.778 -12.991 1.00 95.06 337 LYS A CA 1
ATOM 2675 C C . LYS A 1 337 ? 21.158 -15.689 -11.476 1.00 95.06 337 LYS A C 1
ATOM 2677 O O . LYS A 1 337 ? 21.986 -16.201 -10.728 1.00 95.06 337 LYS A O 1
ATOM 2682 N N . ILE A 1 338 ? 20.070 -15.076 -11.013 1.00 96.88 338 ILE A N 1
ATOM 2683 C CA . ILE A 1 338 ? 19.715 -15.005 -9.586 1.00 96.88 338 ILE A CA 1
ATOM 2684 C C . ILE A 1 338 ? 19.503 -16.407 -9.000 1.00 96.88 338 ILE A C 1
ATOM 2686 O O . ILE A 1 338 ? 19.978 -16.692 -7.897 1.00 96.88 338 ILE A O 1
ATOM 2690 N N . GLU A 1 339 ? 18.846 -17.298 -9.746 1.00 95.62 339 GLU A N 1
ATOM 2691 C CA . GLU A 1 339 ? 18.675 -18.707 -9.371 1.00 95.62 339 GLU A CA 1
ATOM 2692 C C . GLU A 1 339 ? 20.017 -19.447 -9.322 1.00 95.62 339 GLU A C 1
ATOM 2694 O O . GLU A 1 339 ? 20.302 -20.127 -8.336 1.00 95.62 339 GLU A O 1
ATOM 2699 N N . GLN A 1 340 ? 20.880 -19.253 -10.325 1.00 94.62 340 GLN A N 1
ATOM 2700 C CA . GLN A 1 340 ? 22.227 -19.831 -10.363 1.00 94.62 340 GLN A CA 1
ATOM 2701 C C . GLN A 1 340 ? 23.072 -19.415 -9.149 1.00 94.62 340 GLN A C 1
ATOM 2703 O O . GLN A 1 340 ? 23.847 -20.217 -8.628 1.00 94.62 340 GLN A O 1
ATOM 2708 N N . LEU A 1 341 ? 22.922 -18.170 -8.688 1.00 94.38 341 LEU A N 1
ATOM 2709 C CA . LEU A 1 341 ? 23.616 -17.640 -7.512 1.00 94.38 341 LEU A CA 1
ATOM 2710 C C . LEU A 1 341 ? 22.999 -18.097 -6.179 1.00 94.38 341 LEU A C 1
ATOM 2712 O O . LEU A 1 341 ? 23.530 -17.767 -5.121 1.00 94.38 341 LEU A O 1
ATOM 2716 N N . GLY A 1 342 ? 21.888 -18.842 -6.205 1.00 95.25 342 GLY A N 1
ATOM 2717 C CA . GLY A 1 342 ? 21.190 -19.296 -5.001 1.00 95.25 342 GLY A CA 1
ATOM 2718 C C . GLY A 1 342 ? 20.477 -18.172 -4.242 1.00 95.25 342 GLY A C 1
ATOM 2719 O O . GLY A 1 342 ? 20.213 -18.308 -3.049 1.00 95.25 342 GLY A O 1
ATOM 2720 N N . LEU A 1 343 ? 20.171 -17.056 -4.913 1.00 95.81 343 LEU A N 1
ATOM 2721 C CA . LEU A 1 343 ? 19.588 -15.864 -4.289 1.00 95.81 343 LEU A CA 1
ATOM 2722 C C . LEU A 1 343 ? 18.074 -15.739 -4.487 1.00 95.81 343 LEU A C 1
ATOM 2724 O O . LEU A 1 343 ? 17.465 -14.847 -3.904 1.00 95.81 343 LEU A O 1
ATOM 2728 N N . ALA A 1 344 ? 17.449 -16.601 -5.292 1.00 93.31 344 ALA A N 1
ATOM 2729 C CA . ALA A 1 344 ? 16.031 -16.483 -5.648 1.00 93.31 344 ALA A CA 1
ATOM 2730 C C . ALA A 1 344 ? 15.115 -16.348 -4.420 1.00 93.31 344 ALA A C 1
ATOM 2732 O O . ALA A 1 344 ? 14.260 -15.465 -4.372 1.00 93.31 344 ALA A O 1
ATOM 2733 N N . ASP A 1 345 ? 15.361 -17.151 -3.384 1.00 91.00 345 ASP A N 1
ATOM 2734 C CA . ASP A 1 345 ? 14.562 -17.116 -2.161 1.00 91.00 345 ASP A CA 1
ATOM 2735 C C . ASP A 1 345 ? 14.820 -15.877 -1.298 1.00 91.00 345 ASP A C 1
ATOM 2737 O O . ASP A 1 345 ? 13.999 -15.600 -0.426 1.00 91.00 345 ASP A O 1
ATOM 2741 N N . TYR A 1 346 ? 15.923 -15.141 -1.508 1.00 94.56 346 TYR A N 1
ATOM 2742 C CA . TYR A 1 346 ? 16.255 -13.914 -0.772 1.00 94.56 346 TYR A CA 1
ATOM 2743 C C . TYR A 1 346 ? 15.356 -12.737 -1.173 1.00 94.56 346 TYR A C 1
ATOM 2745 O O . TYR A 1 346 ? 15.079 -11.867 -0.343 1.00 94.56 346 TYR A O 1
ATOM 2753 N N . PHE A 1 347 ? 14.873 -12.718 -2.418 1.00 95.88 347 PHE A N 1
ATOM 2754 C CA . PHE A 1 347 ? 14.187 -11.568 -2.999 1.00 95.88 347 PHE A CA 1
ATOM 2755 C C . PHE A 1 347 ? 12.668 -11.754 -3.066 1.00 95.88 347 PHE A C 1
ATOM 2757 O O . PHE A 1 347 ? 12.128 -12.558 -3.823 1.00 95.88 347 PHE A O 1
ATOM 2764 N N . LEU A 1 348 ? 11.955 -10.944 -2.289 1.00 92.75 348 LEU A N 1
ATOM 2765 C CA . LEU A 1 348 ? 10.499 -10.887 -2.246 1.00 92.75 348 LEU A CA 1
ATOM 2766 C C . LEU A 1 348 ? 9.980 -9.898 -3.293 1.00 92.75 348 LEU A C 1
ATOM 2768 O O . LEU A 1 348 ? 10.467 -8.774 -3.364 1.00 92.75 348 LEU A O 1
ATOM 2772 N N . TYR A 1 349 ? 8.955 -10.284 -4.056 1.00 91.44 349 TYR A N 1
ATOM 2773 C CA . TYR A 1 349 ? 8.299 -9.428 -5.060 1.00 91.44 349 TYR A CA 1
ATOM 2774 C C . TYR A 1 349 ? 9.283 -8.728 -6.028 1.00 91.44 349 TYR A C 1
ATOM 2776 O O . TYR A 1 349 ? 9.267 -7.502 -6.120 1.00 91.44 349 TYR A O 1
ATOM 2784 N N . PRO A 1 350 ? 10.166 -9.467 -6.730 1.00 95.00 350 PRO A N 1
ATOM 2785 C CA . PRO A 1 350 ? 11.162 -8.861 -7.611 1.00 95.00 350 PRO A CA 1
ATOM 2786 C C . PRO A 1 350 ? 10.501 -8.087 -8.763 1.00 95.00 350 PRO A C 1
ATOM 2788 O O . PRO A 1 350 ? 9.669 -8.619 -9.498 1.00 95.00 350 PRO A O 1
ATOM 2791 N N . ALA A 1 351 ? 10.908 -6.834 -8.946 1.00 94.50 351 ALA A N 1
ATOM 2792 C CA . ALA A 1 351 ? 10.516 -5.969 -10.048 1.00 94.50 351 ALA A CA 1
ATOM 2793 C C . ALA A 1 351 ? 11.667 -5.852 -11.058 1.00 94.50 351 ALA A C 1
ATOM 2795 O O . ALA A 1 351 ? 12.589 -5.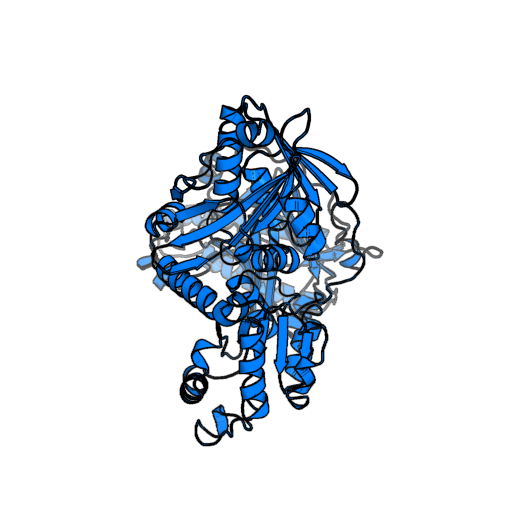050 -10.898 1.00 94.50 351 ALA A O 1
ATOM 2796 N N . ILE A 1 352 ? 11.599 -6.669 -12.111 1.00 94.31 352 ILE A N 1
ATOM 2797 C CA . ILE A 1 352 ? 12.578 -6.693 -13.205 1.00 94.31 352 ILE A CA 1
ATOM 2798 C C . ILE A 1 352 ? 11.881 -6.249 -14.492 1.00 94.31 352 ILE A C 1
ATOM 2800 O O . ILE A 1 352 ? 11.252 -7.055 -15.179 1.00 94.31 352 ILE A O 1
ATOM 2804 N N . HIS A 1 353 ? 11.915 -4.945 -14.770 1.00 88.00 353 HIS A N 1
ATOM 2805 C CA . HIS A 1 353 ? 11.277 -4.341 -15.941 1.00 88.00 353 HIS A CA 1
ATOM 2806 C C . HIS A 1 353 ? 11.767 -2.904 -16.182 1.00 88.00 353 HIS A C 1
ATOM 2808 O O . HIS A 1 353 ? 12.318 -2.245 -15.308 1.00 88.00 353 HIS A O 1
ATOM 2814 N N . TRP A 1 354 ? 11.475 -2.355 -17.361 1.00 76.62 354 TRP A N 1
ATOM 2815 C CA . TRP A 1 354 ? 11.912 -1.020 -17.804 1.00 76.62 354 TRP A CA 1
ATOM 2816 C C . TRP A 1 354 ? 11.101 0.164 -17.236 1.00 76.62 354 TRP A C 1
ATOM 2818 O O . TRP A 1 354 ? 11.091 1.254 -17.805 1.00 76.62 354 TRP A O 1
ATOM 2828 N N . GLY A 1 355 ? 10.377 -0.046 -16.136 1.00 70.44 355 GLY A N 1
ATOM 2829 C CA . GLY A 1 355 ? 9.552 0.994 -15.511 1.00 70.44 355 GLY A CA 1
ATOM 2830 C C . GLY A 1 355 ? 10.367 1.918 -14.594 1.00 70.44 355 GLY A C 1
ATOM 2831 O O . GLY A 1 355 ? 11.541 1.647 -14.342 1.00 70.44 355 GLY A O 1
ATOM 2832 N N . PRO A 1 356 ? 9.769 3.005 -14.075 1.00 73.19 356 PRO A N 1
ATOM 2833 C CA . PRO A 1 356 ? 10.414 3.847 -13.066 1.00 73.19 356 PRO A CA 1
ATOM 2834 C C . PRO A 1 356 ? 10.646 3.077 -11.760 1.00 73.19 356 PRO A C 1
ATOM 2836 O O . PRO A 1 356 ? 9.707 2.473 -11.231 1.00 73.19 356 PRO A O 1
ATOM 2839 N N . LYS A 1 357 ? 11.868 3.129 -11.216 1.00 88.19 357 LYS A N 1
ATOM 2840 C CA . LYS A 1 357 ? 12.241 2.370 -10.015 1.00 88.19 357 LYS A CA 1
ATOM 2841 C C . LYS A 1 357 ? 11.500 2.855 -8.770 1.00 88.19 357 LYS A C 1
ATOM 2843 O O . LYS A 1 357 ? 11.029 2.028 -7.989 1.00 88.19 357 LYS A O 1
ATOM 2848 N N . SER A 1 358 ? 11.280 4.165 -8.625 1.00 86.00 358 SER A N 1
ATOM 2849 C CA . SER A 1 358 ? 10.456 4.727 -7.542 1.00 86.00 358 SER A CA 1
ATOM 2850 C C . SER A 1 358 ? 9.048 4.113 -7.466 1.00 86.00 358 SER A C 1
ATOM 2852 O O . SER A 1 358 ? 8.528 3.862 -6.376 1.00 86.00 358 SER A O 1
ATOM 2854 N N . ARG A 1 359 ? 8.424 3.810 -8.613 1.00 80.25 359 ARG A N 1
ATOM 2855 C CA . ARG A 1 359 ? 7.097 3.178 -8.660 1.00 80.25 359 ARG A CA 1
ATOM 2856 C C . ARG A 1 359 ? 7.144 1.728 -8.205 1.00 80.25 359 ARG A C 1
ATOM 2858 O O . ARG A 1 359 ? 6.283 1.336 -7.423 1.00 80.25 359 ARG A O 1
ATOM 2865 N N . SER A 1 360 ? 8.146 0.966 -8.639 1.00 89.81 360 SER A N 1
ATOM 2866 C CA . SER A 1 360 ? 8.349 -0.408 -8.174 1.00 89.81 360 SER 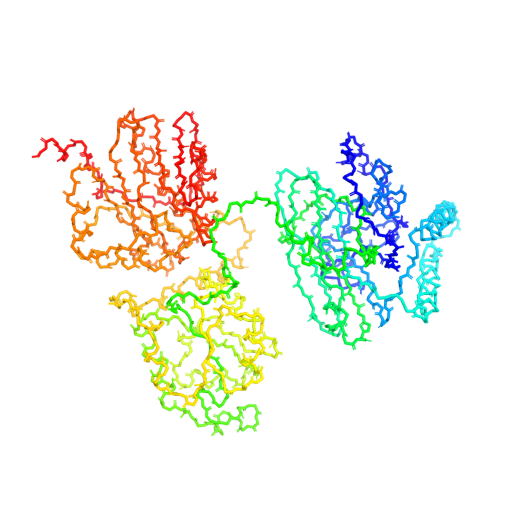A CA 1
ATOM 2867 C C . SER A 1 360 ? 8.569 -0.448 -6.660 1.00 89.81 360 SER A C 1
ATOM 2869 O O . SER A 1 360 ? 7.934 -1.245 -5.979 1.00 89.81 360 SER A O 1
ATOM 2871 N N . VAL A 1 361 ? 9.366 0.474 -6.104 1.00 93.06 361 VAL A N 1
ATOM 2872 C CA . VAL A 1 361 ? 9.571 0.589 -4.648 1.00 93.06 361 VAL A CA 1
ATOM 2873 C C . VAL A 1 361 ? 8.254 0.855 -3.905 1.00 93.06 361 VAL A C 1
ATOM 2875 O O . VAL A 1 361 ? 7.985 0.194 -2.905 1.00 93.06 361 VAL A O 1
ATOM 2878 N N . GLN A 1 362 ? 7.405 1.771 -4.392 1.00 86.31 362 GLN A N 1
ATOM 2879 C CA . GLN A 1 362 ? 6.078 2.019 -3.798 1.00 86.31 362 GLN A CA 1
ATOM 2880 C C . GLN A 1 362 ? 5.188 0.769 -3.845 1.00 86.31 362 GLN A C 1
ATOM 2882 O O . GLN A 1 362 ? 4.629 0.378 -2.826 1.00 86.31 362 GLN A O 1
ATOM 2887 N N . GLN A 1 363 ? 5.098 0.114 -5.004 1.00 82.94 363 GLN A N 1
ATOM 2888 C CA . GLN A 1 363 ? 4.280 -1.090 -5.175 1.00 82.94 363 GLN A CA 1
ATOM 2889 C C . GLN A 1 363 ? 4.744 -2.233 -4.269 1.00 82.94 363 GLN A C 1
ATOM 2891 O O . GLN A 1 363 ? 3.926 -2.915 -3.659 1.00 82.94 363 GLN A O 1
ATOM 2896 N N . ILE A 1 364 ? 6.058 -2.427 -4.142 1.00 89.00 364 ILE A N 1
ATOM 2897 C CA . ILE A 1 364 ? 6.622 -3.459 -3.271 1.00 89.00 364 ILE A CA 1
ATOM 2898 C C . ILE A 1 364 ? 6.385 -3.115 -1.795 1.00 89.00 364 ILE A C 1
ATOM 2900 O O . ILE A 1 364 ? 6.127 -4.015 -0.997 1.00 89.00 364 ILE A O 1
ATOM 2904 N N . ALA A 1 365 ? 6.424 -1.834 -1.415 1.00 86.69 365 ALA A N 1
ATOM 2905 C CA . ALA A 1 365 ? 6.069 -1.397 -0.066 1.00 86.69 365 ALA A CA 1
ATOM 2906 C C . ALA A 1 365 ? 4.622 -1.774 0.290 1.00 86.69 365 ALA A C 1
ATOM 2908 O O . ALA A 1 365 ? 4.384 -2.318 1.372 1.00 86.69 365 ALA A O 1
ATOM 2909 N N . ASP A 1 366 ? 3.690 -1.575 -0.646 1.00 82.38 366 ASP A N 1
ATOM 2910 C CA . ASP A 1 366 ? 2.288 -1.972 -0.496 1.00 82.38 366 ASP A CA 1
ATOM 2911 C C . ASP A 1 366 ? 2.139 -3.503 -0.423 1.00 82.38 366 ASP A C 1
ATOM 2913 O O . ASP A 1 366 ? 1.452 -4.024 0.458 1.00 82.38 366 ASP A O 1
ATOM 2917 N N . GLU A 1 367 ? 2.841 -4.251 -1.282 1.00 82.75 367 GLU A N 1
ATOM 2918 C CA . GLU A 1 367 ? 2.812 -5.721 -1.273 1.00 82.75 367 GLU A CA 1
ATOM 2919 C C . GLU A 1 367 ? 3.404 -6.328 0.003 1.00 82.75 367 GLU A C 1
ATOM 2921 O O . GLU A 1 367 ? 2.902 -7.331 0.520 1.00 82.75 367 GLU A O 1
ATOM 2926 N N . LEU A 1 368 ? 4.450 -5.717 0.551 1.00 82.94 368 LEU A N 1
ATOM 2927 C CA . LEU A 1 368 ? 5.027 -6.104 1.836 1.00 82.94 368 LEU A CA 1
ATOM 2928 C C . LEU A 1 368 ? 4.231 -5.553 3.027 1.00 82.94 368 LEU A C 1
ATOM 2930 O O . LEU A 1 368 ? 4.496 -5.949 4.161 1.00 82.94 368 LEU A O 1
ATOM 2934 N N . ASN A 1 369 ? 3.269 -4.658 2.792 1.00 78.81 369 ASN A N 1
ATOM 2935 C CA . ASN A 1 369 ? 2.543 -3.925 3.823 1.00 78.81 369 ASN A CA 1
ATOM 2936 C C . ASN A 1 369 ? 3.490 -3.275 4.856 1.00 78.81 369 ASN A C 1
ATOM 2938 O O . ASN A 1 369 ? 3.335 -3.409 6.074 1.00 78.81 369 ASN A O 1
ATOM 2942 N N . ILE A 1 370 ? 4.526 -2.594 4.365 1.00 84.62 370 ILE A N 1
ATOM 2943 C CA . ILE A 1 370 ? 5.466 -1.821 5.180 1.00 84.62 370 ILE A CA 1
ATOM 2944 C C . ILE A 1 370 ? 5.596 -0.412 4.606 1.00 84.62 370 ILE A C 1
ATOM 2946 O O . ILE A 1 370 ? 5.502 -0.196 3.405 1.00 84.62 370 ILE A O 1
ATOM 2950 N N . ASN A 1 371 ? 5.843 0.571 5.467 1.00 83.44 371 ASN A N 1
ATOM 2951 C CA . ASN A 1 371 ? 5.946 1.953 5.013 1.00 83.44 371 ASN A CA 1
ATOM 2952 C C . ASN A 1 371 ? 7.192 2.168 4.139 1.00 83.44 371 ASN A C 1
ATOM 2954 O O . ASN A 1 371 ? 8.297 1.745 4.494 1.00 83.44 371 ASN A O 1
ATOM 2958 N N . VAL A 1 372 ? 7.022 2.906 3.041 1.00 88.12 372 VAL A N 1
ATOM 2959 C CA . VAL A 1 372 ? 8.094 3.214 2.081 1.00 88.12 372 VAL A CA 1
ATOM 2960 C C . VAL A 1 372 ? 9.266 3.994 2.701 1.00 88.12 372 VAL A C 1
ATOM 2962 O O . VAL A 1 372 ? 10.399 3.860 2.260 1.00 88.12 372 VAL A O 1
ATOM 2965 N N . ASP A 1 373 ? 9.039 4.738 3.788 1.00 88.75 373 ASP A N 1
ATOM 2966 C CA . ASP A 1 373 ? 10.089 5.445 4.543 1.00 88.75 373 ASP A CA 1
ATOM 2967 C C . ASP A 1 373 ? 11.085 4.509 5.262 1.00 88.75 373 ASP A C 1
ATOM 2969 O O . ASP A 1 373 ? 12.104 4.962 5.787 1.00 88.75 373 ASP A O 1
ATOM 2973 N N . THR A 1 374 ? 10.803 3.203 5.301 1.00 92.31 374 THR A N 1
ATOM 2974 C CA . THR A 1 374 ? 11.693 2.162 5.842 1.00 92.31 374 THR A CA 1
ATOM 2975 C C . THR A 1 374 ? 12.486 1.415 4.764 1.00 92.31 374 THR A C 1
ATOM 2977 O O . THR A 1 374 ? 13.161 0.434 5.086 1.00 92.31 374 THR A O 1
ATOM 2980 N N . PHE A 1 375 ? 12.418 1.853 3.503 1.00 96.62 375 PHE A N 1
ATOM 2981 C CA . PHE A 1 375 ? 13.186 1.268 2.404 1.00 96.62 375 PHE A CA 1
ATOM 2982 C C . PHE A 1 375 ? 14.564 1.907 2.248 1.00 96.62 375 PHE A C 1
ATOM 2984 O O . PHE A 1 375 ? 14.762 3.104 2.483 1.00 96.62 375 PHE A O 1
ATOM 2991 N N . ALA A 1 376 ? 15.495 1.086 1.777 1.00 98.00 376 ALA A N 1
ATOM 2992 C CA . ALA A 1 376 ? 16.729 1.526 1.156 1.00 98.00 376 ALA A CA 1
ATOM 2993 C C . ALA A 1 376 ? 16.838 0.969 -0.267 1.00 98.00 376 ALA A C 1
ATOM 2995 O O . ALA A 1 376 ? 16.327 -0.115 -0.539 1.00 98.00 376 ALA A O 1
ATOM 2996 N N . VAL A 1 377 ? 17.508 1.695 -1.157 1.00 98.44 377 VAL A N 1
ATOM 2997 C CA . VAL A 1 377 ? 17.821 1.259 -2.521 1.00 98.44 377 VAL A CA 1
ATOM 2998 C C . VAL A 1 377 ? 19.333 1.243 -2.711 1.00 98.44 377 VAL A C 1
ATOM 3000 O O . VAL A 1 377 ? 20.004 2.197 -2.316 1.00 98.44 377 VAL A O 1
ATOM 3003 N N . ILE A 1 378 ? 19.856 0.177 -3.312 1.00 98.31 378 ILE A N 1
ATOM 3004 C CA . ILE A 1 378 ? 21.260 0.052 -3.718 1.00 98.31 378 ILE A CA 1
ATOM 3005 C C . ILE A 1 378 ? 21.292 -0.034 -5.243 1.00 98.31 378 ILE A C 1
ATOM 3007 O O . ILE A 1 378 ? 20.704 -0.951 -5.814 1.00 98.31 378 ILE A O 1
ATOM 3011 N N . ASP A 1 379 ? 21.934 0.942 -5.883 1.00 97.06 379 ASP A N 1
ATOM 3012 C CA . ASP A 1 379 ? 21.913 1.114 -7.340 1.00 97.06 379 ASP A CA 1
ATOM 3013 C C . ASP A 1 379 ? 23.182 1.839 -7.814 1.00 97.06 379 ASP A C 1
ATOM 3015 O O . ASP A 1 379 ? 23.557 2.867 -7.237 1.00 97.06 379 ASP A O 1
ATOM 3019 N N . ASP A 1 380 ? 23.866 1.309 -8.830 1.00 91.31 380 ASP A N 1
ATOM 3020 C CA . ASP A 1 380 ? 25.095 1.904 -9.367 1.00 91.31 380 ASP A CA 1
ATOM 3021 C C . ASP A 1 380 ? 24.808 3.242 -10.067 1.00 91.31 380 ASP A C 1
ATOM 3023 O O . ASP A 1 380 ? 25.541 4.227 -9.898 1.00 91.31 380 ASP A O 1
ATOM 3027 N N . SER A 1 381 ? 23.684 3.315 -10.779 1.00 86.12 381 SER A N 1
ATOM 3028 C CA . SER A 1 381 ? 23.326 4.410 -11.664 1.00 86.12 381 SER A CA 1
ATOM 3029 C C . SER A 1 381 ? 22.979 5.678 -10.881 1.00 86.12 381 SER A C 1
ATOM 3031 O O . SER A 1 381 ? 21.947 5.750 -10.202 1.00 86.12 381 SER A O 1
ATOM 3033 N N . PRO A 1 382 ? 23.771 6.764 -11.004 1.00 74.69 382 PRO A N 1
ATOM 3034 C CA . PRO A 1 382 ? 23.444 8.040 -10.367 1.00 74.69 382 PRO A CA 1
ATOM 3035 C C . PRO A 1 382 ? 22.098 8.606 -10.838 1.00 74.69 382 PRO A C 1
ATOM 3037 O O . PRO A 1 382 ? 21.426 9.313 -10.089 1.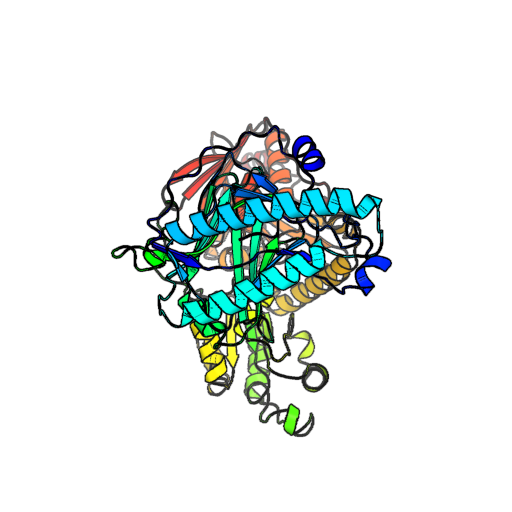00 74.69 382 PRO A O 1
ATOM 3040 N N . PHE A 1 383 ? 21.696 8.290 -12.074 1.00 67.62 383 PHE A N 1
ATOM 3041 C CA . PHE A 1 383 ? 20.425 8.721 -12.647 1.00 67.62 383 PHE A CA 1
ATOM 3042 C C . PHE A 1 383 ? 19.231 8.070 -11.937 1.00 67.62 383 PHE A C 1
ATOM 3044 O O . PHE A 1 383 ? 18.315 8.777 -11.519 1.00 67.62 383 PHE A O 1
ATOM 3051 N N . GLU A 1 384 ? 19.258 6.748 -11.746 1.00 79.00 384 GLU A N 1
ATOM 3052 C CA . GLU A 1 384 ? 18.186 6.035 -11.039 1.00 79.00 384 GLU A CA 1
ATOM 3053 C C . GLU A 1 384 ? 18.137 6.435 -9.560 1.00 79.00 384 GLU A C 1
ATOM 3055 O O . GLU A 1 384 ? 17.069 6.723 -9.019 1.00 79.00 384 GLU A O 1
ATOM 3060 N N . ARG A 1 385 ? 19.303 6.574 -8.917 1.00 85.44 385 ARG A N 1
ATOM 3061 C CA . ARG A 1 385 ? 19.391 7.082 -7.541 1.00 85.44 385 ARG A CA 1
ATOM 3062 C C . ARG A 1 385 ? 18.768 8.469 -7.389 1.00 85.44 385 ARG A C 1
ATOM 3064 O O . ARG A 1 385 ? 18.090 8.737 -6.393 1.00 85.44 385 ARG A O 1
ATOM 3071 N N . HIS A 1 386 ? 18.965 9.349 -8.369 1.00 65.88 386 HIS A N 1
ATOM 3072 C CA . HIS A 1 386 ? 18.376 10.686 -8.363 1.00 65.88 386 HIS A CA 1
ATOM 3073 C C . HIS A 1 386 ? 16.858 10.656 -8.594 1.00 65.88 386 HIS A C 1
ATOM 3075 O O . HIS A 1 386 ? 16.131 11.392 -7.928 1.00 65.88 386 HIS A O 1
ATOM 3081 N N . GLU A 1 387 ? 16.366 9.783 -9.479 1.00 86.38 387 GLU A N 1
ATOM 3082 C CA . GLU A 1 387 ? 14.928 9.567 -9.704 1.00 86.38 387 GLU A CA 1
ATOM 3083 C C . GLU A 1 387 ? 14.211 9.186 -8.407 1.00 86.38 387 GLU A C 1
ATOM 3085 O O . GLU A 1 387 ? 13.231 9.832 -8.021 1.00 86.38 387 GLU A O 1
ATOM 3090 N N . ILE A 1 388 ? 14.763 8.210 -7.688 1.00 83.75 388 ILE A N 1
ATOM 3091 C CA . ILE A 1 388 ? 14.215 7.737 -6.418 1.00 83.75 388 ILE A CA 1
ATOM 3092 C C . ILE A 1 388 ? 14.303 8.832 -5.359 1.00 83.75 388 ILE A C 1
ATOM 3094 O O . ILE A 1 388 ? 13.303 9.121 -4.712 1.00 83.75 388 ILE A O 1
ATOM 3098 N N . THR A 1 389 ? 15.453 9.493 -5.210 1.00 79.00 389 THR A N 1
ATOM 3099 C CA . THR A 1 389 ? 15.628 10.548 -4.194 1.00 79.00 389 THR A CA 1
ATOM 3100 C C . THR A 1 389 ? 14.649 11.711 -4.394 1.00 79.00 389 THR A C 1
ATOM 3102 O O . THR A 1 389 ? 14.132 12.260 -3.422 1.00 79.00 389 THR A O 1
ATOM 3105 N N . ASN A 1 390 ? 14.355 12.078 -5.644 1.00 69.38 390 ASN A N 1
ATOM 3106 C CA . ASN A 1 390 ? 13.445 13.181 -5.952 1.00 69.38 390 ASN A CA 1
ATOM 3107 C C . ASN A 1 390 ? 11.974 12.825 -5.711 1.00 69.38 390 ASN A C 1
ATOM 3109 O O . ASN A 1 390 ? 11.220 13.645 -5.189 1.00 69.38 390 ASN A O 1
ATOM 3113 N N . LEU A 1 391 ? 11.551 11.626 -6.122 1.00 74.44 391 LEU A N 1
ATOM 3114 C CA . LEU A 1 391 ? 10.148 11.201 -6.039 1.00 74.44 391 LEU A CA 1
ATOM 3115 C C . LEU A 1 391 ? 9.796 10.572 -4.687 1.00 74.44 391 LEU A C 1
ATOM 3117 O O . LEU A 1 391 ? 8.634 10.584 -4.279 1.00 74.44 391 LEU A O 1
ATOM 3121 N N . LEU A 1 392 ? 10.794 10.026 -3.996 1.00 87.00 392 LEU A N 1
ATOM 3122 C CA . LEU A 1 392 ? 10.696 9.358 -2.705 1.00 87.00 392 LEU A CA 1
ATOM 3123 C C . LEU A 1 392 ? 11.813 9.841 -1.759 1.00 87.00 392 LEU A C 1
ATOM 3125 O O . LEU A 1 392 ? 12.664 9.045 -1.361 1.00 87.00 392 LEU A O 1
ATOM 3129 N N . PRO A 1 393 ? 11.809 11.118 -1.328 1.00 85.25 393 PRO A N 1
ATOM 3130 C CA . PRO A 1 393 ? 12.840 11.661 -0.430 1.00 85.25 393 PRO A CA 1
ATOM 3131 C C . PRO A 1 393 ? 12.918 10.957 0.939 1.00 85.25 393 PRO A C 1
ATOM 3133 O O . PRO A 1 393 ? 13.880 11.130 1.686 1.00 85.25 393 PRO A O 1
ATOM 3136 N N . GLN A 1 394 ? 11.912 10.151 1.284 1.00 88.06 394 GLN A N 1
ATOM 3137 C CA . GLN A 1 394 ? 11.895 9.292 2.463 1.00 88.06 394 GLN A CA 1
ATOM 3138 C C . GLN A 1 394 ? 12.612 7.940 2.284 1.00 88.06 394 GLN A C 1
ATOM 3140 O O . GLN A 1 394 ? 12.766 7.218 3.265 1.00 88.06 394 GLN A O 1
ATOM 3145 N N . VAL A 1 395 ? 13.034 7.567 1.074 1.00 94.81 395 VAL A N 1
ATOM 3146 C CA . VAL A 1 395 ? 13.785 6.330 0.808 1.00 94.81 395 VAL A CA 1
ATOM 3147 C C . VAL A 1 395 ? 15.279 6.623 0.899 1.00 94.81 395 VAL A C 1
ATOM 3149 O O . VAL A 1 395 ? 15.762 7.598 0.328 1.00 94.81 395 VAL A O 1
ATOM 3152 N N . ARG A 1 396 ? 16.030 5.780 1.618 1.00 97.00 396 ARG A N 1
ATOM 3153 C CA . ARG A 1 396 ? 17.498 5.879 1.629 1.00 97.00 396 ARG A CA 1
ATOM 3154 C C . ARG A 1 396 ? 18.070 5.309 0.342 1.00 97.00 396 ARG A C 1
ATOM 3156 O O . ARG A 1 396 ? 17.579 4.301 -0.150 1.00 97.00 396 ARG A O 1
ATOM 3163 N N . VAL A 1 397 ? 19.133 5.910 -0.171 1.00 96.19 397 VAL A N 1
ATOM 3164 C CA . VAL A 1 397 ? 19.778 5.457 -1.404 1.00 96.19 397 VAL A CA 1
ATOM 3165 C C . VAL A 1 397 ? 21.280 5.332 -1.170 1.00 96.19 397 VAL A C 1
ATOM 3167 O O . VAL A 1 397 ? 21.902 6.266 -0.667 1.00 96.19 397 VAL A O 1
ATOM 3170 N N . PHE A 1 398 ? 21.851 4.184 -1.526 1.00 96.94 398 PHE A N 1
ATOM 3171 C CA . PHE A 1 398 ? 23.261 3.850 -1.337 1.00 96.94 398 PHE A CA 1
ATOM 3172 C C . PHE A 1 398 ? 23.934 3.540 -2.675 1.00 96.94 398 PHE A C 1
ATOM 3174 O O . PHE A 1 398 ? 23.300 3.068 -3.618 1.00 96.94 398 PHE A O 1
ATOM 3181 N N . ASP A 1 399 ? 25.233 3.830 -2.745 1.00 92.75 399 ASP A N 1
ATOM 3182 C CA . ASP A 1 399 ? 26.088 3.442 -3.866 1.00 92.75 399 ASP A CA 1
ATOM 3183 C C . ASP A 1 399 ? 26.636 2.028 -3.628 1.00 92.75 399 ASP A C 1
ATOM 3185 O O . ASP A 1 399 ? 27.238 1.817 -2.569 1.00 92.75 399 ASP A O 1
ATOM 3189 N N . PRO A 1 400 ? 26.506 1.074 -4.566 1.00 94.12 400 PRO A N 1
ATOM 3190 C CA . PRO A 1 400 ? 27.115 -0.242 -4.413 1.00 94.12 400 PRO A CA 1
ATOM 3191 C C . PRO A 1 400 ? 28.639 -0.187 -4.255 1.00 94.12 400 PRO A C 1
ATOM 3193 O O . PRO A 1 400 ? 29.204 -1.076 -3.622 1.00 94.12 400 PRO A O 1
ATOM 3196 N N . ALA A 1 401 ? 29.313 0.876 -4.714 1.00 92.19 401 ALA A N 1
ATOM 3197 C CA . ALA A 1 401 ? 30.751 1.062 -4.507 1.00 92.19 401 ALA A CA 1
ATOM 3198 C C . ALA A 1 401 ? 31.161 1.137 -3.020 1.00 92.19 401 ALA A C 1
ATOM 3200 O O . ALA A 1 401 ? 32.334 0.955 -2.697 1.00 92.19 401 ALA A O 1
ATOM 3201 N N . GLN A 1 402 ? 30.215 1.389 -2.107 1.00 92.00 402 GLN A N 1
ATOM 3202 C CA . GLN A 1 402 ? 30.452 1.347 -0.660 1.00 92.00 402 GLN A CA 1
ATOM 3203 C C . GLN A 1 402 ? 30.629 -0.090 -0.134 1.00 92.00 402 GLN A C 1
ATOM 3205 O O . GLN A 1 402 ? 31.254 -0.294 0.912 1.00 92.00 402 GLN A O 1
ATOM 3210 N N . GLY A 1 403 ? 30.104 -1.094 -0.842 1.00 92.31 403 GLY A N 1
ATOM 3211 C CA . GLY A 1 403 ? 30.200 -2.503 -0.467 1.00 92.31 403 GLY A CA 1
ATOM 3212 C C . GLY A 1 403 ? 29.662 -2.777 0.939 1.00 92.31 403 GLY A C 1
ATOM 3213 O O . GLY A 1 403 ? 28.594 -2.307 1.326 1.00 92.31 403 GLY A O 1
ATOM 3214 N N . LEU A 1 404 ? 30.433 -3.512 1.743 1.00 94.06 404 LEU A N 1
ATOM 3215 C CA . LEU A 1 404 ? 30.041 -3.880 3.108 1.00 94.06 404 LEU A CA 1
ATOM 3216 C C . LEU A 1 404 ? 29.961 -2.691 4.082 1.00 94.06 404 LEU A C 1
ATOM 3218 O O . LEU A 1 404 ? 29.291 -2.815 5.108 1.00 94.06 404 LEU A O 1
ATOM 3222 N N . SER A 1 405 ? 30.570 -1.538 3.765 1.00 94.44 405 SER A N 1
ATOM 3223 C CA . SER A 1 405 ? 30.496 -0.351 4.638 1.00 94.44 405 SER A CA 1
ATOM 3224 C C . SER A 1 405 ? 29.078 0.225 4.740 1.00 94.44 405 SER A C 1
ATOM 3226 O O . SER A 1 405 ? 28.761 0.905 5.710 1.00 94.44 405 SER A O 1
ATOM 3228 N N . ILE A 1 406 ? 28.169 -0.147 3.827 1.00 93.94 406 ILE A N 1
ATOM 3229 C CA . ILE A 1 406 ? 26.732 0.166 3.920 1.00 93.94 406 ILE A CA 1
ATOM 3230 C C . ILE A 1 406 ? 26.148 -0.273 5.277 1.00 93.94 406 ILE A C 1
ATOM 3232 O O . ILE A 1 406 ? 25.300 0.418 5.839 1.00 93.94 406 ILE A O 1
ATOM 3236 N N . LEU A 1 407 ? 26.618 -1.391 5.847 1.00 93.38 407 LEU A N 1
ATOM 3237 C CA . LEU A 1 407 ? 26.129 -1.912 7.132 1.00 93.38 407 LEU A CA 1
ATOM 3238 C C . LEU A 1 407 ? 26.554 -1.091 8.355 1.00 93.38 407 LEU A C 1
ATOM 3240 O O . LEU A 1 407 ? 26.051 -1.372 9.448 1.00 93.38 407 LEU A O 1
ATOM 3244 N N . GLU A 1 408 ? 27.469 -0.134 8.190 1.00 92.62 408 GLU A N 1
ATOM 3245 C CA . GLU A 1 408 ? 27.918 0.781 9.244 1.00 92.62 408 GLU A CA 1
ATOM 3246 C C . GLU A 1 408 ? 26.901 1.906 9.501 1.00 92.62 408 GLU A C 1
ATOM 3248 O O . GLU A 1 408 ? 26.924 2.527 10.566 1.00 92.62 408 GLU A O 1
ATOM 3253 N N . ASP A 1 409 ? 25.967 2.152 8.570 1.00 92.62 409 ASP A N 1
ATOM 3254 C CA . ASP A 1 409 ? 24.868 3.093 8.790 1.00 92.62 409 ASP A CA 1
ATOM 3255 C C . ASP A 1 409 ? 23.956 2.585 9.924 1.00 92.62 409 ASP A C 1
ATOM 3257 O O . ASP A 1 409 ? 23.439 1.461 9.907 1.00 92.62 409 ASP A O 1
ATOM 3261 N N . GLN A 1 410 ? 23.717 3.447 10.918 1.00 89.31 410 GLN A N 1
ATOM 3262 C CA . GLN A 1 410 ? 22.893 3.151 12.095 1.00 89.31 410 GLN A CA 1
ATOM 3263 C C . GLN A 1 410 ? 21.457 2.723 11.749 1.00 89.31 410 GLN A C 1
ATOM 3265 O O . GLN A 1 410 ? 20.767 2.129 12.583 1.00 89.31 410 GLN A O 1
ATOM 3270 N N . ALA A 1 411 ? 20.976 3.006 10.538 1.00 90.25 411 ALA A N 1
ATOM 3271 C CA . ALA A 1 411 ? 19.681 2.553 10.056 1.00 90.25 411 ALA A CA 1
ATOM 3272 C C . ALA A 1 411 ? 19.606 1.026 9.865 1.00 90.25 411 ALA A C 1
ATOM 3274 O O . ALA A 1 411 ? 18.503 0.472 9.921 1.00 90.25 411 ALA A O 1
ATOM 3275 N N . PHE A 1 412 ? 20.745 0.343 9.693 1.00 91.06 412 PHE A N 1
ATOM 3276 C CA . PHE A 1 412 ? 20.847 -1.122 9.614 1.00 91.06 412 PHE A CA 1
ATOM 3277 C C . PHE A 1 412 ? 21.099 -1.802 10.966 1.00 91.06 412 PHE A C 1
ATOM 3279 O O . PHE A 1 412 ? 21.120 -3.036 11.034 1.00 91.06 412 PHE A O 1
ATOM 3286 N N . ASP A 1 413 ? 21.286 -1.028 12.034 1.00 85.81 413 ASP A N 1
ATOM 3287 C CA . ASP A 1 413 ? 21.428 -1.539 13.396 1.00 85.81 413 ASP A CA 1
ATOM 3288 C C . ASP A 1 413 ? 20.043 -1.857 13.979 1.00 85.81 413 ASP A C 1
ATOM 3290 O O . ASP A 1 413 ? 19.348 -0.989 14.514 1.00 85.81 413 ASP A O 1
ATOM 3294 N N . VAL A 1 414 ? 19.581 -3.090 13.778 1.00 79.25 414 VAL A N 1
ATOM 3295 C CA . VAL A 1 414 ? 18.251 -3.550 14.190 1.00 79.25 414 VAL A CA 1
ATOM 3296 C C . VAL A 1 414 ? 18.359 -4.700 15.192 1.00 79.25 414 VAL A C 1
ATOM 3298 O O . VAL A 1 414 ? 19.242 -5.541 15.033 1.00 79.25 414 VAL A O 1
ATOM 3301 N N . PRO A 1 415 ? 17.438 -4.810 16.171 1.00 70.06 415 PRO A N 1
ATOM 3302 C CA . PRO A 1 415 ? 17.414 -5.950 17.082 1.00 70.06 415 PRO A CA 1
ATOM 3303 C C . PRO A 1 415 ? 17.317 -7.274 16.312 1.00 70.06 415 PRO A C 1
ATOM 3305 O O . PRO A 1 415 ? 16.416 -7.464 15.483 1.00 70.06 415 PRO A O 1
ATOM 3308 N N . VAL A 1 416 ? 18.252 -8.186 16.581 1.00 71.94 416 VAL A N 1
ATOM 3309 C CA . VAL A 1 416 ? 18.295 -9.521 15.976 1.00 71.94 416 VAL A CA 1
ATOM 3310 C C . VAL A 1 416 ? 17.802 -10.538 16.999 1.00 71.94 416 VAL A C 1
ATOM 3312 O O . VAL A 1 416 ? 18.415 -10.723 18.046 1.00 71.94 416 VAL A O 1
ATOM 3315 N N . SER A 1 417 ? 16.686 -11.187 16.684 1.00 70.06 417 SER A N 1
ATOM 3316 C CA . SER A 1 417 ? 16.148 -12.341 17.403 1.00 70.06 417 SER A CA 1
ATOM 3317 C C . SER A 1 417 ? 16.293 -13.598 16.536 1.00 70.06 417 SER A C 1
ATOM 3319 O O . SER A 1 417 ? 16.547 -13.496 15.332 1.00 70.06 417 SER A O 1
ATOM 3321 N N . ASP A 1 418 ? 16.076 -14.787 17.100 1.00 71.00 418 ASP A N 1
ATOM 3322 C CA . ASP A 1 418 ? 16.028 -16.032 16.309 1.00 71.00 418 ASP A CA 1
ATOM 3323 C C . ASP A 1 418 ? 14.956 -15.966 15.201 1.00 71.00 418 ASP A C 1
ATOM 3325 O O . ASP A 1 418 ? 15.120 -16.487 14.096 1.00 71.00 418 ASP A O 1
ATOM 3329 N N . GLU A 1 419 ? 13.880 -15.220 15.461 1.00 72.31 419 GLU A N 1
ATOM 3330 C CA . GLU A 1 419 ? 12.805 -14.925 14.517 1.00 72.31 419 GLU A CA 1
ATOM 3331 C C . GLU A 1 419 ? 13.275 -14.034 13.348 1.00 72.31 419 GLU A C 1
ATOM 3333 O O . GLU A 1 419 ? 12.772 -14.182 12.231 1.00 72.31 419 GLU A O 1
ATOM 3338 N N . SER A 1 420 ? 14.249 -13.134 13.563 1.00 74.94 420 SER A N 1
ATOM 3339 C CA . SER A 1 420 ? 14.785 -12.255 12.509 1.00 74.94 420 SER A CA 1
ATOM 3340 C C . SER A 1 420 ? 15.343 -13.062 11.338 1.00 74.94 420 SER A C 1
ATOM 3342 O O . SER A 1 420 ? 14.991 -12.768 10.198 1.00 74.94 420 SER A O 1
ATOM 3344 N N . ARG A 1 421 ? 16.103 -14.132 11.607 1.00 78.19 421 ARG A N 1
ATOM 3345 C CA . ARG A 1 421 ? 16.723 -14.988 10.574 1.00 78.19 421 ARG A CA 1
ATOM 3346 C C . ARG A 1 421 ? 15.717 -15.733 9.702 1.00 78.19 421 ARG A C 1
ATOM 3348 O O . ARG A 1 421 ? 16.008 -16.091 8.570 1.00 78.19 421 ARG A O 1
ATOM 3355 N N . THR A 1 422 ? 14.519 -15.985 10.223 1.00 82.88 422 THR A N 1
ATOM 3356 C CA . THR A 1 422 ? 13.466 -16.707 9.491 1.00 82.88 422 THR A CA 1
ATOM 3357 C C . THR A 1 422 ? 12.395 -15.775 8.935 1.00 82.88 422 THR A C 1
ATOM 3359 O O . THR A 1 422 ? 11.439 -16.233 8.307 1.00 82.88 422 THR A O 1
ATOM 3362 N N . ARG A 1 423 ? 12.530 -14.455 9.136 1.00 85.31 423 ARG A N 1
ATOM 3363 C CA . ARG A 1 423 ? 11.495 -13.473 8.790 1.00 85.31 423 ARG A CA 1
ATOM 3364 C C . ARG A 1 423 ? 11.126 -13.523 7.312 1.00 85.31 423 ARG A C 1
ATOM 3366 O O . ARG A 1 423 ? 9.941 -13.467 6.991 1.00 85.31 423 ARG A O 1
ATOM 3373 N N . ARG A 1 424 ? 12.113 -13.678 6.431 1.00 90.12 424 ARG A N 1
ATOM 3374 C CA . ARG A 1 424 ? 11.896 -13.808 4.988 1.00 90.12 424 ARG A CA 1
ATOM 3375 C C . ARG A 1 424 ? 10.977 -14.978 4.637 1.00 90.12 424 ARG A C 1
ATOM 3377 O O . ARG A 1 424 ? 10.029 -14.800 3.879 1.00 90.12 424 ARG A O 1
ATOM 3384 N N . LEU A 1 425 ? 11.206 -16.142 5.246 1.00 84.81 425 LEU A N 1
ATOM 3385 C CA . LEU A 1 425 ? 10.410 -17.349 5.004 1.00 84.81 425 LEU A CA 1
ATOM 3386 C C . LEU A 1 425 ? 8.928 -17.120 5.329 1.00 84.81 425 LEU A C 1
ATOM 3388 O O . LEU A 1 425 ? 8.059 -17.552 4.580 1.00 84.81 425 LEU A O 1
ATOM 3392 N N . LYS A 1 426 ? 8.626 -16.346 6.379 1.00 83.00 426 LYS A N 1
ATOM 3393 C CA . LYS A 1 426 ? 7.243 -15.966 6.716 1.00 83.00 426 LYS A CA 1
ATOM 3394 C C . LYS A 1 426 ? 6.581 -15.093 5.650 1.00 83.00 426 LYS A C 1
ATOM 3396 O O . LYS A 1 426 ? 5.395 -15.267 5.381 1.00 83.00 426 LYS A O 1
ATOM 3401 N N . TYR A 1 427 ? 7.324 -14.176 5.031 1.00 84.19 427 TYR A N 1
ATOM 3402 C CA . TYR A 1 427 ? 6.802 -13.382 3.915 1.00 84.19 427 TYR A CA 1
ATOM 3403 C C . TYR A 1 427 ? 6.624 -14.215 2.642 1.00 84.19 427 TYR A C 1
ATOM 3405 O O . TYR A 1 427 ? 5.668 -13.982 1.908 1.00 84.19 427 TYR A O 1
ATOM 3413 N N . LEU A 1 428 ? 7.478 -15.214 2.397 1.00 83.06 428 LEU A N 1
ATOM 3414 C CA . LEU A 1 428 ? 7.284 -16.166 1.296 1.00 83.06 428 LEU A CA 1
ATOM 3415 C C . LEU A 1 428 ? 6.003 -16.989 1.481 1.00 83.06 428 LEU A C 1
ATOM 3417 O O . LEU A 1 428 ? 5.231 -17.147 0.532 1.00 83.06 428 LEU A O 1
ATOM 3421 N N . THR A 1 429 ? 5.733 -17.454 2.703 1.00 79.56 429 THR A N 1
ATOM 3422 C CA . THR A 1 429 ? 4.471 -18.125 3.041 1.00 79.56 429 THR A CA 1
ATOM 3423 C C . THR A 1 429 ? 3.266 -17.218 2.777 1.00 79.56 429 THR A C 1
ATOM 3425 O O . THR A 1 429 ? 2.308 -17.639 2.125 1.00 79.56 429 THR A O 1
ATOM 3428 N N . ASP A 1 430 ? 3.328 -15.948 3.192 1.00 78.56 430 ASP A N 1
ATOM 3429 C CA . ASP A 1 430 ? 2.249 -14.985 2.938 1.00 78.56 430 ASP A CA 1
ATOM 3430 C C . ASP A 1 430 ? 2.061 -14.690 1.439 1.00 78.56 430 ASP A C 1
ATOM 3432 O O . ASP A 1 430 ? 0.931 -14.652 0.950 1.00 78.56 430 ASP A O 1
ATOM 3436 N N . ALA A 1 431 ? 3.152 -14.573 0.676 1.00 78.94 431 ALA A N 1
ATOM 3437 C CA . ALA A 1 431 ? 3.103 -14.397 -0.774 1.00 78.94 431 ALA A CA 1
ATOM 3438 C C . ALA A 1 431 ? 2.447 -15.599 -1.474 1.00 78.94 431 ALA A C 1
ATOM 3440 O O . ALA A 1 431 ? 1.645 -15.428 -2.396 1.00 78.94 431 ALA A O 1
ATOM 3441 N N . ARG A 1 432 ? 2.727 -16.829 -1.018 1.00 79.81 432 ARG A N 1
ATOM 3442 C CA . ARG A 1 432 ? 2.064 -18.041 -1.524 1.00 79.81 432 ARG A CA 1
ATOM 3443 C C . ARG A 1 432 ? 0.558 -17.993 -1.276 1.00 79.81 432 ARG A C 1
ATOM 3445 O O . ARG A 1 432 ? -0.217 -18.263 -2.192 1.00 79.81 432 ARG A O 1
ATOM 3452 N N . ARG A 1 433 ? 0.143 -17.597 -0.073 1.00 81.69 433 ARG A N 1
ATOM 3453 C CA . ARG A 1 433 ? -1.268 -17.419 0.293 1.00 81.69 433 ARG A CA 1
ATOM 3454 C C . ARG A 1 433 ? -1.951 -16.356 -0.571 1.00 81.69 433 ARG A C 1
ATOM 3456 O O . ARG A 1 433 ? -3.035 -16.607 -1.091 1.00 81.69 433 ARG A O 1
ATOM 3463 N N . LYS A 1 434 ? -1.297 -15.213 -0.814 1.00 77.06 434 LYS A N 1
ATOM 3464 C CA . LYS A 1 434 ? -1.792 -14.169 -1.731 1.00 77.06 434 LYS A CA 1
ATOM 3465 C C . LYS A 1 434 ? -1.991 -14.681 -3.161 1.00 77.06 434 LYS A C 1
ATOM 3467 O O . LYS A 1 434 ? -2.994 -14.346 -3.782 1.00 77.06 434 LYS A O 1
ATOM 3472 N N . ARG A 1 435 ? -1.092 -15.523 -3.682 1.00 79.25 435 ARG A N 1
ATOM 3473 C CA . ARG A 1 435 ? -1.269 -16.144 -5.011 1.00 79.25 435 ARG A CA 1
ATOM 3474 C C . ARG A 1 435 ? -2.490 -17.061 -5.056 1.00 79.25 435 ARG A C 1
ATOM 3476 O O . ARG A 1 435 ? -3.232 -17.034 -6.032 1.00 79.25 435 ARG A O 1
ATOM 3483 N N . VAL A 1 436 ? -2.734 -17.838 -3.998 1.00 80.06 436 VAL A N 1
ATOM 3484 C CA . VAL A 1 436 ? -3.958 -18.653 -3.902 1.00 80.06 436 VAL A CA 1
ATOM 3485 C C . VAL A 1 436 ? -5.195 -17.752 -3.847 1.00 80.06 436 VAL A C 1
ATOM 3487 O O . VAL A 1 436 ? -6.143 -17.989 -4.594 1.00 80.06 436 VAL A O 1
ATOM 3490 N N . HIS A 1 437 ? -5.154 -16.668 -3.067 1.00 77.06 437 HIS A N 1
ATOM 3491 C CA . HIS A 1 437 ? -6.227 -15.672 -3.024 1.00 77.06 437 HIS A CA 1
ATOM 3492 C C . HIS A 1 437 ? -6.530 -15.054 -4.399 1.00 77.06 437 HIS A C 1
ATOM 3494 O O . HIS A 1 437 ? -7.691 -14.921 -4.756 1.00 77.06 437 HIS A O 1
ATOM 3500 N N . GLN A 1 438 ? -5.520 -14.732 -5.215 1.00 76.81 438 GLN A N 1
ATOM 3501 C CA . GLN A 1 438 ? -5.733 -14.189 -6.569 1.00 76.81 438 GLN A CA 1
ATOM 3502 C C . GLN A 1 438 ? -6.535 -15.132 -7.484 1.00 76.81 438 GLN A C 1
ATOM 3504 O O . GLN A 1 438 ? -7.169 -14.679 -8.434 1.00 76.81 438 GLN A O 1
ATOM 3509 N N . SER A 1 439 ? -6.518 -16.438 -7.203 1.00 75.94 439 SER A N 1
ATOM 3510 C CA . SER A 1 439 ? -7.321 -17.437 -7.919 1.00 75.94 439 SER A CA 1
ATOM 3511 C C . SER A 1 439 ? -8.707 -17.690 -7.300 1.00 75.94 439 SER A C 1
ATOM 3513 O O . SER A 1 439 ? -9.519 -18.412 -7.887 1.00 75.94 439 SER A O 1
ATOM 3515 N N . TRP A 1 440 ? -8.995 -17.096 -6.138 1.00 74.12 440 TRP A N 1
ATOM 3516 C CA . TRP A 1 440 ? -10.262 -17.228 -5.421 1.00 74.12 440 TRP A CA 1
ATOM 3517 C C . TRP A 1 440 ? -11.383 -16.442 -6.114 1.00 74.12 440 TRP A C 1
ATOM 3519 O O . TRP A 1 440 ? -11.168 -15.362 -6.660 1.00 74.12 440 TRP A O 1
ATOM 3529 N N . ARG A 1 441 ? -12.599 -16.998 -6.110 1.00 71.88 441 ARG A N 1
ATOM 3530 C CA . ARG A 1 441 ? -13.781 -16.412 -6.777 1.00 71.88 441 ARG A CA 1
ATOM 3531 C C . ARG A 1 441 ? -14.869 -15.925 -5.813 1.00 71.88 441 ARG A C 1
ATOM 3533 O O . ARG A 1 441 ? -15.835 -15.330 -6.283 1.00 71.88 441 ARG A O 1
ATOM 3540 N N . GLY A 1 442 ? -14.739 -16.226 -4.520 1.00 70.31 442 GLY A N 1
ATOM 3541 C CA . GLY A 1 442 ? -15.668 -15.810 -3.466 1.00 70.31 442 GLY A CA 1
ATOM 3542 C C . GLY A 1 442 ? -15.242 -14.506 -2.797 1.00 70.31 442 GLY A C 1
ATOM 3543 O O . GLY A 1 442 ? -14.327 -13.824 -3.267 1.00 70.31 442 GLY A O 1
ATOM 3544 N N . ASP A 1 443 ? -15.893 -14.166 -1.689 1.00 80.00 443 ASP A N 1
ATOM 3545 C CA . ASP A 1 443 ? -15.504 -12.991 -0.912 1.00 80.00 443 ASP A CA 1
ATOM 3546 C C . ASP A 1 443 ? -14.217 -13.244 -0.093 1.00 80.00 443 ASP A C 1
ATOM 3548 O O . ASP A 1 443 ? -13.740 -14.377 0.053 1.00 80.00 443 ASP A O 1
ATOM 3552 N N . TYR A 1 444 ? -13.613 -12.169 0.418 1.00 80.56 444 TYR A N 1
ATOM 3553 C CA . TYR A 1 444 ? -12.359 -12.259 1.170 1.00 80.56 444 TYR A CA 1
ATOM 3554 C C . TYR A 1 444 ? -12.525 -12.932 2.544 1.00 80.56 444 TYR A C 1
ATOM 3556 O O . TYR A 1 444 ? -11.606 -13.602 3.015 1.00 80.56 444 TYR A O 1
ATOM 3564 N N . ALA A 1 445 ? -13.685 -12.795 3.190 1.00 83.19 445 ALA A N 1
ATOM 3565 C CA . ALA A 1 445 ? -13.950 -13.420 4.483 1.00 83.19 445 ALA A CA 1
ATOM 3566 C C . ALA A 1 445 ? -14.087 -14.946 4.341 1.00 83.19 445 ALA A C 1
ATOM 3568 O O . ALA A 1 445 ? -13.531 -15.693 5.145 1.00 83.19 445 ALA A O 1
ATOM 3569 N N . GLU A 1 446 ? -14.744 -15.417 3.282 1.00 85.00 446 GLU A N 1
ATOM 3570 C CA . GLU A 1 446 ? -14.808 -16.822 2.881 1.00 85.00 446 GLU A CA 1
ATOM 3571 C C . GLU A 1 446 ? -13.414 -17.378 2.589 1.00 85.00 446 GLU A C 1
ATOM 3573 O O . GLU A 1 446 ? -13.088 -18.482 3.030 1.00 85.00 446 GLU A O 1
ATOM 3578 N N . PHE A 1 447 ? -12.562 -16.601 1.911 1.00 86.31 447 PHE A N 1
ATOM 3579 C CA . PHE A 1 447 ? -11.170 -16.988 1.696 1.00 86.31 447 PHE A CA 1
ATOM 3580 C C . PHE A 1 447 ? -10.414 -17.144 3.022 1.00 86.31 447 PHE A C 1
ATOM 3582 O O . PHE A 1 447 ? -9.792 -18.184 3.247 1.00 86.31 447 PHE A O 1
ATOM 3589 N N . LEU A 1 448 ? -10.487 -16.161 3.928 1.00 86.31 448 LEU A N 1
ATOM 3590 C CA . LEU A 1 448 ? -9.836 -16.249 5.242 1.00 86.31 448 LEU A CA 1
ATOM 3591 C C . LEU A 1 448 ? -10.337 -17.451 6.046 1.00 86.31 448 LEU A C 1
ATOM 3593 O O . LEU A 1 448 ? -9.530 -18.175 6.626 1.00 86.31 448 LEU A O 1
ATOM 3597 N N . LYS A 1 449 ? -11.647 -17.712 6.014 1.00 88.12 449 LYS A N 1
ATOM 3598 C CA . LYS A 1 449 ? -12.250 -18.885 6.652 1.00 88.12 449 LYS A CA 1
ATOM 3599 C C . LYS A 1 449 ? -11.706 -20.191 6.072 1.00 88.12 449 LYS A C 1
ATOM 3601 O O . LYS A 1 449 ? -11.425 -21.118 6.826 1.00 88.12 449 LYS A O 1
ATOM 3606 N N . SER A 1 450 ? -11.505 -20.251 4.754 1.00 88.75 450 SER A N 1
ATOM 3607 C CA . SER A 1 450 ? -10.925 -21.422 4.080 1.00 88.75 450 SER A CA 1
ATOM 3608 C C . SER A 1 450 ? -9.452 -21.674 4.415 1.00 88.75 450 SER A C 1
ATOM 3610 O O . SER A 1 450 ? -8.980 -22.785 4.210 1.00 88.75 450 SER A O 1
ATOM 3612 N N . CYS A 1 451 ? -8.732 -20.676 4.943 1.00 88.44 451 CYS A N 1
ATOM 3613 C CA . CYS A 1 451 ? -7.338 -20.828 5.366 1.00 88.44 451 CYS A CA 1
ATOM 3614 C C . CYS A 1 451 ? -7.195 -21.516 6.737 1.00 88.44 451 CYS A C 1
ATOM 3616 O O . CYS A 1 451 ? -6.069 -21.755 7.166 1.00 88.44 451 CYS A O 1
ATOM 3618 N N . HIS A 1 452 ? -8.304 -21.764 7.446 1.00 92.06 452 HIS A N 1
ATOM 3619 C CA . HIS A 1 452 ? -8.332 -22.349 8.792 1.00 92.06 452 HIS A CA 1
ATOM 3620 C C . HIS A 1 452 ? -7.410 -21.628 9.787 1.00 92.06 452 HIS A C 1
ATOM 3622 O O . HIS A 1 452 ? -6.637 -22.246 10.518 1.00 92.06 452 HIS A O 1
ATOM 3628 N N . ILE A 1 453 ? -7.501 -20.295 9.819 1.00 92.19 453 ILE A N 1
ATOM 3629 C CA . ILE A 1 453 ? -6.663 -19.465 10.687 1.00 92.19 453 ILE A CA 1
ATOM 3630 C C . ILE A 1 453 ? -6.981 -19.757 12.159 1.00 92.19 453 ILE A C 1
ATOM 3632 O O . ILE A 1 453 ? -8.135 -19.679 12.591 1.00 92.19 453 ILE A O 1
ATOM 3636 N N . VAL A 1 454 ? -5.939 -20.044 12.936 1.00 94.31 454 VAL A N 1
ATOM 3637 C CA . VAL A 1 454 ? -5.993 -20.245 14.386 1.00 94.31 454 VAL A CA 1
ATOM 3638 C C . VAL A 1 454 ? -5.225 -19.122 15.076 1.00 94.31 454 VAL A C 1
ATOM 3640 O O . VAL A 1 454 ? -4.053 -18.900 14.777 1.00 94.31 454 VAL A O 1
ATOM 3643 N N . LEU A 1 455 ? -5.884 -18.430 16.006 1.00 95.62 455 LEU A N 1
ATOM 3644 C CA . LEU A 1 455 ? -5.290 -17.430 16.892 1.00 95.62 455 LEU A CA 1
ATOM 3645 C C . LEU A 1 455 ? -5.130 -18.032 18.289 1.00 95.62 455 LEU A C 1
ATOM 3647 O O . LEU A 1 455 ? -6.115 -18.214 19.001 1.00 95.62 455 LEU A O 1
ATOM 3651 N N . GLN A 1 456 ? -3.892 -18.321 18.673 1.00 95.31 456 GLN A N 1
ATOM 3652 C CA . GLN A 1 456 ? -3.543 -18.804 20.004 1.00 95.31 456 GLN A CA 1
ATOM 3653 C C . GLN A 1 456 ? -3.231 -17.628 20.922 1.00 95.31 456 GLN A C 1
ATOM 3655 O O . GLN A 1 456 ? -2.360 -16.815 20.608 1.00 95.31 456 GLN A O 1
ATOM 3660 N N . ILE A 1 457 ? -3.924 -17.539 22.056 1.00 95.81 457 ILE A N 1
ATOM 3661 C CA . ILE A 1 457 ? -3.786 -16.440 23.017 1.00 95.81 457 ILE A CA 1
ATOM 3662 C C . ILE A 1 457 ? -3.291 -17.000 24.348 1.00 95.81 457 ILE A C 1
ATOM 3664 O O . ILE A 1 457 ? -3.859 -17.949 24.888 1.00 95.81 457 ILE A O 1
ATOM 3668 N N . ARG A 1 458 ? -2.208 -16.419 24.876 1.00 94.62 458 ARG A N 1
ATOM 3669 C CA . ARG A 1 458 ? -1.588 -16.852 26.135 1.00 94.62 458 ARG A CA 1
ATOM 3670 C C . ARG A 1 458 ? -0.847 -15.717 26.834 1.00 94.62 458 ARG A C 1
ATOM 3672 O O . ARG A 1 458 ? -0.461 -14.730 26.207 1.00 94.62 458 ARG A O 1
ATOM 3679 N N . HIS A 1 459 ? -0.572 -15.875 28.124 1.00 94.44 459 HIS A N 1
ATOM 3680 C CA . HIS A 1 459 ? 0.341 -14.964 28.817 1.00 94.44 459 HIS A CA 1
ATOM 3681 C C . HIS A 1 459 ? 1.790 -15.158 28.329 1.00 94.44 459 HIS A C 1
ATOM 3683 O O . HIS A 1 459 ? 2.195 -16.307 28.098 1.00 94.44 459 HIS A O 1
ATOM 3689 N N . PRO A 1 460 ? 2.573 -14.070 28.186 1.00 93.38 460 PRO A N 1
ATOM 3690 C CA . PRO A 1 460 ? 3.986 -14.156 27.833 1.00 93.38 460 PRO A CA 1
ATOM 3691 C C . PRO A 1 460 ? 4.783 -14.978 28.853 1.00 93.38 460 PRO A C 1
ATOM 3693 O O . PRO A 1 460 ? 4.626 -14.807 30.059 1.00 93.38 460 PRO A O 1
ATOM 3696 N N . GLN A 1 461 ? 5.641 -15.863 28.356 1.00 91.69 461 GLN A N 1
ATOM 3697 C CA . GLN A 1 461 ? 6.640 -16.611 29.119 1.00 91.69 461 GLN A CA 1
ATOM 3698 C C . GLN A 1 461 ? 8.028 -15.985 28.908 1.00 91.69 461 GLN A C 1
ATOM 3700 O O . GLN A 1 461 ? 8.227 -15.285 27.910 1.00 91.69 461 GLN A O 1
ATOM 3705 N N . PRO A 1 462 ? 9.033 -16.282 29.758 1.00 89.38 462 PRO A N 1
ATOM 3706 C CA . PRO A 1 462 ? 10.383 -15.726 29.622 1.00 89.38 462 PRO A CA 1
ATOM 3707 C C . PRO A 1 462 ? 11.010 -15.870 28.228 1.00 89.38 462 PRO A C 1
ATOM 3709 O O . PRO A 1 462 ? 11.721 -14.976 27.771 1.00 89.38 462 PRO A O 1
ATOM 3712 N N . THR A 1 463 ? 10.708 -16.961 27.519 1.00 88.94 463 THR A N 1
ATOM 3713 C CA . THR A 1 463 ? 11.172 -17.220 26.146 1.00 88.94 463 THR A CA 1
ATOM 3714 C C . THR A 1 463 ? 10.576 -16.272 25.101 1.00 88.94 463 THR A C 1
ATOM 3716 O O . THR A 1 463 ? 11.144 -16.116 24.026 1.00 88.94 463 THR A O 1
ATOM 3719 N N . ASP A 1 464 ? 9.455 -15.617 25.404 1.00 90.00 464 ASP A N 1
ATOM 3720 C CA . ASP A 1 464 ? 8.716 -14.753 24.478 1.00 90.00 464 ASP A CA 1
ATOM 3721 C C . ASP A 1 464 ? 9.076 -13.270 24.619 1.00 90.00 464 ASP A C 1
ATOM 3723 O O . ASP A 1 464 ? 8.709 -12.455 23.767 1.00 90.00 464 ASP A O 1
ATOM 3727 N N . HIS A 1 465 ? 9.759 -12.893 25.706 1.00 90.44 465 HIS A N 1
ATOM 3728 C CA . HIS A 1 465 ? 9.964 -11.490 26.072 1.00 90.44 465 HIS A CA 1
ATOM 3729 C C . HIS A 1 465 ? 10.717 -10.719 24.987 1.00 90.44 465 HIS A C 1
ATOM 3731 O O . HIS A 1 465 ? 10.282 -9.645 24.570 1.00 90.44 465 HIS A O 1
ATOM 3737 N N . SER A 1 466 ? 11.810 -11.295 24.478 1.00 87.12 466 SER A N 1
ATOM 3738 C CA . SER A 1 466 ? 12.614 -10.695 23.407 1.00 87.12 466 SER A CA 1
ATOM 3739 C C . SER A 1 466 ? 11.771 -10.413 22.163 1.00 87.12 466 SER A C 1
ATOM 3741 O O . SER A 1 466 ? 11.881 -9.348 21.556 1.00 87.12 466 SER A O 1
ATOM 3743 N N . ARG A 1 467 ? 10.866 -11.334 21.822 1.00 86.81 467 ARG A N 1
ATOM 3744 C CA . ARG A 1 467 ? 9.979 -11.216 20.669 1.00 86.81 467 ARG A CA 1
ATOM 3745 C C . ARG A 1 467 ? 8.892 -10.158 20.865 1.00 86.81 467 ARG A C 1
ATOM 3747 O O . ARG A 1 467 ? 8.603 -9.411 19.932 1.00 86.81 467 ARG A O 1
ATOM 3754 N N . CYS A 1 468 ? 8.304 -10.066 22.055 1.00 91.06 468 CYS A N 1
ATOM 3755 C CA . CYS A 1 468 ? 7.306 -9.038 22.363 1.00 91.06 468 CYS A CA 1
ATOM 3756 C C . CYS A 1 468 ? 7.916 -7.628 22.302 1.00 91.06 468 CYS A C 1
ATOM 3758 O O . CYS A 1 468 ? 7.338 -6.736 21.679 1.00 91.06 468 CYS A O 1
ATOM 3760 N N . ILE A 1 469 ? 9.119 -7.451 22.861 1.00 89.69 469 ILE A N 1
ATOM 3761 C CA . ILE A 1 469 ? 9.874 -6.190 22.791 1.00 89.69 469 ILE A CA 1
ATOM 3762 C C . ILE A 1 469 ? 10.194 -5.833 21.333 1.00 89.69 469 ILE A C 1
ATOM 3764 O O . ILE A 1 469 ? 9.948 -4.708 20.900 1.00 89.69 469 ILE A O 1
ATOM 3768 N N . GLU A 1 470 ? 10.672 -6.799 20.541 1.00 85.88 470 GLU A N 1
ATOM 3769 C CA . GLU A 1 470 ? 10.962 -6.591 19.119 1.00 85.88 470 GLU A CA 1
ATOM 3770 C C . GLU A 1 470 ? 9.720 -6.119 18.339 1.00 85.88 470 GLU A C 1
ATOM 3772 O O . GLU A 1 470 ? 9.815 -5.221 17.496 1.00 85.88 470 GLU A O 1
ATOM 3777 N N . LEU A 1 471 ? 8.543 -6.692 18.619 1.00 88.50 471 LEU A N 1
ATOM 3778 C CA . LEU A 1 471 ? 7.283 -6.283 17.995 1.00 88.50 471 LEU A CA 1
ATOM 3779 C C . LEU A 1 471 ? 6.924 -4.834 18.342 1.00 88.50 471 LEU A C 1
ATOM 3781 O O . LEU A 1 471 ? 6.633 -4.062 17.423 1.00 88.50 471 LEU A O 1
ATOM 3785 N N . LEU A 1 472 ? 7.004 -4.461 19.625 1.00 88.12 472 LEU A N 1
ATOM 3786 C CA . LEU A 1 472 ? 6.742 -3.100 20.114 1.00 88.12 472 LEU A CA 1
ATOM 3787 C C . LEU A 1 472 ? 7.686 -2.065 19.483 1.00 88.12 472 LEU A C 1
ATOM 3789 O O . LEU A 1 472 ? 7.258 -0.959 19.166 1.00 88.12 472 LEU A O 1
ATOM 3793 N N . GLN A 1 473 ? 8.942 -2.434 19.225 1.00 84.00 473 GLN A N 1
ATOM 3794 C CA . GLN A 1 473 ? 9.940 -1.541 18.629 1.00 84.00 473 GLN A CA 1
ATOM 3795 C C . GLN A 1 473 ? 9.855 -1.449 17.097 1.00 84.00 473 GLN A C 1
ATOM 3797 O O . GLN A 1 473 ? 10.179 -0.411 16.516 1.00 84.00 473 GLN A O 1
ATOM 3802 N N . ARG A 1 474 ? 9.463 -2.530 16.406 1.00 76.62 474 ARG A N 1
ATOM 3803 C CA . ARG A 1 474 ? 9.472 -2.576 14.931 1.00 76.62 474 ARG A CA 1
ATOM 3804 C C . ARG A 1 474 ? 8.126 -2.262 14.291 1.00 76.62 474 ARG A C 1
ATOM 3806 O O . ARG A 1 474 ? 8.122 -1.834 13.132 1.00 76.62 474 ARG A O 1
ATOM 3813 N N . SER A 1 475 ? 6.994 -2.511 14.944 1.00 72.06 475 SER A N 1
ATOM 3814 C CA . SER A 1 475 ? 5.683 -2.264 14.330 1.00 72.06 475 SER A CA 1
ATOM 3815 C C . SER A 1 475 ? 5.227 -0.825 14.552 1.00 72.06 475 SER A C 1
ATOM 3817 O O . SER A 1 475 ? 5.285 -0.317 15.666 1.00 72.06 475 SER A O 1
ATOM 3819 N N . ASN A 1 476 ? 4.754 -0.186 13.478 1.00 70.00 476 ASN A N 1
ATOM 3820 C CA . ASN A 1 476 ? 4.309 1.213 13.501 1.00 70.00 476 ASN A CA 1
ATOM 3821 C C . ASN A 1 476 ? 2.859 1.398 13.029 1.00 70.00 476 ASN A C 1
ATOM 3823 O O . ASN A 1 476 ? 2.222 2.352 13.451 1.00 70.00 476 ASN A O 1
ATOM 3827 N N . GLN A 1 477 ? 2.342 0.533 12.147 1.00 76.94 477 GLN A N 1
ATOM 3828 C CA . GLN A 1 477 ? 0.970 0.662 11.628 1.00 76.94 477 GLN A CA 1
ATOM 3829 C C . GLN A 1 477 ? -0.083 0.129 12.598 1.00 76.94 477 GLN A C 1
ATOM 3831 O O . GLN A 1 477 ? -1.162 0.698 12.731 1.00 76.94 477 GLN A O 1
ATOM 3836 N N . PHE A 1 478 ? 0.268 -0.941 13.305 1.00 87.56 478 PHE A N 1
ATOM 3837 C CA . PHE A 1 478 ? -0.566 -1.579 14.311 1.00 87.56 478 PHE A CA 1
ATOM 3838 C C . PHE A 1 478 ? 0.135 -1.518 15.654 1.00 87.56 478 PHE A C 1
ATOM 3840 O O . PHE A 1 478 ? 0.401 -2.551 16.247 1.00 87.56 478 PHE A O 1
ATOM 3847 N N . ASN A 1 479 ? 0.513 -0.313 16.078 1.00 90.88 479 ASN A N 1
ATOM 3848 C CA . ASN A 1 479 ? 1.099 -0.059 17.386 1.00 90.88 479 ASN A CA 1
ATOM 3849 C C . ASN A 1 479 ? 0.330 1.078 18.061 1.00 90.88 479 ASN A C 1
ATOM 3851 O O . ASN A 1 479 ? 0.235 2.186 17.523 1.00 90.88 479 ASN A O 1
ATOM 3855 N N . LEU A 1 480 ? -0.261 0.762 19.209 1.00 93.81 480 LEU A N 1
ATOM 3856 C CA . LEU A 1 480 ? -1.145 1.652 19.950 1.00 93.81 480 LEU A CA 1
ATOM 3857 C C . LEU A 1 480 ? -0.378 2.740 20.701 1.00 93.81 480 LEU A C 1
ATOM 3859 O O . LEU A 1 480 ? -0.784 3.899 20.679 1.00 93.81 480 LEU A O 1
ATOM 3863 N N . SER A 1 481 ? 0.715 2.373 21.367 1.00 90.38 481 SER A N 1
ATOM 3864 C CA . SER A 1 481 ? 1.407 3.246 22.319 1.00 90.38 481 SER A CA 1
ATOM 3865 C C . SER A 1 481 ? 2.642 3.912 21.712 1.00 90.38 481 SER A C 1
ATOM 3867 O O . SER A 1 481 ? 3.003 5.028 22.090 1.00 90.38 481 SER A O 1
ATOM 3869 N N . GLY A 1 482 ? 3.304 3.228 20.772 1.00 84.19 482 GLY A N 1
ATOM 3870 C CA . GLY A 1 482 ? 4.621 3.608 20.267 1.00 84.19 482 GLY A CA 1
ATOM 3871 C C . GLY A 1 482 ? 5.716 3.587 21.340 1.00 84.19 482 GLY A C 1
ATOM 3872 O O . GLY A 1 482 ? 6.738 4.252 21.161 1.00 84.19 482 GLY A O 1
ATOM 3873 N N . ARG A 1 483 ? 5.501 2.889 22.463 1.00 86.00 483 ARG A N 1
ATOM 3874 C CA . ARG A 1 483 ? 6.484 2.754 23.544 1.00 86.00 483 ARG A CA 1
ATOM 3875 C C . ARG A 1 483 ? 7.588 1.784 23.139 1.00 86.00 483 ARG A C 1
ATOM 3877 O O . ARG A 1 483 ? 7.326 0.718 22.587 1.00 86.00 483 ARG A O 1
ATOM 3884 N N . SER A 1 484 ? 8.822 2.153 23.461 1.00 82.31 484 SER A N 1
ATOM 3885 C CA . SER A 1 484 ? 9.954 1.231 23.454 1.00 82.31 484 SER A CA 1
ATOM 3886 C C . SER A 1 484 ? 10.200 0.765 24.879 1.00 82.31 484 SER A C 1
ATOM 3888 O O . SER A 1 484 ? 10.117 1.570 25.806 1.00 82.31 484 SER A O 1
ATOM 3890 N N . TYR A 1 485 ? 10.516 -0.514 25.035 1.00 85.06 485 TYR A N 1
ATOM 3891 C CA . TYR A 1 485 ? 10.851 -1.105 26.321 1.00 85.06 485 TYR A CA 1
ATOM 3892 C C . TYR A 1 485 ? 12.284 -1.609 26.307 1.00 85.06 485 TYR A C 1
ATOM 3894 O O . TYR A 1 485 ? 12.703 -2.263 25.350 1.00 85.06 485 TYR A O 1
ATOM 3902 N N . GLU A 1 486 ? 12.990 -1.354 27.401 1.00 86.06 486 GLU A N 1
ATOM 3903 C CA . GLU A 1 486 ? 14.152 -2.144 27.778 1.00 86.06 486 GLU A CA 1
ATOM 3904 C C . GLU A 1 486 ? 13.692 -3.438 28.461 1.00 86.06 486 GLU A C 1
ATOM 3906 O O . GLU A 1 486 ? 12.576 -3.533 28.984 1.00 86.06 486 GLU A O 1
ATOM 3911 N N . ALA A 1 487 ? 14.558 -4.453 28.486 1.00 85.44 487 ALA A N 1
ATOM 3912 C CA . ALA A 1 487 ? 14.207 -5.766 29.034 1.00 85.44 487 ALA A CA 1
ATOM 3913 C C . ALA A 1 487 ? 13.743 -5.704 30.504 1.00 85.44 487 ALA A C 1
ATOM 3915 O O . ALA A 1 487 ? 12.833 -6.436 30.895 1.00 85.44 487 ALA A O 1
ATOM 3916 N N . HIS A 1 488 ? 14.339 -4.816 31.307 1.00 87.62 488 HIS A N 1
ATOM 3917 C CA . HIS A 1 488 ? 13.967 -4.630 32.710 1.00 87.62 488 HIS A CA 1
ATOM 3918 C C . HIS A 1 488 ? 12.562 -4.031 32.868 1.00 87.62 488 HIS A C 1
ATOM 3920 O O . HIS A 1 488 ? 11.750 -4.571 33.619 1.00 87.62 488 HIS A O 1
ATOM 3926 N N . ASP A 1 489 ? 12.247 -2.973 32.117 1.00 89.69 489 ASP A N 1
ATOM 3927 C CA . ASP A 1 489 ? 10.943 -2.302 32.179 1.00 89.69 489 ASP A CA 1
ATOM 3928 C C . ASP A 1 489 ? 9.822 -3.211 31.670 1.00 89.69 489 ASP A C 1
ATOM 3930 O O . ASP A 1 489 ? 8.737 -3.258 32.250 1.00 89.69 489 ASP A O 1
ATOM 3934 N N . PHE A 1 490 ? 10.097 -3.991 30.618 1.00 92.75 490 PHE A N 1
ATOM 3935 C CA . PHE A 1 490 ? 9.157 -4.987 30.109 1.00 92.75 490 PHE A CA 1
ATOM 3936 C C . PHE A 1 490 ? 8.875 -6.077 31.148 1.00 92.75 490 PHE A C 1
ATOM 3938 O O . PHE A 1 490 ? 7.728 -6.461 31.358 1.00 92.75 490 PHE A O 1
ATOM 3945 N N . HIS A 1 491 ? 9.904 -6.544 31.859 1.00 90.69 491 HIS A N 1
ATOM 3946 C CA . HIS A 1 491 ? 9.719 -7.489 32.957 1.00 90.69 491 HIS A CA 1
ATOM 3947 C C . HIS A 1 491 ? 8.903 -6.879 34.110 1.00 90.69 491 HIS A C 1
ATOM 3949 O O . HIS A 1 491 ? 8.076 -7.565 34.707 1.00 90.69 491 HIS A O 1
ATOM 3955 N N . GLY A 1 492 ? 9.094 -5.591 34.410 1.00 90.00 492 GLY A N 1
ATOM 3956 C CA . GLY A 1 492 ? 8.268 -4.860 35.373 1.00 90.00 492 GLY A CA 1
ATOM 3957 C C . GLY A 1 492 ? 6.792 -4.801 34.964 1.00 90.00 492 GLY A C 1
ATOM 3958 O O . GLY A 1 492 ? 5.922 -5.058 35.793 1.00 90.00 492 GLY A O 1
ATOM 3959 N N . LEU A 1 493 ? 6.515 -4.543 33.679 1.00 93.06 493 LEU A N 1
ATOM 3960 C CA . LEU A 1 493 ? 5.162 -4.554 33.113 1.00 93.06 493 LEU A CA 1
ATOM 3961 C C . LEU A 1 493 ? 4.483 -5.919 33.300 1.00 93.06 493 LEU A C 1
ATOM 3963 O O . LEU A 1 493 ? 3.356 -5.976 33.782 1.00 93.06 493 LEU A O 1
ATOM 3967 N N . LEU A 1 494 ? 5.180 -7.012 32.972 1.00 92.94 494 LEU A N 1
ATOM 3968 C CA . LEU A 1 494 ? 4.623 -8.369 33.046 1.00 92.94 494 LEU A CA 1
ATOM 3969 C C . LEU A 1 494 ? 4.342 -8.859 34.474 1.00 92.94 494 LEU A C 1
ATOM 3971 O O . LEU A 1 494 ? 3.467 -9.699 34.656 1.00 92.94 494 LEU A O 1
ATOM 3975 N N . ASN A 1 495 ? 5.073 -8.361 35.476 1.00 89.69 495 ASN A N 1
ATOM 3976 C CA . ASN A 1 495 ? 4.899 -8.760 36.880 1.00 89.69 495 ASN A CA 1
ATOM 3977 C C . ASN A 1 495 ? 4.003 -7.805 37.683 1.00 89.69 495 ASN A C 1
ATOM 3979 O O . ASN A 1 495 ? 3.826 -7.982 38.889 1.00 89.69 495 ASN A O 1
ATOM 3983 N N . SER A 1 496 ? 3.464 -6.765 37.050 1.00 90.12 496 SER A N 1
ATOM 3984 C CA . SER A 1 496 ? 2.575 -5.821 37.714 1.00 90.12 496 SER A CA 1
ATOM 3985 C C . SER A 1 496 ? 1.198 -6.445 37.930 1.00 90.12 496 SER A C 1
ATOM 3987 O O . SER A 1 496 ? 0.519 -6.795 36.972 1.00 90.12 496 SER A O 1
ATOM 3989 N N . ALA A 1 497 ? 0.724 -6.481 39.179 1.00 85.75 497 ALA A N 1
ATOM 3990 C CA . ALA A 1 497 ? -0.640 -6.917 39.500 1.00 85.75 497 ALA A CA 1
ATOM 3991 C C . ALA A 1 497 ? -1.737 -6.007 38.905 1.00 85.75 497 ALA A C 1
ATOM 3993 O O . ALA A 1 497 ? -2.913 -6.355 38.931 1.00 85.75 497 ALA A O 1
ATOM 3994 N N . GLN A 1 498 ? -1.366 -4.832 38.384 1.00 89.00 498 GLN A N 1
ATOM 3995 C CA . GLN A 1 498 ? -2.285 -3.898 37.729 1.00 89.00 498 GLN A CA 1
ATOM 3996 C C . GLN A 1 498 ? -2.412 -4.147 36.223 1.00 89.00 498 GLN A C 1
ATOM 3998 O O . GLN A 1 498 ? -3.269 -3.529 35.593 1.00 89.00 498 GLN A O 1
ATOM 4003 N N . HIS A 1 499 ? -1.574 -5.016 35.646 1.00 92.38 499 HIS A N 1
ATOM 4004 C CA . HIS A 1 499 ? -1.528 -5.254 34.210 1.00 92.38 499 HIS A CA 1
ATOM 4005 C C . HIS A 1 499 ? -1.890 -6.696 33.859 1.00 92.38 499 HIS A C 1
ATOM 4007 O O . HIS A 1 499 ? -1.320 -7.643 34.394 1.00 92.38 499 HIS A O 1
ATOM 4013 N N . ASP A 1 500 ? -2.788 -6.858 32.893 1.00 93.12 500 ASP A N 1
ATOM 4014 C CA . ASP A 1 500 ? -3.081 -8.136 32.256 1.00 93.12 500 ASP A CA 1
ATOM 4015 C C . ASP A 1 500 ? -2.443 -8.162 30.863 1.00 93.12 500 ASP A C 1
ATOM 4017 O O . ASP A 1 500 ? -2.786 -7.365 29.984 1.00 93.12 500 ASP A O 1
ATOM 4021 N N . CYS A 1 501 ? -1.449 -9.032 30.683 1.00 95.81 501 CYS A N 1
ATOM 4022 C CA . CYS A 1 501 ? -0.605 -9.059 29.492 1.00 95.81 501 CYS A CA 1
ATOM 4023 C C . CYS A 1 501 ? -0.797 -10.350 28.697 1.00 95.81 501 CYS A C 1
ATOM 4025 O O . CYS A 1 501 ? -0.740 -11.453 29.247 1.00 95.81 501 CYS A O 1
ATOM 4027 N N . PHE A 1 502 ? -0.916 -10.209 27.380 1.00 96.50 502 PHE A N 1
ATOM 4028 C CA . PHE A 1 502 ? -1.092 -11.305 26.437 1.00 96.50 502 PHE A CA 1
ATOM 4029 C C . PHE A 1 502 ? -0.073 -11.209 25.313 1.00 96.50 502 PHE A C 1
ATOM 4031 O O . PHE A 1 502 ? 0.217 -10.132 24.796 1.00 96.50 502 PHE A O 1
ATOM 4038 N N . CYS A 1 503 ? 0.420 -12.361 24.887 1.00 95.19 503 CYS A N 1
ATOM 4039 C CA . CYS A 1 503 ? 1.017 -12.534 23.575 1.00 95.19 503 CYS A CA 1
ATOM 4040 C C . CYS A 1 503 ? 0.127 -13.469 22.766 1.00 95.19 503 CYS A C 1
ATOM 4042 O O . CYS A 1 503 ? -0.627 -14.277 23.321 1.00 95.19 503 CYS A O 1
ATOM 4044 N N . PHE A 1 504 ? 0.196 -13.350 21.448 1.00 93.00 504 PHE A N 1
ATOM 4045 C CA . PHE A 1 504 ? -0.605 -14.203 20.592 1.00 93.00 504 PHE A CA 1
ATOM 4046 C C . PHE A 1 504 ? 0.140 -14.625 19.335 1.00 93.00 504 PHE A C 1
ATOM 4048 O O . PHE A 1 504 ? 0.919 -13.876 18.731 1.00 93.00 504 PHE A O 1
ATOM 4055 N N . GLU A 1 505 ? -0.100 -15.879 18.984 1.00 92.50 505 GLU A N 1
ATOM 4056 C CA . GLU A 1 505 ? 0.498 -16.608 17.881 1.00 92.50 505 GLU A CA 1
ATOM 4057 C C . GLU A 1 505 ? -0.589 -16.970 16.876 1.00 92.50 505 GLU A C 1
ATOM 4059 O O . GLU A 1 505 ? -1.741 -17.210 17.236 1.00 92.50 505 GLU A O 1
ATOM 4064 N N . VAL A 1 506 ? -0.229 -16.952 15.597 1.00 90.88 506 VAL A N 1
ATOM 4065 C CA . VAL A 1 506 ? -1.151 -17.280 14.512 1.00 90.88 506 VAL A CA 1
ATOM 4066 C C . VAL A 1 506 ? -0.574 -18.426 13.703 1.00 90.88 506 VAL A C 1
ATOM 4068 O O . VAL A 1 506 ? 0.631 -18.461 13.446 1.00 90.88 506 VAL A O 1
ATOM 4071 N N . GLY A 1 507 ? -1.441 -19.334 13.271 1.00 90.25 507 GLY A N 1
ATOM 4072 C CA . GLY A 1 507 ? -1.144 -20.368 12.286 1.00 90.25 507 GLY A CA 1
ATOM 4073 C C . GLY A 1 507 ? -2.301 -20.533 11.308 1.00 90.25 507 GLY A C 1
ATOM 4074 O O . GLY A 1 507 ? -3.441 -20.211 11.638 1.00 90.25 507 GLY A O 1
ATOM 4075 N N . ASP A 1 508 ? -2.003 -21.003 10.104 1.00 90.06 508 ASP A N 1
ATOM 4076 C CA . ASP A 1 508 ? -2.986 -21.357 9.079 1.00 90.06 508 ASP A CA 1
ATOM 4077 C C . ASP A 1 508 ? -2.487 -22.555 8.247 1.00 90.06 508 ASP A C 1
ATOM 4079 O O . ASP A 1 508 ? -1.409 -23.098 8.511 1.00 90.06 508 ASP A O 1
ATOM 4083 N N . ASP A 1 509 ? -3.251 -22.961 7.231 1.00 87.44 509 ASP A N 1
ATOM 4084 C CA . ASP A 1 509 ? -2.890 -24.069 6.329 1.00 87.44 509 ASP A CA 1
ATOM 4085 C C . ASP A 1 509 ? -1.575 -23.850 5.550 1.00 87.44 509 ASP A C 1
ATOM 4087 O O . ASP A 1 509 ? -1.011 -24.791 4.985 1.00 87.44 509 ASP A O 1
ATOM 4091 N N . PHE A 1 510 ? -1.072 -22.615 5.489 1.00 82.25 510 PHE A N 1
ATOM 4092 C CA . PHE A 1 510 ? 0.161 -22.259 4.790 1.00 82.25 510 PHE A CA 1
ATOM 4093 C C . PHE A 1 510 ? 1.375 -22.271 5.723 1.00 82.25 510 PHE A C 1
ATOM 4095 O O . PHE A 1 510 ? 2.497 -22.480 5.252 1.00 82.25 510 PHE A O 1
ATOM 4102 N N . GLY A 1 511 ? 1.173 -22.081 7.027 1.00 82.69 511 GLY A N 1
ATOM 4103 C CA . GLY A 1 511 ? 2.201 -22.269 8.042 1.00 82.69 511 GLY A CA 1
ATOM 4104 C C . GLY A 1 511 ? 1.967 -21.488 9.333 1.00 82.69 511 GLY A C 1
ATOM 4105 O O . GLY A 1 511 ? 1.041 -20.692 9.477 1.00 82.69 511 GLY A O 1
ATOM 4106 N N . GLY A 1 512 ? 2.861 -21.715 10.296 1.00 82.31 512 GLY A N 1
ATOM 4107 C CA . GLY A 1 512 ? 2.914 -20.949 11.537 1.00 82.31 512 GLY A CA 1
ATOM 4108 C C . GLY A 1 512 ? 3.593 -19.596 11.337 1.00 82.31 512 GLY A C 1
ATOM 4109 O O . GLY A 1 512 ? 4.655 -19.494 10.717 1.00 82.31 512 GLY A O 1
ATOM 4110 N N . TYR A 1 513 ? 3.009 -18.550 11.913 1.00 78.25 513 TYR A N 1
ATOM 4111 C CA . TYR A 1 513 ? 3.617 -17.228 11.954 1.00 78.25 513 TYR A CA 1
ATOM 4112 C C . TYR A 1 513 ? 4.493 -17.073 13.207 1.00 78.25 513 TYR A C 1
ATOM 4114 O O . TYR A 1 513 ? 5.380 -16.225 13.213 1.00 78.25 513 TYR A O 1
ATOM 4122 N N . GLY A 1 514 ? 4.316 -17.880 14.254 1.00 85.06 514 GLY A N 1
ATOM 4123 C CA . GLY A 1 514 ? 4.911 -17.614 15.566 1.00 85.06 514 GLY A CA 1
ATOM 4124 C C . GLY A 1 514 ? 4.234 -16.417 16.239 1.00 85.06 514 GLY A C 1
ATOM 4125 O O . GLY A 1 514 ? 3.163 -15.977 15.814 1.00 85.06 514 GLY A O 1
ATOM 4126 N N . ILE A 1 515 ? 4.866 -15.826 17.254 1.00 89.88 515 ILE A N 1
ATOM 4127 C CA . ILE A 1 515 ? 4.277 -14.688 17.980 1.00 89.88 515 ILE A CA 1
ATOM 4128 C C . ILE A 1 515 ? 4.162 -13.475 17.055 1.00 89.88 515 ILE A C 1
ATOM 4130 O O . ILE A 1 515 ? 5.155 -12.946 16.529 1.00 89.88 515 ILE A O 1
ATOM 4134 N N . VAL A 1 516 ? 2.925 -13.040 16.838 1.00 90.31 516 VAL A N 1
ATOM 4135 C CA . VAL A 1 516 ? 2.566 -11.949 15.928 1.00 90.31 516 VAL A CA 1
ATOM 4136 C C . VAL A 1 516 ? 2.108 -10.699 16.654 1.00 90.31 516 VAL A C 1
ATOM 4138 O O . VAL A 1 516 ? 2.064 -9.654 16.014 1.00 90.31 516 VAL A O 1
ATOM 4141 N N . GLY A 1 517 ? 1.807 -10.762 17.946 1.00 93.88 517 GLY A N 1
ATOM 4142 C CA . GLY A 1 517 ? 1.442 -9.566 18.683 1.00 93.88 517 GLY A CA 1
ATOM 4143 C C . GLY A 1 517 ? 1.502 -9.709 20.192 1.00 93.88 517 GLY A C 1
ATOM 4144 O O . GLY A 1 517 ? 1.725 -10.792 20.737 1.00 93.88 517 GLY A O 1
ATOM 4145 N N . PHE A 1 518 ? 1.352 -8.557 20.831 1.00 96.06 518 PHE A N 1
ATOM 4146 C CA . PHE A 1 518 ? 1.377 -8.372 22.271 1.00 96.06 518 PHE A CA 1
ATOM 4147 C C . PHE A 1 518 ? 0.335 -7.321 22.651 1.00 96.06 518 PHE A C 1
ATOM 4149 O O . PHE A 1 518 ? 0.138 -6.350 21.916 1.00 96.06 518 PHE A O 1
ATOM 4156 N N . ALA A 1 519 ? -0.319 -7.509 23.791 1.00 97.25 519 ALA A N 1
ATOM 4157 C CA . ALA A 1 519 ? -1.245 -6.548 24.362 1.00 97.25 519 ALA A CA 1
ATOM 4158 C C . ALA A 1 519 ? -1.069 -6.477 25.879 1.00 97.25 519 ALA A C 1
ATOM 4160 O O . ALA A 1 519 ? -0.898 -7.510 26.524 1.00 97.25 519 ALA A O 1
ATOM 4161 N N . ALA A 1 520 ? -1.161 -5.275 26.439 1.00 97.00 520 ALA A N 1
ATOM 4162 C CA . ALA A 1 520 ? -1.242 -5.051 27.872 1.00 97.00 520 ALA A CA 1
ATOM 4163 C C . ALA A 1 520 ? -2.466 -4.195 28.189 1.00 97.00 520 ALA A C 1
ATOM 4165 O O . ALA A 1 520 ? -2.710 -3.159 27.555 1.00 97.00 520 ALA A O 1
ATOM 4166 N N . PHE A 1 521 ? -3.213 -4.632 29.194 1.00 96.44 521 PHE A N 1
ATOM 4167 C CA . PHE A 1 521 ? -4.369 -3.934 29.727 1.00 96.44 521 PHE A CA 1
ATOM 4168 C C . PHE A 1 521 ? -4.090 -3.531 31.166 1.00 96.44 521 PHE A C 1
ATOM 4170 O O . PHE A 1 521 ? -3.640 -4.349 31.954 1.00 96.44 521 PHE A O 1
ATOM 4177 N N . GLU A 1 522 ? -4.364 -2.283 31.510 1.00 94.69 522 GLU A N 1
ATOM 4178 C CA . GLU A 1 522 ? -4.272 -1.764 32.870 1.00 94.69 522 GLU A CA 1
ATOM 4179 C C . GLU A 1 522 ? -5.662 -1.794 33.519 1.00 94.69 522 GLU A C 1
ATOM 4181 O O . GLU A 1 522 ? -6.653 -1.382 32.903 1.00 94.69 522 GLU A O 1
ATOM 4186 N N . ALA A 1 523 ? -5.749 -2.275 34.757 1.00 89.12 523 ALA A N 1
ATOM 4187 C CA . ALA A 1 523 ? -6.970 -2.199 35.549 1.00 89.12 523 ALA A CA 1
ATOM 4188 C C . ALA A 1 523 ? -7.286 -0.737 35.919 1.00 89.12 523 ALA A C 1
ATOM 4190 O O . ALA A 1 523 ? -6.411 0.005 36.359 1.00 89.12 523 ALA A O 1
ATOM 4191 N N . ALA A 1 524 ? -8.546 -0.322 35.777 1.00 87.44 524 ALA A N 1
ATOM 4192 C CA . ALA A 1 524 ? -9.019 0.992 36.209 1.00 87.44 524 ALA A CA 1
ATOM 4193 C C . ALA A 1 524 ? -10.452 0.903 36.756 1.00 87.44 524 ALA A C 1
ATOM 4195 O O . ALA A 1 524 ? -11.167 -0.058 36.471 1.00 87.44 524 ALA A O 1
ATOM 4196 N N . GLU A 1 525 ? -10.872 1.912 37.529 1.00 80.69 525 GLU A N 1
ATOM 4197 C CA . GLU A 1 525 ? -12.211 1.966 38.146 1.00 80.69 525 GLU A CA 1
ATOM 4198 C C . GLU A 1 525 ? -13.337 1.897 37.102 1.00 80.69 525 GLU A C 1
ATOM 4200 O O . GLU A 1 525 ? -14.323 1.192 37.287 1.00 80.69 525 GLU A O 1
ATOM 4205 N N . ASP A 1 526 ? -13.135 2.556 35.961 1.00 81.50 526 ASP A N 1
ATOM 4206 C CA . ASP A 1 526 ? -14.079 2.612 34.842 1.00 81.50 526 ASP A CA 1
ATOM 4207 C C . ASP A 1 526 ? -13.879 1.464 33.827 1.00 81.50 526 ASP A C 1
ATOM 4209 O O . ASP A 1 526 ? -14.137 1.623 32.632 1.00 81.50 526 ASP A O 1
ATOM 4213 N N . GLY A 1 527 ? -13.356 0.320 34.260 1.00 85.25 527 GLY A N 1
ATOM 4214 C CA . GLY A 1 527 ? -13.061 -0.825 33.398 1.00 85.25 527 GLY A CA 1
ATOM 4215 C C . GLY A 1 527 ? -11.658 -0.810 32.775 1.00 85.25 527 GLY A C 1
ATOM 4216 O O . GLY A 1 527 ? -10.918 0.174 32.875 1.00 85.25 527 GLY A O 1
ATOM 4217 N N . PRO A 1 528 ? -11.248 -1.929 32.154 1.00 94.25 528 PRO A N 1
ATOM 4218 C CA . PRO A 1 528 ? -9.880 -2.135 31.692 1.00 94.25 528 PRO A CA 1
ATOM 4219 C C . PRO A 1 528 ? -9.490 -1.153 30.585 1.00 94.25 528 PRO A C 1
ATOM 4221 O O . PRO A 1 528 ? -10.295 -0.802 29.716 1.00 94.25 528 PRO A O 1
ATOM 4224 N N . GLN A 1 529 ? -8.222 -0.746 30.587 1.00 95.69 529 GLN A N 1
ATOM 4225 C CA . GLN A 1 529 ? -7.662 0.151 29.583 1.00 95.69 529 GLN A CA 1
ATOM 4226 C C . GLN A 1 529 ? -6.558 -0.551 28.805 1.00 95.69 529 GLN A C 1
ATOM 4228 O O . GLN A 1 529 ? -5.535 -0.921 29.367 1.00 95.69 529 GLN A O 1
ATOM 4233 N N . LEU A 1 530 ? -6.730 -0.700 27.498 1.00 97.00 530 LEU A N 1
ATOM 4234 C CA . LEU A 1 530 ? -5.674 -1.136 26.600 1.00 97.00 530 LEU A CA 1
ATOM 4235 C C . LEU A 1 530 ? -4.598 -0.043 26.537 1.00 97.00 530 LEU A C 1
ATOM 4237 O O . LEU A 1 530 ? -4.846 1.053 26.022 1.00 97.00 530 LEU A O 1
ATOM 4241 N N . VAL A 1 531 ? -3.422 -0.332 27.094 1.00 95.56 531 VAL A N 1
ATOM 4242 C CA . VAL A 1 531 ? -2.300 0.618 27.198 1.00 95.56 531 VAL A CA 1
ATOM 4243 C C . VAL A 1 531 ? -1.191 0.324 26.202 1.00 95.56 531 VAL A C 1
ATOM 4245 O O . VAL A 1 531 ? -0.532 1.253 25.739 1.00 95.56 531 VAL A O 1
ATOM 4248 N N . ASP A 1 532 ? -1.044 -0.939 25.813 1.00 95.81 532 ASP A N 1
ATOM 4249 C CA . ASP A 1 532 ? -0.131 -1.373 24.768 1.00 95.81 532 ASP A CA 1
ATOM 4250 C C . ASP A 1 532 ? -0.836 -2.413 23.903 1.00 95.81 532 ASP A C 1
ATOM 4252 O O . ASP A 1 532 ? -1.458 -3.345 24.403 1.00 95.81 532 ASP A O 1
ATOM 4256 N N . PHE A 1 533 ? -0.753 -2.247 22.589 1.00 96.19 533 PHE A N 1
ATOM 4257 C CA . PHE A 1 533 ? -1.202 -3.232 21.616 1.00 96.19 533 PHE A CA 1
ATOM 4258 C C . PHE A 1 533 ? -0.307 -3.131 20.403 1.00 96.19 533 PHE A C 1
ATOM 4260 O O . PHE A 1 533 ? -0.112 -2.039 19.859 1.00 96.19 533 PHE A O 1
ATOM 4267 N N . VAL A 1 534 ? 0.231 -4.269 19.986 1.00 94.00 534 VAL A N 1
ATOM 4268 C CA . VAL A 1 534 ? 1.054 -4.349 18.799 1.00 94.00 534 VAL A CA 1
ATOM 4269 C C . VAL A 1 534 ? 0.751 -5.592 17.981 1.00 94.00 534 VAL A C 1
ATOM 4271 O O . VAL A 1 534 ? 0.626 -6.689 18.521 1.00 94.00 534 VAL A O 1
ATOM 4274 N N . LEU A 1 535 ? 0.675 -5.417 16.663 1.00 91.50 535 LEU A N 1
ATOM 4275 C CA . LEU A 1 535 ? 0.516 -6.499 15.701 1.00 91.50 535 LEU A CA 1
ATOM 4276 C C . LEU A 1 535 ? 1.599 -6.427 14.624 1.00 91.50 535 LEU A C 1
ATOM 4278 O O . LEU A 1 535 ? 1.978 -5.357 14.140 1.00 91.50 535 LEU A O 1
ATOM 4282 N N . SER A 1 536 ? 2.102 -7.588 14.226 1.00 86.81 536 SER A N 1
ATOM 4283 C CA . SER A 1 536 ? 3.029 -7.745 13.117 1.00 86.81 536 SER A CA 1
ATOM 4284 C C . SER A 1 536 ? 2.331 -7.446 11.790 1.00 86.81 536 SER A C 1
ATOM 4286 O O . SER A 1 536 ? 1.274 -8.003 11.499 1.00 86.81 536 SER A O 1
ATOM 4288 N N . CYS A 1 537 ? 2.965 -6.645 10.929 1.00 75.19 537 CYS A N 1
ATOM 4289 C CA . CYS A 1 537 ? 2.408 -6.264 9.625 1.00 75.19 537 CYS A CA 1
ATOM 4290 C C . CYS A 1 537 ? 2.093 -7.475 8.721 1.00 75.19 537 CYS A C 1
ATOM 4292 O O . CYS A 1 537 ? 1.220 -7.384 7.865 1.00 75.19 537 CYS A O 1
ATOM 4294 N N . ARG A 1 538 ? 2.739 -8.629 8.961 1.00 76.81 538 ARG A N 1
ATOM 4295 C CA . ARG A 1 538 ? 2.512 -9.885 8.226 1.00 76.81 538 ARG A CA 1
ATOM 4296 C C . ARG A 1 538 ? 1.157 -10.531 8.488 1.00 76.81 538 ARG A C 1
ATOM 4298 O O . ARG A 1 538 ? 0.782 -11.416 7.73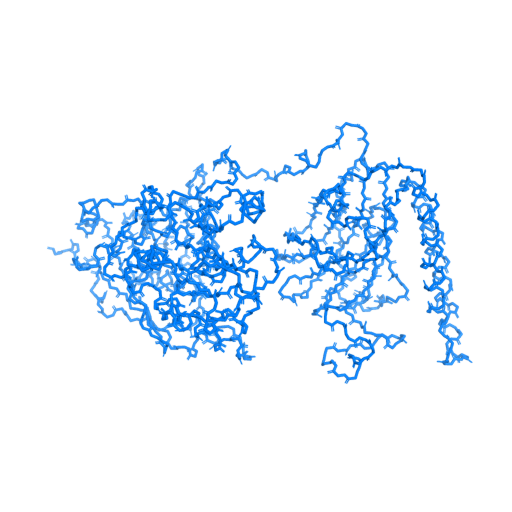8 1.00 76.81 538 ARG A O 1
ATOM 4305 N N . VAL A 1 539 ? 0.450 -10.171 9.559 1.00 81.31 539 VAL A N 1
ATOM 4306 C CA . VAL A 1 539 ? -0.907 -10.679 9.837 1.00 81.31 539 VAL A CA 1
ATOM 4307 C C . VAL A 1 539 ? -1.971 -9.588 9.781 1.00 81.31 539 VAL A C 1
ATOM 4309 O O . VAL A 1 539 ? -3.138 -9.861 10.041 1.00 81.31 539 VAL A O 1
ATOM 4312 N N . ALA A 1 540 ? -1.582 -8.375 9.391 1.00 73.19 540 ALA A N 1
ATOM 4313 C CA . ALA A 1 540 ? -2.520 -7.299 9.120 1.00 73.19 540 ALA A CA 1
ATOM 4314 C C . ALA A 1 540 ? -3.527 -7.713 8.037 1.00 73.19 540 ALA A C 1
ATOM 4316 O O . ALA A 1 540 ? -3.206 -8.523 7.161 1.00 73.19 540 ALA A O 1
ATOM 4317 N N . GLN A 1 541 ? -4.737 -7.149 8.102 1.00 73.88 541 GLN A N 1
ATOM 4318 C CA . GLN A 1 541 ? -5.831 -7.432 7.164 1.00 73.88 541 GLN A CA 1
ATOM 4319 C C . GLN A 1 541 ? -6.287 -8.900 7.160 1.00 73.88 541 GLN A C 1
ATOM 4321 O O . GLN A 1 541 ? -6.992 -9.330 6.250 1.00 73.88 541 GLN A O 1
ATOM 4326 N N . LYS A 1 542 ? -5.900 -9.697 8.162 1.00 83.19 542 LYS A N 1
ATOM 4327 C CA . LYS A 1 542 ? -6.428 -11.053 8.372 1.00 83.19 542 LYS A CA 1
ATOM 4328 C C . LYS A 1 542 ? -7.525 -11.085 9.438 1.00 83.19 542 LYS A C 1
ATOM 4330 O O . LYS A 1 542 ? -7.943 -12.170 9.804 1.00 83.19 542 LYS A O 1
ATOM 4335 N N . MET A 1 543 ? -7.975 -9.924 9.931 1.00 88.38 543 MET A N 1
ATOM 4336 C CA . MET A 1 543 ? -8.941 -9.773 11.033 1.00 88.38 543 MET A CA 1
ATOM 4337 C C . MET A 1 543 ? -8.421 -10.225 12.409 1.00 88.38 543 MET A C 1
ATOM 4339 O O . MET A 1 543 ? -9.216 -10.403 13.331 1.00 88.38 543 MET A O 1
ATOM 4343 N N . ILE A 1 544 ? -7.103 -10.386 12.585 1.00 92.31 544 ILE A N 1
ATOM 4344 C CA . ILE A 1 544 ? -6.509 -10.833 13.858 1.00 92.31 544 ILE A CA 1
ATOM 4345 C C . ILE A 1 544 ? -6.718 -9.782 14.947 1.00 92.31 544 ILE A C 1
ATOM 4347 O O . ILE A 1 544 ? -7.141 -10.107 16.051 1.00 92.31 544 ILE A O 1
ATOM 4351 N N . GLU A 1 545 ? -6.474 -8.519 14.616 1.00 92.12 545 GLU A N 1
ATOM 4352 C CA . GLU A 1 545 ? -6.660 -7.362 15.482 1.00 92.12 545 GLU A CA 1
ATOM 4353 C C . GLU A 1 545 ? -8.100 -7.247 15.994 1.00 92.12 545 GLU A C 1
ATOM 4355 O O . GLU A 1 545 ? -8.327 -7.158 17.201 1.00 92.12 545 GLU A O 1
ATOM 4360 N N . ALA A 1 546 ? -9.073 -7.336 15.085 1.00 92.44 546 ALA A N 1
ATOM 4361 C CA . ALA A 1 546 ? -10.489 -7.279 15.415 1.00 92.44 546 ALA A CA 1
ATOM 4362 C C . ALA A 1 546 ? -10.923 -8.489 16.254 1.00 92.44 546 ALA A C 1
ATOM 4364 O O . ALA A 1 546 ? -11.641 -8.338 17.242 1.00 92.44 546 ALA A O 1
ATOM 4365 N N . THR A 1 547 ? -10.444 -9.685 15.900 1.00 94.69 547 THR A N 1
ATOM 4366 C CA . THR A 1 547 ? -10.762 -10.931 16.612 1.00 94.69 547 THR A CA 1
ATOM 4367 C C . THR A 1 547 ? -10.200 -10.932 18.030 1.00 94.69 547 THR A C 1
ATOM 4369 O O . THR A 1 547 ? -10.920 -11.278 18.963 1.00 94.69 547 THR A O 1
ATOM 4372 N N . PHE A 1 548 ? -8.950 -10.500 18.217 1.00 95.44 548 PHE A N 1
ATOM 4373 C CA . PHE A 1 548 ? -8.322 -10.406 19.534 1.00 95.44 548 PHE A CA 1
ATOM 4374 C C . PHE A 1 548 ? -9.062 -9.416 20.444 1.00 95.44 548 PHE A C 1
ATOM 4376 O O . PHE A 1 548 ? -9.399 -9.748 21.580 1.00 95.44 548 PHE A O 1
ATOM 4383 N N . LEU A 1 549 ? -9.361 -8.214 19.940 1.00 94.50 549 LEU A N 1
ATOM 4384 C CA . LEU A 1 549 ? -10.062 -7.192 20.722 1.00 94.50 549 LEU A CA 1
ATOM 4385 C C . LEU A 1 549 ? -11.496 -7.614 21.059 1.00 94.50 549 LEU A C 1
ATOM 4387 O O . LEU A 1 549 ? -11.934 -7.412 22.191 1.00 94.50 549 LEU A O 1
ATOM 4391 N N . LYS A 1 550 ? -12.202 -8.270 20.126 1.00 94.06 550 LYS A N 1
ATOM 4392 C CA . LYS A 1 550 ? -13.508 -8.885 20.398 1.00 94.06 550 LYS A CA 1
ATOM 4393 C C . LYS A 1 550 ? -13.401 -9.962 21.475 1.00 94.06 550 LYS A C 1
ATOM 4395 O O . LYS A 1 550 ? -14.193 -9.944 22.411 1.00 94.06 550 LYS A O 1
ATOM 4400 N N . TRP A 1 551 ? -12.437 -10.879 21.371 1.00 94.50 551 TRP A N 1
ATOM 4401 C CA . TRP A 1 551 ? -12.217 -11.921 22.379 1.00 94.50 551 TRP A CA 1
ATOM 4402 C C . TRP A 1 551 ? -12.016 -11.316 23.775 1.00 94.50 551 TRP A C 1
ATOM 4404 O O . TRP A 1 551 ? -12.693 -11.725 24.720 1.00 94.50 551 TRP A O 1
ATOM 4414 N N . TYR A 1 552 ? -11.164 -10.293 23.894 1.00 94.31 552 TYR A N 1
ATOM 4415 C CA . TYR A 1 552 ? -10.916 -9.641 25.178 1.00 94.31 552 TYR A CA 1
ATOM 4416 C C . TYR A 1 552 ? -12.163 -8.920 25.704 1.00 94.31 552 TYR A C 1
ATOM 4418 O O . TYR A 1 552 ? -12.517 -9.075 26.870 1.00 94.31 552 TYR A O 1
ATOM 4426 N N . ALA A 1 553 ? -12.884 -8.189 24.851 1.00 92.94 553 ALA A N 1
ATOM 4427 C CA . ALA A 1 553 ? -14.130 -7.530 25.239 1.00 92.94 553 ALA A CA 1
ATOM 4428 C C . ALA A 1 553 ? -15.184 -8.533 25.747 1.00 92.94 553 ALA A C 1
ATOM 4430 O O . ALA A 1 553 ? -15.770 -8.317 26.806 1.00 92.94 553 ALA A O 1
ATOM 4431 N N . LEU A 1 554 ? -15.364 -9.671 25.063 1.00 91.12 554 LEU A N 1
ATOM 4432 C CA . LEU A 1 554 ? -16.267 -10.744 25.503 1.00 91.12 554 LEU A CA 1
ATOM 4433 C C . LEU A 1 554 ? -15.834 -11.354 26.846 1.00 91.12 554 LEU A C 1
ATOM 4435 O O . LEU A 1 554 ? -16.685 -11.715 27.659 1.00 91.12 554 LEU A O 1
ATOM 4439 N N . ARG A 1 555 ? -14.524 -11.482 27.101 1.00 90.81 555 ARG A N 1
ATOM 4440 C CA . ARG A 1 555 ? -13.999 -11.924 28.405 1.00 90.81 555 ARG A CA 1
ATOM 4441 C C . ARG A 1 555 ? -14.367 -10.930 29.510 1.00 90.81 555 ARG A C 1
ATOM 4443 O O . ARG A 1 555 ? -14.850 -11.345 30.557 1.00 90.81 555 ARG A O 1
ATOM 4450 N N . GLN A 1 556 ? -14.214 -9.634 29.256 1.00 91.31 556 GLN A N 1
ATOM 4451 C CA . GLN A 1 556 ? -14.528 -8.575 30.221 1.00 91.31 556 GLN A CA 1
ATOM 4452 C C . GLN A 1 556 ? -16.035 -8.441 30.487 1.00 91.31 556 GLN A C 1
ATOM 4454 O O . GLN A 1 556 ? -16.443 -8.260 31.633 1.00 91.31 556 GLN A O 1
ATOM 4459 N N . GLN A 1 557 ? -16.878 -8.632 29.468 1.00 89.38 557 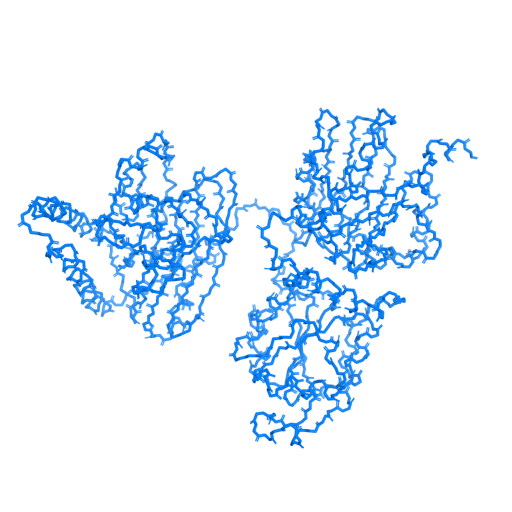GLN A N 1
ATOM 4460 C CA . GLN A 1 557 ? -18.333 -8.715 29.640 1.00 89.38 557 GLN A CA 1
ATOM 4461 C C . GLN A 1 557 ? -18.740 -9.828 30.619 1.00 89.38 557 GLN A C 1
ATOM 4463 O O . GLN A 1 557 ? -19.601 -9.610 31.469 1.00 89.38 557 GLN A O 1
ATOM 4468 N N . ARG A 1 558 ? -18.100 -11.008 30.560 1.00 89.56 558 ARG A N 1
ATOM 4469 C CA . ARG A 1 558 ? -18.362 -12.107 31.517 1.00 89.56 558 ARG A CA 1
ATOM 4470 C C . ARG A 1 558 ? -17.956 -11.755 32.950 1.00 89.56 558 ARG A C 1
ATOM 4472 O O . ARG A 1 558 ? -18.527 -12.298 33.888 1.00 89.56 558 ARG A O 1
ATOM 4479 N N . GLN A 1 559 ? -17.013 -10.830 33.112 1.00 87.50 559 GLN A N 1
ATOM 4480 C CA . GLN A 1 559 ? -16.584 -10.284 34.401 1.00 87.50 559 GLN A CA 1
ATOM 4481 C C . GLN A 1 559 ? -17.416 -9.057 34.833 1.00 87.50 559 GLN A C 1
ATOM 4483 O O . GLN A 1 559 ? -17.023 -8.331 35.742 1.00 87.50 559 GLN A O 1
ATOM 4488 N N . ASN A 1 560 ? -18.578 -8.825 34.207 1.00 88.94 560 ASN A N 1
ATOM 4489 C CA . ASN A 1 560 ? -19.508 -7.719 34.477 1.00 88.94 560 ASN A CA 1
ATOM 4490 C C . ASN A 1 560 ? -18.947 -6.307 34.235 1.00 88.94 560 ASN A C 1
ATOM 4492 O O . ASN A 1 560 ? -19.549 -5.320 34.670 1.00 88.94 560 ASN A O 1
ATOM 4496 N N . GLN A 1 561 ? -17.836 -6.185 33.506 1.00 90.75 561 GLN A N 1
ATOM 4497 C CA . GLN A 1 561 ? -17.399 -4.887 33.000 1.00 90.75 561 GLN A CA 1
ATOM 4498 C C . GLN A 1 561 ? -18.421 -4.355 31.994 1.00 90.75 561 GLN A C 1
ATOM 4500 O O . GLN A 1 561 ? -19.119 -5.131 31.346 1.00 90.75 561 GLN A O 1
ATOM 4505 N N . GLN A 1 562 ? -18.518 -3.032 31.870 1.00 91.62 562 GLN A N 1
ATOM 4506 C CA . GLN A 1 562 ? -19.480 -2.365 30.976 1.00 91.62 562 GLN A CA 1
ATOM 4507 C C . GLN A 1 562 ? -18.818 -1.778 29.724 1.00 91.62 562 GLN A C 1
ATOM 4509 O O . GLN A 1 562 ? -19.495 -1.425 28.755 1.00 91.62 562 GLN A O 1
ATOM 4514 N N . GLN A 1 563 ? -17.491 -1.662 29.741 1.00 93.06 563 GLN A N 1
ATOM 4515 C CA . GLN A 1 563 ? -16.734 -1.005 28.688 1.00 93.06 563 GLN A CA 1
ATOM 4516 C C . GLN A 1 563 ? -15.273 -1.456 28.648 1.00 93.06 563 GLN A C 1
ATOM 4518 O O . GLN A 1 563 ? -14.740 -2.018 29.606 1.00 93.06 563 GLN A O 1
ATOM 4523 N N . LEU A 1 564 ? -14.625 -1.147 27.528 1.00 95.00 564 LEU A N 1
ATOM 4524 C CA . LEU A 1 564 ? -13.191 -1.266 27.301 1.00 95.00 564 LEU A CA 1
ATOM 4525 C C . LEU A 1 564 ? -12.672 0.073 26.781 1.00 95.00 564 LEU A C 1
ATOM 4527 O O . LEU A 1 564 ? -13.209 0.608 25.811 1.00 95.00 564 LEU A O 1
ATOM 4531 N N . ARG A 1 565 ? -11.609 0.607 27.384 1.00 95.75 565 ARG A N 1
ATOM 4532 C CA . ARG A 1 565 ? -10.954 1.824 26.887 1.00 95.75 565 ARG A CA 1
ATOM 4533 C C . ARG A 1 565 ? -9.634 1.504 26.196 1.00 95.75 565 ARG A C 1
ATOM 4535 O O . ARG A 1 565 ? -9.012 0.492 26.493 1.00 95.75 565 ARG A O 1
ATOM 4542 N N . ALA A 1 566 ? -9.183 2.370 25.294 1.00 96.56 566 ALA A N 1
ATOM 4543 C CA . ALA A 1 566 ? -7.877 2.263 24.648 1.00 96.56 566 ALA A CA 1
ATOM 4544 C C . ALA A 1 566 ? -7.152 3.612 24.645 1.00 96.56 566 ALA A C 1
ATOM 4546 O O . ALA A 1 566 ? -7.715 4.627 24.230 1.00 96.56 566 ALA A O 1
ATOM 4547 N N . ARG A 1 567 ? -5.891 3.621 25.097 1.00 95.12 567 ARG A N 1
ATOM 4548 C CA . ARG A 1 567 ? -5.022 4.806 25.092 1.00 95.12 567 ARG A CA 1
ATOM 4549 C C . ARG A 1 567 ? -4.176 4.816 23.825 1.00 95.12 567 ARG A C 1
ATOM 4551 O O . ARG A 1 567 ? -3.077 4.270 23.795 1.00 95.12 567 ARG A O 1
ATOM 4558 N N . LEU A 1 568 ? -4.695 5.439 22.775 1.00 94.50 568 LEU A N 1
ATOM 4559 C CA . LEU A 1 568 ? -4.017 5.534 21.488 1.00 94.50 568 LEU A CA 1
ATOM 4560 C C . LEU A 1 568 ? -3.081 6.744 21.462 1.00 94.50 568 LEU A C 1
ATOM 4562 O O . LEU A 1 568 ? -3.515 7.877 21.664 1.00 94.50 568 LEU A O 1
ATOM 4566 N N . ARG A 1 569 ? -1.811 6.526 21.116 1.00 92.69 569 ARG A N 1
ATOM 4567 C CA . ARG A 1 569 ? -0.917 7.597 20.679 1.00 92.69 569 ARG A CA 1
ATOM 4568 C C . ARG A 1 569 ? -1.030 7.761 19.165 1.00 92.69 569 ARG A C 1
ATOM 4570 O O . ARG A 1 569 ? -0.513 6.940 18.415 1.00 92.69 569 ARG A O 1
ATOM 4577 N N . VAL A 1 570 ? -1.707 8.801 18.699 1.00 85.31 570 VAL A N 1
ATOM 4578 C CA . VAL A 1 570 ? -1.927 9.066 17.274 1.00 85.31 570 VAL A CA 1
ATOM 4579 C C . VAL A 1 570 ? -0.611 9.434 16.596 1.00 85.31 570 VAL A C 1
ATOM 4581 O O . VAL A 1 570 ? 0.100 10.345 17.011 1.00 85.31 570 VAL A O 1
ATOM 4584 N N . THR A 1 571 ? -0.303 8.744 15.505 1.00 80.69 571 THR A N 1
ATOM 4585 C CA . THR A 1 571 ? 0.825 9.055 14.627 1.00 80.69 571 THR A CA 1
ATOM 4586 C C . THR A 1 571 ? 0.362 9.029 13.175 1.00 80.69 571 THR A C 1
ATOM 4588 O O . THR A 1 571 ? -0.679 8.466 12.847 1.00 80.69 571 THR A O 1
ATOM 4591 N N . SER A 1 572 ? 1.168 9.570 12.261 1.00 72.75 572 SER A N 1
ATOM 4592 C CA . SER A 1 572 ? 0.915 9.423 10.820 1.00 72.75 572 SER A CA 1
ATOM 4593 C C . SER A 1 572 ? 0.946 7.964 10.344 1.00 72.75 572 SER A C 1
ATOM 4595 O O . SER A 1 572 ? 0.465 7.669 9.253 1.00 72.75 572 SER A O 1
ATOM 4597 N N . ARG A 1 573 ? 1.520 7.050 11.141 1.00 72.69 573 ARG A N 1
ATOM 4598 C CA . ARG A 1 573 ? 1.763 5.657 10.758 1.00 72.69 573 ARG A CA 1
ATOM 4599 C C . ARG A 1 573 ? 0.669 4.703 11.224 1.00 72.69 573 ARG A C 1
ATOM 4601 O O . ARG A 1 573 ? 0.424 3.737 10.516 1.00 72.69 573 ARG A O 1
ATOM 4608 N N . ASN A 1 574 ? 0.014 4.961 12.357 1.00 84.81 574 ASN A N 1
ATOM 4609 C CA . ASN A 1 574 ? -0.964 4.043 12.958 1.00 84.81 574 ASN A CA 1
ATOM 4610 C C . ASN A 1 574 ? -2.431 4.354 12.627 1.00 84.81 574 ASN A C 1
ATOM 4612 O O . ASN A 1 574 ? -3.337 3.898 13.326 1.00 84.81 574 ASN A O 1
ATOM 4616 N N . ALA A 1 575 ? -2.670 5.071 11.526 1.00 85.19 575 ALA A N 1
ATOM 4617 C CA . ALA A 1 575 ? -4.008 5.231 10.963 1.00 85.19 575 ALA A CA 1
ATOM 4618 C C . ALA A 1 575 ? -4.741 3.884 10.743 1.00 85.19 575 ALA A C 1
ATOM 4620 O O . ALA A 1 575 ? -5.905 3.808 11.128 1.00 85.19 575 ALA A O 1
ATOM 4621 N N . PRO A 1 576 ? -4.092 2.797 10.260 1.00 84.00 576 PRO A N 1
ATOM 4622 C CA . PRO A 1 576 ? -4.767 1.504 10.097 1.00 84.00 576 PRO A CA 1
ATOM 4623 C C . PRO A 1 576 ? -5.312 0.919 11.408 1.00 84.00 576 PRO A C 1
ATOM 4625 O O . PRO A 1 576 ? -6.428 0.411 11.444 1.00 84.00 576 PRO A O 1
ATOM 4628 N N . LEU A 1 577 ? -4.563 1.025 12.512 1.00 89.62 577 LEU A N 1
ATOM 4629 C CA . LEU A 1 577 ? -5.055 0.590 13.823 1.00 89.62 577 LEU A CA 1
ATOM 4630 C C . LEU A 1 577 ? -6.263 1.409 14.273 1.00 89.62 577 LEU A C 1
ATOM 4632 O O . LEU A 1 577 ? -7.208 0.858 14.831 1.00 89.62 577 LEU A O 1
ATOM 4636 N N . ARG A 1 578 ? -6.233 2.723 14.037 1.00 91.44 578 ARG A N 1
ATOM 4637 C CA . ARG A 1 578 ? -7.348 3.598 14.394 1.00 91.44 578 ARG A CA 1
ATOM 4638 C C . ARG A 1 578 ? -8.618 3.228 13.627 1.00 91.44 578 ARG A C 1
ATOM 4640 O O . ARG A 1 578 ? -9.674 3.158 14.244 1.00 91.44 578 ARG A O 1
ATOM 4647 N N . GLU A 1 579 ? -8.503 2.925 12.335 1.00 89.38 579 GLU A N 1
ATOM 4648 C CA . GLU A 1 579 ? -9.628 2.458 11.514 1.00 89.38 579 GLU A CA 1
ATOM 4649 C C . GLU A 1 579 ? -10.237 1.158 12.057 1.00 89.38 579 GLU A C 1
ATOM 4651 O O . GLU A 1 579 ? -11.457 1.027 12.106 1.00 89.38 579 GLU A O 1
ATOM 4656 N N . VAL A 1 580 ? -9.410 0.217 12.521 1.00 89.44 580 VAL A N 1
ATOM 4657 C CA . VAL A 1 580 ? -9.886 -1.027 13.152 1.00 89.44 580 VAL A CA 1
ATOM 4658 C C . VAL A 1 580 ? -10.651 -0.741 14.443 1.00 89.44 580 VAL A C 1
ATOM 4660 O O . VAL A 1 580 ? -11.708 -1.324 14.671 1.00 89.44 580 VAL A O 1
ATOM 4663 N N . LEU A 1 581 ? -10.138 0.156 15.289 1.00 92.19 581 LEU A N 1
ATOM 4664 C CA . LEU A 1 581 ? -10.823 0.547 16.523 1.00 92.19 581 LEU A CA 1
ATOM 4665 C C . LEU A 1 581 ? -12.175 1.206 16.209 1.00 92.19 581 LEU A C 1
ATOM 4667 O O . LEU A 1 581 ? -13.182 0.841 16.811 1.00 92.19 581 LEU A O 1
ATOM 4671 N N . ASP A 1 582 ? -12.224 2.098 15.217 1.00 90.69 582 ASP A N 1
ATOM 4672 C CA . ASP A 1 582 ? -13.474 2.724 14.773 1.00 90.69 582 ASP A CA 1
ATOM 4673 C C . ASP A 1 582 ? -14.475 1.668 14.247 1.00 90.69 582 ASP A C 1
ATOM 4675 O O . ASP A 1 582 ? -15.654 1.706 14.597 1.00 90.69 582 ASP A O 1
ATOM 4679 N N . GLN A 1 583 ? -14.018 0.677 13.468 1.00 88.38 583 GLN A N 1
ATOM 4680 C CA . GLN A 1 583 ? -14.858 -0.423 12.957 1.00 88.38 583 GLN A CA 1
ATOM 4681 C C . GLN A 1 583 ? -15.420 -1.325 14.061 1.00 88.38 583 GLN A C 1
ATOM 4683 O O . GLN A 1 583 ? -16.526 -1.843 13.923 1.00 88.38 583 GLN A O 1
ATOM 4688 N N . LEU A 1 584 ? -14.677 -1.508 15.155 1.00 89.44 584 LEU A N 1
ATOM 4689 C CA . LEU A 1 584 ? -15.146 -2.236 16.336 1.00 89.44 584 LEU A CA 1
ATOM 4690 C C . LEU A 1 584 ? -16.150 -1.436 17.177 1.00 89.44 584 LEU A C 1
ATOM 4692 O O . LEU A 1 584 ? -16.729 -1.999 18.102 1.00 89.44 584 LEU A O 1
ATOM 4696 N N . GLY A 1 585 ? -16.357 -0.150 16.874 1.00 91.75 585 GLY A N 1
ATOM 4697 C CA . GLY A 1 585 ? -17.283 0.725 17.592 1.00 91.75 585 GLY A CA 1
ATOM 4698 C C . GLY A 1 585 ? -16.643 1.540 18.716 1.00 91.75 585 GLY A C 1
ATOM 4699 O O . GLY A 1 585 ? -17.365 2.049 19.573 1.00 91.75 585 GLY A O 1
ATOM 4700 N N . PHE A 1 586 ? -15.313 1.682 18.744 1.00 93.06 586 PHE A N 1
ATOM 4701 C CA . PHE A 1 586 ? -14.677 2.606 19.680 1.00 93.06 586 PHE A CA 1
ATOM 4702 C C . PHE A 1 586 ? -15.021 4.059 19.326 1.00 93.06 586 PHE A C 1
ATOM 4704 O O . PHE A 1 586 ? -14.887 4.492 18.183 1.00 93.06 586 PHE A O 1
ATOM 4711 N N . VAL A 1 587 ? -15.399 4.839 20.334 1.00 92.94 587 VAL A N 1
ATOM 4712 C CA . VAL A 1 587 ? -15.696 6.270 20.219 1.00 92.94 587 VAL A CA 1
ATOM 4713 C C . VAL A 1 587 ? -14.630 7.073 20.956 1.00 92.94 587 VAL A C 1
ATOM 4715 O O . VAL A 1 587 ? -14.179 6.695 22.034 1.00 92.94 587 VAL A O 1
ATOM 4718 N N . CYS A 1 588 ? -14.209 8.199 20.384 1.00 94.44 588 CYS A N 1
ATOM 4719 C CA . CYS A 1 588 ? -13.234 9.083 21.017 1.00 94.44 588 CYS A CA 1
ATOM 4720 C C . CYS A 1 588 ? -13.878 9.890 22.154 1.00 94.44 588 CYS A C 1
ATOM 4722 O O . CYS A 1 588 ? -14.773 10.696 21.900 1.00 94.44 588 CYS A O 1
ATOM 4724 N N . LEU A 1 589 ? -13.404 9.691 23.388 1.00 90.88 589 LEU A N 1
ATOM 4725 C CA . LEU A 1 589 ? -13.821 10.462 24.564 1.00 90.88 589 LEU A CA 1
ATOM 4726 C C . LEU A 1 589 ? -13.036 11.765 24.689 1.00 90.88 589 LEU A C 1
ATOM 4728 O O . LEU A 1 589 ? -13.608 12.831 24.909 1.00 90.88 589 LEU A O 1
ATOM 4732 N N . THR A 1 590 ? -11.712 11.671 24.568 1.00 90.12 590 THR A N 1
ATOM 4733 C CA . THR A 1 590 ? -10.801 12.811 24.672 1.00 90.12 590 THR A CA 1
ATOM 4734 C C . THR A 1 590 ? -9.719 12.720 23.607 1.00 90.12 590 THR A C 1
ATOM 4736 O O . THR A 1 590 ? -9.284 11.635 23.217 1.00 90.12 590 THR A O 1
ATOM 4739 N N . SER A 1 591 ? -9.282 13.883 23.126 1.00 89.88 591 SER A N 1
ATOM 4740 C CA . SER A 1 591 ? -8.202 14.009 22.150 1.00 89.88 591 SER A CA 1
ATOM 4741 C C . SER A 1 591 ? -7.314 15.183 22.549 1.00 89.88 591 SER A C 1
ATOM 4743 O O . SER A 1 591 ? -7.737 16.335 22.478 1.00 89.88 591 SER A O 1
ATOM 4745 N N . GLU A 1 592 ? -6.078 14.894 22.942 1.00 86.25 592 GLU A N 1
ATOM 4746 C CA . GLU A 1 592 ? -5.075 15.867 23.377 1.00 86.25 592 GLU A CA 1
ATOM 4747 C C . GLU A 1 592 ? -3.800 15.690 22.553 1.00 86.25 592 GLU A C 1
ATOM 4749 O O . GLU A 1 592 ? -3.109 14.687 22.699 1.00 86.25 592 GLU A O 1
ATOM 4754 N N . ALA A 1 593 ? -3.463 16.663 21.701 1.00 81.62 593 ALA A N 1
ATOM 4755 C CA . ALA A 1 593 ? -2.273 16.624 20.842 1.00 81.62 593 ALA A CA 1
ATOM 4756 C C . ALA A 1 593 ? -2.120 15.294 20.064 1.00 81.62 593 ALA A C 1
ATOM 4758 O O . ALA A 1 593 ? -2.821 15.093 19.073 1.00 81.62 593 ALA A O 1
ATOM 4759 N N . ASP A 1 594 ? -1.218 14.408 20.505 1.00 83.12 594 ASP A N 1
ATOM 4760 C CA . ASP A 1 594 ? -0.946 13.088 19.926 1.00 83.12 594 ASP A CA 1
ATOM 4761 C C . ASP A 1 594 ? -1.558 11.923 20.726 1.00 83.12 594 ASP A C 1
ATOM 4763 O O . ASP A 1 594 ? -1.201 10.774 20.491 1.00 83.12 594 ASP A O 1
ATOM 4767 N N . ARG A 1 595 ? -2.473 12.172 21.669 1.00 90.12 595 ARG A N 1
ATOM 4768 C CA . ARG A 1 595 ? -3.100 11.153 22.525 1.00 90.12 595 ARG A CA 1
ATOM 4769 C C . ARG A 1 595 ? -4.616 11.177 22.413 1.00 90.12 595 ARG A C 1
ATOM 4771 O O . ARG A 1 595 ? -5.239 12.235 22.434 1.00 90.12 595 ARG A O 1
ATOM 4778 N N . GLN A 1 596 ? -5.209 9.995 22.333 1.00 92.75 596 GLN A N 1
ATOM 4779 C CA . GLN A 1 596 ? -6.650 9.788 22.325 1.00 92.75 596 GLN A CA 1
ATOM 4780 C C . GLN A 1 596 ? -7.036 8.723 23.342 1.00 92.75 596 GLN A C 1
ATOM 4782 O O . GLN A 1 596 ? -6.395 7.673 23.428 1.00 92.75 596 GLN A O 1
ATOM 4787 N N . LEU A 1 597 ? -8.106 8.993 24.086 1.00 93.88 597 LEU A N 1
ATOM 4788 C CA . LEU A 1 597 ? -8.793 7.987 24.882 1.00 93.88 597 LEU A CA 1
ATOM 4789 C C . LEU A 1 597 ? -10.039 7.552 24.121 1.00 93.88 597 LEU A C 1
ATOM 4791 O O . LEU A 1 597 ? -10.946 8.352 23.885 1.00 93.88 597 LEU A O 1
ATOM 4795 N N . LEU A 1 598 ? -10.062 6.287 23.728 1.00 95.25 598 LEU A N 1
ATOM 4796 C CA . LEU A 1 598 ? -11.166 5.680 22.999 1.00 95.25 598 LEU A CA 1
ATOM 4797 C C . LEU A 1 598 ? -11.959 4.766 23.939 1.00 95.25 598 LEU A C 1
ATOM 4799 O O . LEU A 1 598 ? -11.361 4.124 24.798 1.00 95.25 598 LEU A O 1
ATOM 4803 N N . GLU A 1 599 ? -13.275 4.686 23.773 1.00 94.75 599 GLU A N 1
ATOM 4804 C CA . GLU A 1 599 ? -14.181 3.860 24.581 1.00 94.75 599 GLU A CA 1
ATOM 4805 C C . GLU A 1 599 ? -15.051 2.978 23.689 1.00 94.75 599 GLU A C 1
ATOM 4807 O O . GLU A 1 599 ? -15.696 3.463 22.764 1.00 94.75 599 GLU A O 1
ATOM 4812 N N . LEU A 1 600 ? -15.089 1.688 24.004 1.00 93.94 600 LEU A N 1
ATOM 4813 C CA . LEU A 1 600 ? -16.033 0.722 23.467 1.00 93.94 600 LEU A CA 1
ATOM 4814 C C . LEU A 1 600 ? -17.003 0.324 24.577 1.00 93.94 600 LEU A C 1
ATOM 4816 O O . LEU A 1 600 ? -16.595 -0.291 25.564 1.00 93.94 600 LEU A O 1
ATOM 4820 N N . ARG A 1 601 ? -18.285 0.648 24.406 1.00 92.12 601 ARG A N 1
ATOM 4821 C CA . ARG A 1 601 ? -19.349 0.221 25.320 1.00 92.12 601 ARG A CA 1
ATOM 4822 C C . ARG A 1 601 ? -19.902 -1.131 24.913 1.00 92.12 601 ARG A C 1
ATOM 4824 O O . ARG A 1 601 ? -20.182 -1.376 23.744 1.00 92.12 601 ARG A O 1
ATOM 4831 N N . PHE A 1 602 ? -20.129 -1.980 25.902 1.00 89.94 602 PHE A N 1
ATOM 4832 C CA . PHE A 1 602 ? -20.603 -3.349 25.710 1.00 89.94 602 PHE A CA 1
ATOM 4833 C C . PHE A 1 602 ? -22.115 -3.466 25.471 1.00 89.94 602 PHE A C 1
ATOM 4835 O O . PHE A 1 602 ? -22.626 -4.575 25.348 1.00 89.94 602 PHE A O 1
ATOM 4842 N N . GLU A 1 603 ? -22.818 -2.336 25.384 1.00 81.38 603 GLU A N 1
ATOM 4843 C CA . GLU A 1 603 ? -24.247 -2.248 25.060 1.00 81.38 603 GLU A CA 1
ATOM 4844 C C . GLU A 1 603 ? -24.549 -2.646 23.603 1.00 81.38 603 GLU A C 1
ATOM 4846 O O . GLU A 1 603 ? -25.657 -3.078 23.295 1.00 81.38 603 GLU A O 1
ATOM 4851 N N . SER A 1 604 ? -23.571 -2.490 22.704 1.00 71.19 604 SER A N 1
ATOM 4852 C CA . SER A 1 604 ? -23.694 -2.823 21.281 1.00 71.19 604 SER A CA 1
ATOM 4853 C C . SER A 1 604 ? -22.981 -4.135 20.956 1.00 71.19 604 SER A C 1
ATOM 4855 O O . SER A 1 604 ? -21.925 -4.439 21.510 1.00 71.19 604 SER A O 1
ATOM 4857 N N . GLU A 1 605 ? -23.548 -4.914 20.035 1.00 78.19 605 GLU A N 1
ATOM 4858 C CA . GLU A 1 605 ? -22.927 -6.155 19.576 1.00 78.19 605 GLU A CA 1
ATOM 4859 C C . GLU A 1 605 ? -21.619 -5.868 18.821 1.00 78.19 605 GLU A C 1
ATOM 4861 O O . GLU A 1 605 ? -21.581 -5.058 17.893 1.00 78.19 605 GLU A O 1
ATOM 4866 N N . ILE A 1 606 ? -20.540 -6.563 19.196 1.00 84.00 606 ILE A N 1
ATOM 4867 C CA . ILE A 1 606 ? -19.240 -6.461 18.523 1.00 84.00 606 ILE A CA 1
ATOM 4868 C C . ILE A 1 606 ? -19.239 -7.395 17.306 1.00 84.00 606 ILE A C 1
ATOM 4870 O O . ILE A 1 606 ? -18.987 -8.606 17.407 1.00 84.00 606 ILE A O 1
ATOM 4874 N N . ILE A 1 607 ? -19.519 -6.823 16.136 1.00 81.44 607 ILE A N 1
ATOM 4875 C CA . ILE A 1 607 ? -19.625 -7.564 14.877 1.00 81.44 607 ILE A CA 1
ATOM 4876 C C . ILE A 1 607 ? -18.233 -7.735 14.261 1.00 81.44 607 ILE A C 1
ATOM 4878 O O . ILE A 1 607 ? -17.640 -6.807 13.723 1.00 81.44 607 ILE A O 1
ATOM 4882 N N . VAL A 1 608 ? -17.727 -8.966 14.310 1.00 84.31 608 VAL A N 1
ATOM 4883 C CA . VAL A 1 608 ? -16.506 -9.398 13.616 1.00 84.31 608 VAL A CA 1
ATOM 4884 C C . VAL A 1 608 ? -16.834 -10.719 12.923 1.00 84.31 608 VAL A C 1
ATOM 4886 O O . VAL A 1 608 ? -17.370 -11.603 13.605 1.00 84.31 608 VAL A O 1
ATOM 4889 N N . PRO A 1 609 ? -16.549 -10.865 11.613 1.00 84.19 609 PRO A N 1
ATOM 4890 C CA . PRO A 1 609 ? -16.749 -12.111 10.884 1.00 84.19 609 PRO A CA 1
ATOM 4891 C C . PRO A 1 609 ? -16.098 -13.303 11.587 1.00 84.19 609 PRO A C 1
ATOM 4893 O O . PRO A 1 609 ? -14.947 -13.232 12.016 1.00 84.19 609 PRO A O 1
ATOM 4896 N N . ASP A 1 610 ? -16.828 -14.412 11.669 1.00 86.38 610 ASP A N 1
ATOM 4897 C CA . ASP A 1 610 ? -16.346 -15.654 12.276 1.00 86.38 610 ASP A CA 1
ATOM 4898 C C . ASP A 1 610 ? -15.491 -16.450 11.275 1.00 86.38 610 ASP A C 1
ATOM 4900 O O . ASP A 1 610 ? -15.951 -17.384 10.605 1.00 86.38 610 ASP A O 1
ATOM 4904 N N . VAL A 1 611 ? -14.256 -15.972 11.099 1.00 91.00 611 VAL A N 1
ATOM 4905 C CA . VAL A 1 611 ? -13.272 -16.492 10.131 1.00 91.00 611 VAL A CA 1
ATOM 4906 C C . VAL A 1 611 ? -11.998 -17.022 10.792 1.00 91.00 611 VAL A C 1
ATOM 4908 O O . VAL A 1 611 ? -11.221 -17.712 10.138 1.00 91.00 611 VAL A O 1
ATOM 4911 N N . ILE A 1 612 ? -11.782 -16.719 12.076 1.00 92.88 612 ILE A N 1
ATOM 4912 C CA . ILE A 1 612 ? -10.611 -17.134 12.855 1.00 92.88 612 ILE A CA 1
ATOM 4913 C C . ILE A 1 612 ? -11.077 -17.954 14.050 1.00 92.88 612 ILE A C 1
ATOM 4915 O O . ILE A 1 612 ? -11.897 -17.498 14.846 1.00 92.88 612 ILE A O 1
ATOM 4919 N N . ARG A 1 613 ? -10.485 -19.135 14.231 1.00 94.12 613 ARG A N 1
ATOM 4920 C CA . ARG A 1 613 ? -10.680 -19.931 15.441 1.00 94.12 613 ARG A CA 1
ATOM 4921 C C . ARG A 1 613 ? -9.758 -19.418 16.545 1.00 94.12 613 ARG A C 1
ATOM 4923 O O . ARG A 1 613 ? -8.543 -19.409 16.368 1.00 94.12 613 ARG A O 1
ATOM 4930 N N . VAL A 1 614 ? -10.320 -19.041 17.689 1.00 94.56 614 VAL A N 1
ATOM 4931 C CA . VAL A 1 614 ? -9.541 -18.649 18.874 1.00 94.56 614 VAL A CA 1
ATOM 4932 C C . VAL A 1 614 ? -9.254 -19.875 19.742 1.00 94.56 614 VAL A C 1
ATOM 4934 O O . VAL A 1 614 ? -10.158 -20.661 20.020 1.00 94.56 614 VAL A O 1
ATOM 4937 N N . ASP A 1 615 ? -7.998 -20.032 20.150 1.00 93.00 615 ASP A N 1
ATOM 4938 C CA . ASP A 1 615 ? -7.522 -21.038 21.101 1.00 93.00 615 ASP A CA 1
ATOM 4939 C C . ASP A 1 615 ? -6.912 -20.318 22.314 1.00 93.00 615 ASP A C 1
ATOM 4941 O O . ASP A 1 615 ? -5.811 -19.769 22.254 1.00 93.00 615 ASP A O 1
ATOM 4945 N N . ASP A 1 616 ? -7.675 -20.261 23.404 1.00 87.06 616 ASP A N 1
ATOM 4946 C CA . ASP A 1 616 ? -7.361 -19.525 24.631 1.00 87.06 616 ASP A CA 1
ATOM 4947 C C . ASP A 1 616 ? -7.230 -20.443 25.857 1.00 87.06 616 ASP A C 1
ATOM 4949 O O . ASP A 1 616 ? -7.292 -19.978 26.997 1.00 87.06 616 ASP A O 1
ATOM 4953 N N . GLN A 1 617 ? -7.002 -21.748 25.651 1.00 79.88 617 GLN A N 1
ATOM 4954 C CA . GLN A 1 617 ? -6.927 -22.736 26.739 1.00 79.88 617 GLN A CA 1
ATOM 4955 C C . GLN A 1 617 ? -5.866 -22.385 27.796 1.00 79.88 617 GLN A C 1
ATOM 4957 O O . GLN A 1 617 ? -6.056 -22.636 28.985 1.00 79.88 617 GLN A O 1
ATOM 4962 N N . ALA A 1 618 ? -4.771 -21.740 27.386 1.00 74.75 618 ALA A N 1
ATOM 4963 C CA . ALA A 1 618 ? -3.704 -21.280 28.277 1.00 74.75 618 ALA A CA 1
ATOM 4964 C C . ALA A 1 618 ? -4.077 -20.042 29.130 1.00 74.75 618 ALA A C 1
ATOM 4966 O O . ALA A 1 618 ? -3.333 -19.679 30.043 1.00 74.75 618 ALA A O 1
ATOM 4967 N N . CYS A 1 619 ? -5.215 -19.400 28.849 1.00 69.88 619 CYS A N 1
ATOM 4968 C CA . CYS A 1 619 ? -5.758 -18.224 29.542 1.00 69.88 619 CYS A CA 1
ATOM 4969 C C . CYS A 1 619 ? -7.037 -18.527 30.346 1.00 69.88 619 CYS A C 1
ATOM 4971 O O . CYS A 1 619 ? -7.699 -17.603 30.826 1.00 69.88 619 CYS A O 1
ATOM 4973 N N . ALA A 1 620 ? -7.401 -19.805 30.501 1.00 57.06 620 ALA A N 1
ATOM 4974 C CA . ALA A 1 620 ? -8.639 -20.224 31.163 1.00 57.06 620 ALA A CA 1
ATOM 4975 C C . ALA A 1 620 ? -8.698 -19.916 32.676 1.00 57.06 620 ALA A C 1
ATOM 4977 O O . ALA A 1 620 ? -9.765 -20.033 33.267 1.00 57.06 620 ALA A O 1
ATOM 4978 N N . VAL A 1 621 ? -7.587 -19.504 33.298 1.00 53.19 621 VAL A N 1
ATOM 4979 C CA . VAL A 1 621 ? -7.561 -19.046 34.698 1.00 53.19 621 VAL A CA 1
ATOM 4980 C C . VAL A 1 621 ? -7.922 -17.559 34.742 1.00 53.19 621 VAL A C 1
ATOM 4982 O O . VAL A 1 621 ? -7.361 -16.755 33.989 1.00 53.19 621 VAL A O 1
ATOM 4985 N N . ASP A 1 622 ? -8.887 -17.186 35.579 1.00 54.12 622 ASP A N 1
ATOM 4986 C CA . ASP A 1 622 ? -9.393 -15.815 35.644 1.00 54.12 622 ASP A CA 1
ATOM 4987 C C . ASP A 1 622 ? -8.372 -14.867 36.300 1.00 54.12 622 ASP A C 1
ATOM 4989 O O . ASP A 1 622 ? -7.707 -15.211 37.278 1.00 54.12 622 ASP A O 1
ATOM 4993 N N . PHE A 1 623 ? -8.243 -13.642 35.776 1.00 47.06 623 PHE A N 1
ATOM 4994 C CA . PHE A 1 623 ? -7.307 -12.630 36.301 1.00 47.06 623 PHE A CA 1
ATOM 4995 C C . PHE A 1 623 ? -7.605 -12.291 37.775 1.00 47.06 623 PHE A C 1
ATOM 4997 O O . PHE A 1 623 ? -6.687 -12.105 38.572 1.00 47.06 623 PHE A O 1
ATOM 5004 N N . SER A 1 624 ? -8.884 -12.316 38.172 1.00 45.31 624 SER A N 1
ATOM 5005 C CA . SER A 1 624 ? -9.321 -12.130 39.561 1.00 45.31 624 SER A CA 1
ATOM 5006 C C . SER A 1 624 ? -8.838 -13.228 40.513 1.00 45.31 624 SER A C 1
ATOM 5008 O O . SER A 1 624 ? -8.621 -12.948 41.688 1.00 45.31 624 SER A O 1
ATOM 5010 N N . GLU A 1 625 ? -8.629 -14.458 40.033 1.00 41.06 625 GLU A N 1
ATOM 5011 C CA . GLU A 1 625 ? -8.111 -15.558 40.859 1.00 41.06 625 GLU A CA 1
ATOM 5012 C C . GLU A 1 625 ? -6.600 -15.436 41.103 1.00 41.06 625 GLU A C 1
ATOM 5014 O O . GLU A 1 625 ? -6.110 -15.898 42.128 1.00 41.06 625 GLU A O 1
ATOM 5019 N N . ARG A 1 626 ? -5.861 -14.762 40.209 1.00 48.62 626 ARG A N 1
ATOM 5020 C CA . ARG A 1 626 ? -4.421 -14.491 40.379 1.00 48.62 626 ARG A CA 1
ATOM 5021 C C . ARG A 1 626 ? -4.112 -13.312 41.293 1.00 48.62 626 ARG A C 1
ATOM 5023 O O . ARG A 1 626 ? -3.048 -13.299 41.885 1.00 48.62 626 ARG A O 1
ATOM 5030 N N . VAL A 1 627 ? -5.005 -12.327 41.385 1.00 43.19 627 VAL A N 1
ATOM 5031 C CA . VAL A 1 627 ? -4.850 -11.188 42.312 1.00 43.19 627 VAL A CA 1
ATOM 5032 C C . VAL A 1 627 ? -5.272 -11.570 43.741 1.00 43.19 627 VAL A C 1
ATOM 5034 O O . VAL A 1 627 ? -4.865 -10.924 44.702 1.00 43.19 627 VAL A O 1
ATOM 5037 N N . ALA A 1 628 ? -6.080 -12.626 43.891 1.00 36.12 628 ALA A N 1
ATOM 5038 C CA . ALA A 1 628 ? -6.512 -13.162 45.182 1.00 36.12 628 ALA A CA 1
ATOM 5039 C C . ALA A 1 628 ? -5.551 -14.209 45.791 1.00 36.12 628 ALA A C 1
ATOM 5041 O O . ALA A 1 628 ? -5.761 -14.613 46.937 1.00 36.12 628 ALA A O 1
ATOM 5042 N N . ALA A 1 629 ? -4.532 -14.643 45.041 1.00 33.81 629 ALA A N 1
ATOM 5043 C CA . ALA A 1 629 ? -3.464 -15.553 45.465 1.00 33.81 629 ALA A CA 1
ATOM 5044 C C . ALA A 1 629 ? -2.155 -14.780 45.658 1.00 33.81 629 ALA A C 1
ATOM 5046 O O . ALA A 1 629 ? -1.396 -15.150 46.584 1.00 33.81 629 ALA A O 1
#

Foldseek 3Di:
DEDVLFFAVPLCCVPPVVDQADEDDDDFQFFKWWDWYKYKDFQPDPPPVCLVPPPQADQTPVRHGDQWRGTFDFAQSYAALENGWGKTWGAFRIKIKTKFALFTFIDGSVVSRVVVVVVVVVSVVQSVVVVVCCVVDVPDPSVVVVVVVVVVVSNVVRVVRSVVDDQFAWQKWKKAFCDQAKFWKWKFWAFPHTQDIDIDIDGHTIDIDTHGRVSVSVSCVSGMTMIMMDTPPRDGGIMITNGGTGTHHPPPCRHPVVVPPDPDDFDDDPDDQAADLAAQEEEEEDDVFQWDHDCVVQFLVRTGGDPLNVVVLLVLLQQLRAYAYQYAADCVGRVVSCVVSVNNLRHDPHDHHNDQSLVSLVVVCVLLVHDSLNYEYEDQDPVSQVSNCVVPVSYHYDYSVCRPCVCVRSNSVADGDPCSNCNSVLSVLLVVLVVVVVVDDDDPLVSLLVQQKAKEKAQDDPVCLSVQQSQLQPFQQWKFANDHDDSVVSVVQSPDLQKDKMWMWMATPSGTPGTFKIWIWGQDPLGIETNIIGGHSSCPPSCNLLVVVLVVVVVVVVVVHFKYKYKGQADPRHPNNVVSCVLQPWDWPDDDRRITITMDGPPDDRDDRPRYHYHHVNVPDDSVVVSVD

Sequence (629 aa):
MFQITWRDAAAWRQQAGDQHLPAPPADPAVSAAGLLCWEEHCVECSMPQCYATCALYVARRDGKCARFAYGILPNREVQGLFSFGADITFRRWAKLQTAWPQELALLDTRMLRAQTSLLDRTETMISGMAELLNRWSPKRRLNGAFTQARRTLLKQQSRWLARRSLQPHAFFIKCYSPEPTAFRIQIELVTDVPVFRASLQIVPGWNEHYLDAAELIALAAGKPGLLRLSIENDREVRIVFTWLDFVRLRDGLTSVSQFNRKPAAITADSGGPRPASKIKCVAWDLDNTLWRGVIGDAGESGVDPDSNMLELVQRLDERGILQTIVSKNHHDTAWPKIEQLGLADYFLYPAIHWGPKSRSVQQIADELNINVDTFAVIDDSPFERHEITNLLPQVRVFDPAQGLSILEDQAFDVPVSDESRTRRLKYLTDARRKRVHQSWRGDYAEFLKSCHIVLQIRHPQPTDHSRCIELLQRSNQFNLSGRSYEAHDFHGLLNSAQHDCFCFEVGDDFGGYGIVGFAAFEAAEDGPQLVDFVLSCRVAQKMIEATFLKWYALRQQRQNQQQLRARLRVTSRNAPLREVLDQLGFVCLTSEADRQLLELRFESEIIVPDVIRVDDQACAVDFSERVAA